Protein AF-0000000080327006 (afdb_homodimer)

Foldseek 3Di:
DPDDDVVLLVLLLVVQLLQCLVPNPVRDDLCVSCVVSVHDSVVVCVVAVGPVRSVLVSLLVLLQVLLCQLCVVADLQDAPLVNLVSSLVSNCCVCVVCLSSVSSLVRCCVDPSNVSNNCNNCVPNVVSVVSSVVNNCVVVFFPDDDPVVLCCLSPVVSVQLSVCQSVQHDPPRHGDHDDPVNSVVSNVVSSVVGTD/DPDDDVVLVVLLLVVQLLQCLVPNPVRDDLCVSCVVSVHDSVVVCVVAVGPVRSVLVSLLVLLQVLLCQLCVVADLQDAPLVNLVSSLVSNCCVCVVCLSSVSSLVRCCVDPSNVSNNCNNCVPNVVSVVSSVVNNCVVVFFPDDDPVVLCCLSPVVSVQLSVCQSVQHDPPRHGDHDDPVNSVVSNVVSSVVGTD

Organism: NCBI:txid1503925

Sequence (392 aa):
MRTRDIEKENLVKKIAVETIAEGGFESFSMNKLAKACGISVATLYIYYKDKDDLLSQLALEHGKLMGESMLYNFDTEASFEDGLRLQWENRYRYLINNPTLIRFNEQMRASVYQEQFLSALMENALVPFKKFNENIVARGEVKEMPFEVFWSVAFAPLYALIKFNNEGQSLGGRPFKMTDAMLWEAFHLVVRGLREMRTRDIEKENLVKKIAVETIAEGGFESFSMNKLAKACGISVATLYIYYKDKDDLLSQLALEHGKLMGESMLYNFDTEASFEDGLRLQWENRYRYLINNPTLIRFNEQMRASVYQEQFLSALMENALVPFKKFNENIVARGEVKEMPFEVFWSVAFAPLYALIKFNNEGQSLGGRPFKMTDAMLWEAFHLVVRGLRE

Structure (mmCIF, N/CA/C/O backbone):
data_AF-0000000080327006-model_v1
#
loop_
_entity.id
_entity.type
_entity.pdbx_description
1 polymer 'TetR family transcriptional regulator'
#
loop_
_atom_site.group_PDB
_atom_site.id
_atom_site.type_symbol
_atom_site.label_atom_id
_atom_site.label_alt_id
_atom_site.label_comp_id
_atom_site.label_asym_id
_atom_site.label_entity_id
_atom_site.label_seq_id
_atom_site.pdbx_PDB_ins_code
_atom_site.Cartn_x
_atom_site.Cartn_y
_atom_site.Cartn_z
_atom_site.occupancy
_atom_site.B_iso_or_equiv
_atom_site.auth_seq_id
_atom_site.auth_comp_id
_atom_site.auth_asym_id
_atom_site.auth_atom_id
_atom_site.pdbx_PDB_model_num
ATOM 1 N N . MET A 1 1 ? -36.844 27.531 7.801 1 41.5 1 MET A N 1
ATOM 2 C CA . MET A 1 1 ? -36 26.391 8.141 1 41.5 1 MET A CA 1
ATOM 3 C C . MET A 1 1 ? -35.188 25.953 6.941 1 41.5 1 MET A C 1
ATOM 5 O O . MET A 1 1 ? -35.719 25.625 5.891 1 41.5 1 MET A O 1
ATOM 9 N N . ARG A 1 2 ? -34.031 26.594 6.695 1 54.03 2 ARG A N 1
ATOM 10 C CA . ARG A 1 2 ? -33.375 26.406 5.414 1 54.03 2 ARG A CA 1
ATOM 11 C C . ARG A 1 2 ? -33.188 24.922 5.102 1 54.03 2 ARG A C 1
ATOM 13 O O . ARG A 1 2 ? -32.625 24.188 5.922 1 54.03 2 ARG A O 1
ATOM 20 N N . THR A 1 3 ? -33.938 24.266 4.328 1 57.28 3 THR A N 1
ATOM 21 C CA . THR A 1 3 ? -34.156 22.859 4.039 1 57.28 3 THR A CA 1
ATOM 22 C C . THR A 1 3 ? -32.969 22.25 3.314 1 57.28 3 THR A C 1
ATOM 24 O O . THR A 1 3 ? -32.25 22.953 2.586 1 57.28 3 THR A O 1
ATOM 27 N N . ARG A 1 4 ? -32.625 21.078 3.848 1 66.5 4 ARG A N 1
ATOM 28 C CA . ARG A 1 4 ? -31.578 20.281 3.229 1 66.5 4 ARG A CA 1
ATOM 29 C C . ARG A 1 4 ? -31.859 20.078 1.74 1 66.5 4 ARG A C 1
ATOM 31 O O . ARG A 1 4 ? -32.969 19.719 1.347 1 66.5 4 ARG A O 1
ATOM 38 N N . ASP A 1 5 ? -31.047 20.828 0.924 1 78.5 5 ASP A N 1
ATOM 39 C CA . ASP A 1 5 ? -31.047 20.656 -0.526 1 78.5 5 ASP A CA 1
ATOM 40 C C . ASP A 1 5 ? -30.062 19.562 -0.95 1 78.5 5 ASP A C 1
ATOM 42 O O . ASP A 1 5 ? -28.844 19.719 -0.79 1 78.5 5 ASP A O 1
ATOM 46 N N . ILE A 1 6 ? -30.641 18.484 -1.431 1 80.19 6 ILE A N 1
ATOM 47 C CA . ILE A 1 6 ? -29.859 17.297 -1.771 1 80.19 6 ILE A CA 1
ATOM 48 C C . ILE A 1 6 ? -28.781 17.656 -2.777 1 80.19 6 ILE A C 1
ATOM 50 O O . ILE A 1 6 ? -27.656 17.125 -2.715 1 80.19 6 ILE A O 1
ATOM 54 N N . GLU A 1 7 ? -29.047 18.531 -3.572 1 84.44 7 GLU A N 1
ATOM 55 C CA . GLU A 1 7 ? -28.078 18.953 -4.578 1 84.44 7 GLU A CA 1
ATOM 56 C C . GLU A 1 7 ? -26.891 19.688 -3.941 1 84.44 7 GLU A C 1
ATOM 58 O O . GLU A 1 7 ? -25.75 19.484 -4.332 1 84.44 7 GLU A O 1
ATOM 63 N N . LYS A 1 8 ? -27.281 20.5 -2.994 1 85.56 8 LYS A N 1
ATOM 64 C CA . LYS A 1 8 ? -26.234 21.234 -2.297 1 85.56 8 LYS A CA 1
ATOM 65 C C . LYS A 1 8 ? -25.359 20.297 -1.455 1 85.56 8 LYS A C 1
ATOM 67 O O . LYS A 1 8 ? -24.141 20.453 -1.403 1 85.56 8 LYS A O 1
ATOM 72 N N . GLU A 1 9 ? -25.984 19.375 -0.845 1 89.56 9 GLU A N 1
ATOM 73 C CA . GLU A 1 9 ? -25.234 18.406 -0.039 1 89.56 9 GLU A CA 1
ATOM 74 C C . GLU A 1 9 ? -24.25 17.609 -0.893 1 89.56 9 GLU A C 1
ATOM 76 O O . GLU A 1 9 ? -23.109 17.391 -0.487 1 89.56 9 GLU A O 1
ATOM 81 N N . ASN A 1 10 ? -24.734 17.25 -2.057 1 90.75 10 ASN A N 1
ATOM 82 C CA . ASN A 1 10 ? -23.859 16.516 -2.973 1 90.75 10 ASN A CA 1
ATOM 83 C C . ASN A 1 10 ? -22.672 17.359 -3.428 1 90.75 10 ASN A C 1
ATOM 85 O O . ASN A 1 10 ? -21.562 16.859 -3.576 1 90.75 10 ASN A O 1
ATOM 89 N N . LEU A 1 11 ? -23 18.594 -3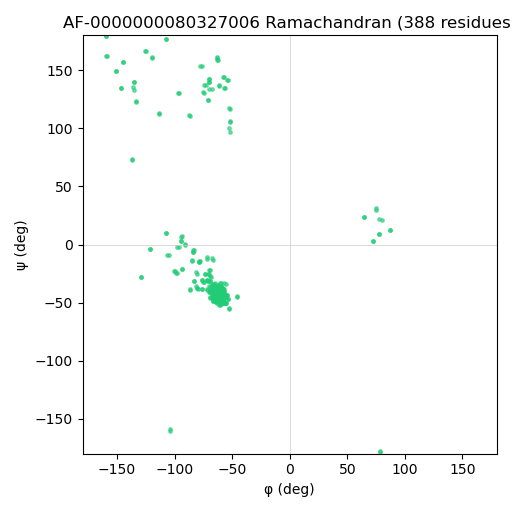.617 1 91.69 11 LEU A N 1
ATOM 90 C CA . LEU A 1 11 ? -21.953 19.516 -4.008 1 91.69 11 LEU A CA 1
ATOM 91 C C . LEU A 1 11 ? -20.906 19.641 -2.902 1 91.69 11 LEU A C 1
ATOM 93 O O . LEU A 1 11 ? -19.703 19.641 -3.176 1 91.69 11 LEU A O 1
ATOM 97 N N . VAL A 1 12 ? -21.406 19.766 -1.71 1 94.19 12 VAL A N 1
ATOM 98 C CA . VAL A 1 12 ? -20.516 19.891 -0.553 1 94.19 12 VAL A CA 1
ATOM 99 C C . VAL A 1 12 ? -19.609 18.672 -0.459 1 94.19 12 VAL A C 1
ATOM 101 O O . VAL A 1 12 ? -18.391 18.797 -0.301 1 94.19 12 VAL A O 1
ATOM 104 N N . LYS A 1 13 ? -20.219 17.531 -0.609 1 94.12 13 LYS A N 1
ATOM 105 C CA . LYS A 1 13 ? -19.453 16.297 -0.518 1 94.12 13 LYS A CA 1
ATOM 106 C C . LYS A 1 13 ? -18.422 16.203 -1.641 1 94.12 13 LYS A C 1
ATOM 108 O O . LYS A 1 13 ? -17.266 15.844 -1.403 1 94.12 13 LYS A O 1
ATOM 113 N N . LYS A 1 14 ? -18.859 16.578 -2.82 1 93.19 14 LYS A N 1
ATOM 114 C CA . LYS A 1 14 ? -17.969 16.531 -3.982 1 93.19 14 LYS A CA 1
ATOM 115 C C . LYS A 1 14 ? -16.766 17.453 -3.801 1 93.19 14 LYS A C 1
ATOM 117 O O . LYS A 1 14 ? -15.633 17.031 -4.008 1 93.19 14 LYS A O 1
ATOM 122 N N . ILE A 1 15 ? -17.031 18.609 -3.369 1 94.44 15 ILE A N 1
ATOM 123 C CA . ILE A 1 15 ? -15.961 19.594 -3.225 1 94.44 15 ILE A CA 1
ATOM 124 C C . ILE A 1 15 ? -15.062 19.219 -2.051 1 94.44 15 ILE A C 1
ATOM 126 O O . ILE A 1 15 ? -13.844 19.406 -2.107 1 94.44 15 ILE A O 1
ATOM 130 N N . ALA A 1 16 ? -15.672 18.734 -1.009 1 95.44 16 ALA A N 1
ATOM 131 C CA . ALA A 1 16 ? -14.883 18.266 0.134 1 95.44 16 ALA A CA 1
ATOM 132 C C . ALA A 1 16 ? -13.906 17.172 -0.276 1 95.44 16 ALA A C 1
ATOM 134 O O . ALA A 1 16 ? -12.719 17.234 0.068 1 95.44 16 ALA A O 1
ATOM 135 N N . VAL A 1 17 ? -14.383 16.25 -1.055 1 93.62 17 VAL A N 1
ATOM 136 C CA . VAL A 1 17 ? -13.562 15.125 -1.521 1 93.62 17 VAL A CA 1
ATOM 137 C C . VAL A 1 17 ? -12.422 15.648 -2.389 1 93.62 17 VAL A C 1
ATOM 139 O O . VAL A 1 17 ? -11.266 15.25 -2.211 1 93.62 17 VAL A O 1
ATOM 142 N N . GLU A 1 18 ? -12.75 16.547 -3.244 1 92.38 18 GLU A N 1
ATOM 143 C CA . GLU A 1 18 ? -11.742 17.125 -4.129 1 92.38 18 GLU A CA 1
ATOM 144 C C . GLU A 1 18 ? -10.68 17.891 -3.34 1 92.38 18 GLU A C 1
ATOM 146 O O . GLU A 1 18 ? -9.492 17.766 -3.627 1 92.38 18 GLU A O 1
ATOM 151 N N . THR A 1 19 ? -11.141 18.641 -2.387 1 92.75 19 THR A N 1
ATOM 152 C CA . THR A 1 19 ? -10.242 19.453 -1.577 1 92.75 19 THR A CA 1
ATOM 153 C C . THR A 1 19 ? -9.281 18.562 -0.781 1 92.75 19 THR A C 1
ATOM 155 O O . THR A 1 19 ? -8.078 18.828 -0.75 1 92.75 19 THR A O 1
ATOM 158 N N . ILE A 1 20 ? -9.781 17.594 -0.208 1 92.44 20 ILE A N 1
ATOM 159 C CA . ILE A 1 20 ? -8.977 16.703 0.615 1 92.44 20 ILE A CA 1
ATOM 160 C C . ILE A 1 20 ? -8.031 15.891 -0.271 1 92.44 20 ILE A C 1
ATOM 162 O O . ILE A 1 20 ? -6.871 15.68 0.081 1 92.44 20 ILE A O 1
ATOM 166 N N . ALA A 1 21 ? -8.539 15.461 -1.389 1 88.5 21 ALA A N 1
ATOM 167 C CA . ALA A 1 21 ? -7.727 14.695 -2.33 1 88.5 21 ALA A CA 1
ATOM 168 C C . ALA A 1 21 ? -6.516 15.508 -2.789 1 88.5 21 ALA A C 1
ATOM 170 O O . ALA A 1 21 ? -5.418 14.961 -2.93 1 88.5 21 ALA A O 1
ATOM 171 N N . GLU A 1 22 ? -6.668 16.766 -2.977 1 84.19 22 GLU A N 1
ATOM 172 C CA . GLU A 1 22 ? -5.629 17.625 -3.533 1 84.19 22 GLU A CA 1
ATOM 173 C C . GLU A 1 22 ? -4.691 18.141 -2.443 1 84.19 22 GLU A C 1
ATOM 175 O O . GLU A 1 22 ? -3.475 18.203 -2.639 1 84.19 22 GLU A O 1
ATOM 180 N N . GLY A 1 23 ? -5.258 18.453 -1.32 1 80.94 23 GLY A N 1
ATOM 181 C CA . GLY A 1 23 ? -4.453 19.172 -0.347 1 80.94 23 GLY A CA 1
ATOM 182 C C . GLY A 1 23 ? -4.328 18.453 0.979 1 80.94 23 GLY A C 1
ATOM 183 O O . GLY A 1 23 ? -3.602 18.891 1.87 1 80.94 23 GLY A O 1
ATOM 184 N N . GLY A 1 24 ? -5.012 17.344 1.093 1 82.5 24 GLY A N 1
ATOM 185 C CA . GLY A 1 24 ? -5.004 16.641 2.369 1 82.5 24 GLY A CA 1
ATOM 186 C C . GLY A 1 24 ? -5.922 17.266 3.398 1 82.5 24 GLY A C 1
ATOM 187 O O . GLY A 1 24 ? -6.574 18.281 3.125 1 82.5 24 GLY A O 1
ATOM 188 N N . PHE A 1 25 ? -5.934 16.703 4.598 1 81.94 25 PHE A N 1
ATOM 189 C CA . PHE A 1 25 ? -6.828 17.141 5.66 1 81.94 25 PHE A CA 1
ATOM 190 C C . PHE A 1 25 ? -6.363 18.469 6.238 1 81.94 25 PHE A C 1
ATOM 192 O O . PHE A 1 25 ? -7.172 19.234 6.766 1 81.94 25 PHE A O 1
ATOM 199 N N . GLU A 1 26 ? -5.109 18.688 6.09 1 77.56 26 GLU A N 1
ATOM 200 C CA . GLU A 1 26 ? -4.547 19.922 6.637 1 77.56 26 GLU A CA 1
ATOM 201 C C . GLU A 1 26 ? -5.043 21.141 5.875 1 77.56 26 GLU A C 1
ATOM 203 O O . GLU A 1 26 ? -5.137 22.234 6.438 1 77.56 26 GLU A O 1
ATOM 208 N N . SER A 1 27 ? -5.348 20.953 4.707 1 81.12 27 SER A N 1
ATOM 209 C CA . SER A 1 27 ? -5.785 22.078 3.885 1 81.12 27 SER A CA 1
ATOM 210 C C . SER A 1 27 ? -7.297 22.25 3.951 1 81.12 27 SER A C 1
ATOM 212 O O . SER A 1 27 ? -7.848 23.172 3.334 1 81.12 27 SER A O 1
ATOM 214 N N . PHE A 1 28 ? -7.875 21.391 4.707 1 90.94 28 PHE A N 1
ATOM 215 C CA . PHE A 1 28 ? -9.336 21.359 4.727 1 90.94 28 PHE A CA 1
ATOM 216 C C . PHE A 1 28 ? -9.875 22.156 5.91 1 90.94 28 PHE A C 1
ATOM 218 O O . PHE A 1 28 ? -9.414 21.984 7.043 1 90.94 28 PHE A O 1
ATOM 225 N N . SER A 1 29 ? -10.82 23.047 5.645 1 93.69 29 SER A N 1
ATOM 226 C CA . SER A 1 29 ? -11.57 23.719 6.699 1 93.69 29 SER A CA 1
ATOM 227 C C . SER A 1 29 ? -13.016 23.969 6.285 1 93.69 29 SER A C 1
ATOM 229 O O . SER A 1 29 ? -13.32 24.062 5.094 1 93.69 29 SER A O 1
ATOM 231 N N . MET A 1 30 ? 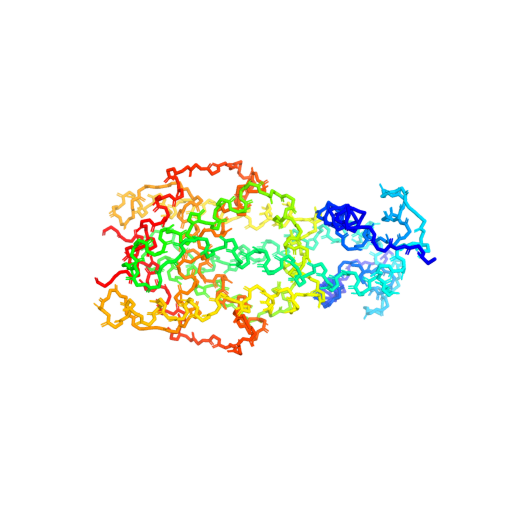-13.844 24.109 7.316 1 95.5 30 MET A N 1
ATOM 232 C CA . MET A 1 30 ? -15.266 24.328 7.062 1 95.5 30 MET A CA 1
ATOM 233 C C . MET A 1 30 ? -15.484 25.672 6.363 1 95.5 30 MET A C 1
ATOM 235 O O . MET A 1 30 ? -16.312 25.766 5.457 1 95.5 30 MET A O 1
ATOM 239 N N . ASN A 1 31 ? -14.695 26.594 6.734 1 95.75 31 ASN A N 1
ATOM 240 C CA . ASN A 1 31 ? -14.812 27.922 6.125 1 95.75 31 ASN A CA 1
ATOM 241 C C . ASN A 1 31 ? -14.438 27.891 4.648 1 95.75 31 ASN A C 1
ATOM 243 O O . ASN A 1 31 ? -15.164 28.438 3.809 1 95.75 31 ASN A O 1
ATOM 247 N N . LYS A 1 32 ? -13.367 27.281 4.32 1 95.38 32 LYS A N 1
ATOM 248 C CA . LYS A 1 32 ? -12.914 27.172 2.938 1 95.38 32 LYS A CA 1
ATOM 249 C C . LYS A 1 32 ? -13.914 26.375 2.094 1 95.38 32 LYS A C 1
ATOM 251 O O . LYS A 1 32 ? -14.164 26.719 0.937 1 95.38 32 LYS A O 1
ATOM 256 N N . LEU A 1 33 ? -14.422 25.312 2.678 1 96.38 33 LEU A N 1
ATOM 257 C CA . LEU A 1 33 ? -15.391 24.469 1.982 1 96.38 33 LEU A CA 1
ATOM 258 C C . LEU A 1 33 ? -16.656 25.25 1.669 1 96.38 33 LEU A C 1
ATOM 260 O O . LEU A 1 33 ? -17.172 25.203 0.548 1 96.38 33 LEU A O 1
ATOM 264 N N . ALA A 1 34 ? -17.172 25.984 2.666 1 96 34 ALA A N 1
ATOM 265 C CA . ALA A 1 34 ? -18.375 26.797 2.459 1 96 34 ALA A CA 1
ATOM 266 C C . ALA A 1 34 ? -18.172 27.797 1.325 1 96 34 ALA A C 1
ATOM 268 O O . ALA A 1 34 ? -19.031 27.938 0.449 1 96 34 ALA A O 1
ATOM 269 N N . LYS A 1 35 ? -17.062 28.422 1.34 1 95.94 35 LYS A N 1
ATOM 270 C CA . LYS A 1 35 ? -16.719 29.391 0.305 1 95.94 35 LYS A CA 1
ATOM 271 C C . LYS A 1 35 ? -16.672 28.734 -1.071 1 95.94 35 LYS A C 1
ATOM 273 O O . LYS A 1 35 ? -17.219 29.266 -2.039 1 95.94 35 LYS A O 1
ATOM 278 N N . ALA A 1 36 ? -16.094 27.656 -1.18 1 94.56 36 ALA A N 1
ATOM 279 C CA . ALA A 1 36 ? -15.953 26.938 -2.445 1 94.56 36 ALA A CA 1
ATOM 280 C C . ALA A 1 36 ? -17.312 26.484 -2.979 1 94.56 36 ALA A C 1
ATOM 282 O O . ALA A 1 36 ? -17.516 26.406 -4.191 1 94.56 36 ALA A O 1
ATOM 283 N N . CYS A 1 37 ? -18.172 26.172 -2.088 1 94.5 37 CYS A N 1
ATOM 284 C CA . CYS A 1 37 ? -19.5 25.688 -2.465 1 94.5 37 CYS A CA 1
ATOM 285 C C . CYS A 1 37 ? -20.453 26.859 -2.719 1 94.5 37 CYS A C 1
ATOM 287 O O . CYS A 1 37 ? -21.562 26.656 -3.203 1 94.5 37 CYS A O 1
ATOM 289 N N . GLY A 1 38 ? -20.031 28.031 -2.293 1 94.44 38 GLY A N 1
ATOM 290 C CA . GLY A 1 38 ? -20.875 29.203 -2.463 1 94.44 38 GLY A CA 1
ATOM 291 C C . GLY A 1 38 ? -22.031 29.234 -1.482 1 94.44 38 GLY A C 1
ATOM 292 O O . GLY A 1 38 ? -23.141 29.672 -1.833 1 94.44 38 GLY A O 1
ATOM 293 N N . ILE A 1 39 ? -21.781 28.688 -0.335 1 93.38 39 ILE A N 1
ATOM 294 C CA . ILE A 1 39 ? -22.812 28.719 0.7 1 93.38 39 ILE A CA 1
ATOM 295 C C . ILE A 1 39 ? -22.234 29.328 1.975 1 93.38 39 ILE A C 1
ATOM 297 O O . ILE A 1 39 ? -21.016 29.484 2.105 1 93.38 39 ILE A O 1
ATOM 301 N N . SER A 1 40 ? -23.156 29.656 2.859 1 92.94 40 SER A N 1
ATOM 302 C CA . SER A 1 40 ? -22.703 30.219 4.129 1 92.94 40 SER A CA 1
ATOM 303 C C . SER A 1 40 ? -22.188 29.125 5.059 1 92.94 40 SER A C 1
ATOM 305 O O . SER A 1 40 ? -22.609 27.969 4.961 1 92.94 40 SER A O 1
ATOM 307 N N . VAL A 1 41 ? -21.312 29.5 5.926 1 94.5 41 VAL A N 1
ATOM 308 C CA . VAL A 1 41 ? -20.797 28.578 6.941 1 94.5 41 VAL A CA 1
ATOM 309 C C . VAL A 1 41 ? -21.938 28.062 7.805 1 94.5 41 VAL A C 1
ATOM 311 O O . VAL A 1 41 ? -21.953 26.891 8.195 1 94.5 41 VAL A O 1
ATOM 314 N N . ALA A 1 42 ? -22.891 28.906 8.062 1 92.81 42 ALA A N 1
ATOM 315 C CA . ALA A 1 42 ? -24.062 28.531 8.852 1 92.81 42 ALA A CA 1
ATOM 316 C C . ALA A 1 42 ? -24.844 27.406 8.164 1 92.81 42 ALA A C 1
ATOM 318 O O . ALA A 1 42 ? -25.266 26.453 8.812 1 92.81 42 ALA A O 1
ATOM 319 N N . THR A 1 43 ? -25.016 27.516 6.906 1 91.88 43 THR A N 1
ATOM 320 C CA . THR A 1 43 ? -25.703 26.5 6.125 1 91.88 43 THR A CA 1
ATOM 321 C C . THR A 1 43 ? -24.969 25.172 6.207 1 91.88 43 THR A C 1
ATOM 323 O O . THR A 1 43 ? -25.594 24.109 6.328 1 91.88 43 THR A O 1
ATOM 326 N N . LEU A 1 44 ? -23.656 25.234 6.109 1 94.12 44 LEU A N 1
ATOM 327 C CA . LEU A 1 44 ? -22.844 24.016 6.188 1 94.12 44 LEU A CA 1
ATOM 328 C C . LEU A 1 44 ? -23.062 23.312 7.52 1 94.12 44 LEU A C 1
ATOM 330 O O . LEU A 1 44 ? -23.125 22.078 7.562 1 94.12 44 LEU A O 1
ATOM 334 N N . TYR A 1 45 ? -23.234 24.062 8.555 1 93.38 45 TYR A N 1
ATOM 335 C CA . TYR A 1 45 ? -23.391 23.5 9.891 1 93.38 45 TYR A CA 1
ATOM 336 C C . TYR A 1 45 ? -24.812 22.969 10.086 1 93.38 45 TYR A C 1
ATOM 338 O O . TYR A 1 45 ? -25.078 22.219 11.031 1 93.38 45 TYR A O 1
ATOM 346 N N . ILE A 1 46 ? -25.688 23.344 9.25 1 91.81 46 ILE A N 1
ATOM 347 C CA . ILE A 1 46 ? -27.016 22.719 9.227 1 91.81 46 ILE A CA 1
ATOM 348 C C . ILE A 1 46 ? -26.906 21.297 8.711 1 91.81 46 ILE A C 1
ATOM 350 O O . ILE A 1 46 ? -27.609 20.406 9.188 1 91.81 46 ILE A O 1
ATOM 354 N N . TYR A 1 47 ? -26.016 21.156 7.785 1 91.38 47 TYR A N 1
ATOM 355 C CA . TYR A 1 47 ? -25.844 19.844 7.184 1 91.38 47 TYR A CA 1
ATOM 356 C C . TYR A 1 47 ? -24.984 18.938 8.07 1 91.38 47 TYR A C 1
ATOM 358 O O . TYR A 1 47 ? -25.234 17.734 8.156 1 91.38 47 TYR A O 1
ATOM 366 N N . TYR A 1 48 ? -23.984 19.562 8.688 1 95.19 48 TYR A N 1
ATOM 367 C CA . TYR A 1 48 ? -23.016 18.812 9.477 1 95.19 48 TYR A CA 1
ATOM 368 C C . TYR A 1 48 ? -22.734 19.516 10.805 1 95.19 48 TYR A C 1
ATOM 370 O O . TYR A 1 48 ? -22.5 20.719 10.844 1 95.19 48 TYR A O 1
ATOM 378 N N . LYS A 1 49 ? -22.719 18.75 11.789 1 95.12 49 LYS A N 1
ATOM 379 C CA . LYS A 1 49 ? -22.547 19.297 13.133 1 95.12 49 LYS A CA 1
ATOM 380 C C . LYS A 1 49 ? -21.203 20.016 13.273 1 95.12 49 LYS A C 1
ATOM 382 O O . LYS A 1 49 ? -21.125 21.078 13.883 1 95.12 49 LYS A O 1
ATOM 387 N N . ASP A 1 50 ? -20.172 19.406 12.789 1 94.5 50 ASP A N 1
ATOM 388 C CA . ASP A 1 50 ? -18.812 19.953 12.805 1 94.5 50 ASP A CA 1
ATOM 389 C C . ASP A 1 50 ? -17.938 19.266 11.75 1 94.5 50 ASP A C 1
ATOM 391 O O . ASP A 1 50 ? -18.422 18.438 10.969 1 94.5 50 ASP A O 1
ATOM 395 N N . LYS A 1 51 ? -16.781 19.688 11.703 1 93.75 51 LYS A N 1
ATOM 396 C CA . LYS A 1 51 ? -15.812 19.156 10.742 1 93.75 51 LYS A CA 1
ATOM 397 C C . LYS A 1 51 ? -15.695 17.641 10.867 1 93.75 51 LYS A C 1
ATOM 399 O O . LYS A 1 51 ? -15.695 16.922 9.859 1 93.75 51 LYS A O 1
ATOM 404 N N . ASP A 1 52 ? -15.648 17.172 12.062 1 94.06 52 ASP A N 1
ATOM 405 C CA . ASP A 1 52 ? -15.508 15.734 12.305 1 94.06 52 ASP A CA 1
ATOM 406 C C . ASP A 1 52 ? -16.734 14.977 11.797 1 94.06 52 ASP A C 1
ATOM 408 O O . ASP A 1 52 ? -16.609 13.883 11.234 1 94.06 52 ASP A O 1
ATOM 412 N N . ASP A 1 53 ? -17.781 15.508 12.023 1 95.62 53 ASP A N 1
ATOM 413 C CA . ASP A 1 53 ? -19.016 14.898 11.547 1 95.62 53 ASP A CA 1
ATOM 414 C C . ASP A 1 53 ? -19.016 14.789 10.023 1 95.62 53 ASP A C 1
ATOM 416 O O . ASP A 1 53 ? -19.359 13.742 9.469 1 95.62 53 ASP A O 1
ATOM 420 N N . LEU A 1 54 ? -18.719 15.828 9.352 1 95.44 54 LEU A N 1
ATOM 421 C CA . LEU A 1 54 ? -18.656 15.844 7.895 1 95.44 54 LEU A CA 1
ATOM 422 C C . LEU A 1 54 ? -17.656 14.805 7.387 1 95.44 54 LEU A C 1
ATOM 424 O O . LEU A 1 54 ? -18 13.992 6.523 1 95.44 54 LEU A O 1
ATOM 428 N N . LEU A 1 55 ? -16.5 14.852 7.941 1 94.5 55 LEU A N 1
ATOM 429 C CA . LEU A 1 55 ? -15.422 13.984 7.473 1 94.5 55 LEU A CA 1
ATOM 430 C C . LEU A 1 55 ? -15.742 12.516 7.762 1 94.5 55 LEU A C 1
ATOM 432 O O . LEU A 1 55 ? -15.445 11.641 6.945 1 94.5 55 LEU A O 1
ATOM 436 N N . SER A 1 56 ? -16.344 12.297 8.867 1 94.5 56 SER A N 1
ATOM 437 C CA . SER A 1 56 ? -16.781 10.945 9.211 1 94.5 56 SER A CA 1
ATOM 438 C C . SER A 1 56 ? -17.828 10.438 8.227 1 94.5 56 SER A C 1
ATOM 440 O O . SER A 1 56 ? -17.766 9.289 7.773 1 94.5 56 SER A O 1
ATOM 442 N N . GLN A 1 57 ? -18.688 11.211 7.938 1 93.94 57 GLN A N 1
ATOM 443 C CA . GLN A 1 57 ? -19.734 10.836 6.992 1 93.94 57 GLN A CA 1
ATOM 444 C C . GLN A 1 57 ? -19.156 10.602 5.598 1 93.94 57 GLN A C 1
ATOM 446 O O . GLN A 1 57 ? -19.594 9.703 4.883 1 93.94 57 GLN A O 1
ATOM 451 N N . LEU A 1 58 ? -18.297 11.43 5.215 1 94.19 58 LEU A N 1
ATOM 452 C CA . LEU A 1 58 ? -17.625 11.25 3.93 1 94.19 58 LEU A CA 1
ATOM 453 C C . LEU A 1 58 ? -16.906 9.906 3.877 1 94.19 58 LEU A C 1
ATOM 455 O O . LEU A 1 58 ? -16.969 9.203 2.865 1 94.19 58 LEU A O 1
ATOM 459 N N . ALA A 1 59 ? -16.234 9.594 4.941 1 91.75 59 ALA A N 1
ATOM 460 C CA . ALA A 1 59 ? -15.523 8.32 5.027 1 91.75 59 ALA A CA 1
ATOM 461 C C . ALA A 1 59 ? -16.484 7.148 4.871 1 91.75 59 ALA A C 1
ATOM 463 O O . ALA A 1 59 ? -16.234 6.219 4.102 1 91.75 59 ALA A O 1
ATOM 464 N N . LEU A 1 60 ? -17.578 7.223 5.559 1 93.06 60 LEU A N 1
ATOM 465 C CA . LEU A 1 60 ? -18.578 6.16 5.52 1 93.06 60 LEU A CA 1
ATOM 466 C C . LEU A 1 60 ? -19.172 6.035 4.125 1 93.06 60 LEU A C 1
ATOM 468 O O . LEU A 1 60 ? -19.266 4.934 3.578 1 93.06 60 LEU A O 1
ATOM 472 N N . GLU A 1 61 ? -19.531 7.086 3.609 1 92.12 61 GLU A N 1
ATOM 473 C CA . GLU A 1 61 ? -20.172 7.086 2.299 1 92.12 61 GLU A CA 1
ATOM 474 C C . GLU A 1 61 ? -19.203 6.613 1.213 1 92.12 61 GLU A C 1
ATOM 476 O O . GLU A 1 61 ? -19.594 5.844 0.328 1 92.12 61 GLU A O 1
ATOM 481 N N . HIS A 1 62 ? -18.062 7.137 1.268 1 89.12 62 HIS A N 1
ATOM 482 C CA . HIS A 1 62 ? -17.062 6.73 0.3 1 89.12 62 HIS A CA 1
ATOM 483 C C . HIS A 1 62 ? -16.75 5.242 0.422 1 89.12 62 HIS A C 1
ATOM 485 O O . HIS A 1 62 ? -16.609 4.547 -0.587 1 89.12 62 HIS A O 1
ATOM 491 N N . GLY A 1 63 ? -16.594 4.773 1.608 1 88.38 63 GLY A N 1
ATOM 492 C CA . GLY A 1 63 ? -16.375 3.352 1.827 1 88.38 63 GLY A CA 1
ATOM 493 C C . GLY A 1 63 ? -17.484 2.488 1.271 1 88.38 63 GLY A C 1
ATOM 494 O O . GLY A 1 63 ? -17.234 1.467 0.63 1 88.38 63 GLY A O 1
ATOM 495 N N . LYS A 1 64 ? -18.688 2.971 1.526 1 90.25 64 LYS A N 1
ATOM 496 C CA . LYS A 1 64 ? -19.859 2.238 1.032 1 90.25 64 LYS A CA 1
ATOM 497 C C . LYS A 1 64 ? -19.875 2.201 -0.493 1 90.25 64 LYS A C 1
ATOM 499 O O . LYS A 1 64 ? -20.125 1.152 -1.091 1 90.25 64 LYS A O 1
ATOM 504 N N . LEU A 1 65 ? -19.625 3.291 -1.095 1 86.5 65 LEU A N 1
ATOM 505 C CA . LEU A 1 65 ? -19.609 3.385 -2.551 1 86.5 65 LEU A CA 1
ATOM 506 C C . LEU A 1 65 ? -18.516 2.494 -3.143 1 86.5 65 LEU A C 1
ATOM 508 O O . LEU A 1 65 ? -18.75 1.805 -4.137 1 86.5 65 LEU A O 1
ATOM 512 N N . MET A 1 66 ? -17.375 2.523 -2.592 1 85.38 66 MET A N 1
ATOM 513 C CA . MET A 1 66 ? -16.281 1.68 -3.051 1 85.38 66 MET A CA 1
ATOM 514 C C . MET A 1 66 ? -16.625 0.202 -2.898 1 85.38 66 MET A C 1
ATOM 516 O O . MET A 1 66 ? -16.422 -0.586 -3.824 1 85.38 66 MET A O 1
ATOM 520 N N . GLY A 1 67 ? -17.109 -0.144 -1.763 1 87.19 67 GLY A N 1
ATOM 521 C CA . GLY A 1 67 ? -17.5 -1.523 -1.532 1 87.19 67 GLY A CA 1
ATOM 522 C C . GLY A 1 67 ? -18.531 -2.023 -2.531 1 87.19 67 GLY A C 1
ATOM 523 O O . GLY A 1 67 ? -18.406 -3.131 -3.059 1 87.19 67 GLY A O 1
ATOM 524 N N . GLU A 1 68 ? -19.484 -1.166 -2.797 1 88.25 68 GLU A N 1
ATOM 525 C CA . GLU A 1 68 ? -20.531 -1.521 -3.75 1 88.25 68 GLU A CA 1
ATOM 526 C C . GLU A 1 68 ? -19.984 -1.647 -5.164 1 88.25 68 GLU A C 1
ATOM 528 O O . GLU A 1 68 ? -20.391 -2.531 -5.922 1 88.25 68 GLU A O 1
ATOM 533 N N . SER A 1 69 ? -19.109 -0.788 -5.461 1 87.69 69 SER A N 1
ATOM 534 C CA . SER A 1 69 ? -18.516 -0.789 -6.797 1 87.69 69 SER A CA 1
ATOM 535 C C . SER A 1 69 ? -17.672 -2.033 -7.027 1 87.69 69 SER A C 1
ATOM 537 O O . SER A 1 69 ? -17.625 -2.568 -8.133 1 87.69 69 SER A O 1
ATOM 539 N N . MET A 1 70 ? -17.047 -2.496 -6.055 1 87.06 70 MET A N 1
ATOM 540 C CA . MET A 1 70 ? -16.172 -3.654 -6.156 1 87.06 70 MET A CA 1
ATOM 541 C C . MET A 1 70 ? -16.969 -4.93 -6.398 1 87.06 70 MET A C 1
ATOM 543 O O . MET A 1 70 ? -16.453 -5.898 -6.953 1 87.06 70 MET A O 1
ATOM 547 N N . LEU A 1 71 ? -18.234 -4.879 -6.039 1 88.69 71 LEU A N 1
ATOM 548 C CA . LEU A 1 71 ? -19.062 -6.074 -6.117 1 88.69 71 LEU A CA 1
ATOM 549 C C . LEU A 1 71 ? -20.062 -5.973 -7.266 1 88.69 71 LEU A C 1
ATOM 551 O O . LEU A 1 71 ? -21 -6.773 -7.355 1 88.69 71 LEU A O 1
ATOM 555 N N . TYR A 1 72 ? -19.891 -5.008 -8.047 1 90.56 72 TYR A N 1
ATOM 556 C CA . TYR A 1 72 ? -20.797 -4.84 -9.172 1 90.56 72 TYR A CA 1
ATOM 557 C C . TYR A 1 72 ? -20.906 -6.121 -9.984 1 90.56 72 TYR A C 1
ATOM 559 O O . TYR A 1 72 ? -19.906 -6.621 -10.5 1 90.56 72 TYR A O 1
ATOM 567 N N . ASN A 1 73 ? -22.094 -6.746 -10.062 1 92.56 73 ASN A N 1
ATOM 568 C CA . ASN A 1 73 ? -22.406 -7.953 -10.812 1 92.56 73 ASN A CA 1
ATOM 569 C C . ASN A 1 73 ? -21.641 -9.164 -10.289 1 92.56 73 ASN A C 1
ATOM 571 O O . ASN A 1 73 ? -21.359 -10.102 -11.039 1 92.56 73 ASN A O 1
ATOM 575 N N . PHE A 1 74 ? -21.25 -9.109 -9.109 1 93.69 74 PHE A N 1
ATOM 576 C CA . PHE A 1 74 ? -20.469 -10.18 -8.508 1 93.69 74 PHE A CA 1
ATOM 577 C C . PHE A 1 74 ? -21.344 -11.383 -8.188 1 93.69 74 PHE A C 1
ATOM 579 O O . PHE A 1 74 ? -22.453 -11.234 -7.668 1 93.69 74 PHE A O 1
ATOM 586 N N . ASP A 1 75 ? -20.922 -12.539 -8.594 1 95.62 75 ASP A N 1
ATOM 587 C CA . ASP A 1 75 ? -21.578 -13.82 -8.359 1 95.62 75 ASP A CA 1
ATOM 588 C C . ASP A 1 75 ? -20.734 -14.711 -7.449 1 95.62 75 ASP A C 1
ATOM 590 O O . ASP A 1 75 ? -19.672 -15.188 -7.852 1 95.62 75 ASP A O 1
ATOM 594 N N . THR A 1 76 ? -21.234 -14.961 -6.281 1 95.25 76 THR A N 1
ATOM 595 C CA . THR A 1 76 ? -20.484 -15.758 -5.309 1 95.25 76 THR A CA 1
ATOM 596 C C . THR A 1 76 ? -20.359 -17.203 -5.773 1 95.25 76 THR A C 1
ATOM 598 O O . THR A 1 76 ? -19.562 -17.969 -5.23 1 95.25 76 THR A O 1
ATOM 601 N N . GLU A 1 77 ? -21.109 -17.562 -6.789 1 96.88 77 GLU A N 1
ATOM 602 C CA . GLU A 1 77 ? -21.094 -18.938 -7.293 1 96.88 77 GLU A CA 1
ATOM 603 C C . GLU A 1 77 ? -20.172 -19.062 -8.5 1 96.88 77 GLU A C 1
ATOM 605 O O . GLU A 1 77 ? -19.984 -20.172 -9.023 1 96.88 77 GLU A O 1
ATOM 610 N N . ALA A 1 78 ? -19.578 -18 -8.945 1 97.31 78 ALA A N 1
ATOM 611 C CA . ALA A 1 78 ? -18.672 -18.031 -10.086 1 97.31 78 ALA A CA 1
ATOM 612 C C . ALA A 1 78 ? -17.453 -18.906 -9.797 1 97.31 78 ALA A C 1
ATOM 614 O O . ALA A 1 78 ? -17.141 -19.188 -8.633 1 97.31 78 ALA A O 1
ATOM 615 N N . SER A 1 79 ? -16.797 -19.375 -10.883 1 97.88 79 SER A N 1
ATOM 616 C CA . SER A 1 79 ? -15.516 -20.062 -10.727 1 97.88 79 SER A CA 1
ATOM 617 C C . SER A 1 79 ? -14.453 -19.141 -10.141 1 97.88 79 SER A C 1
ATOM 619 O O . SER A 1 79 ? -14.609 -17.906 -10.156 1 97.88 79 SER A O 1
ATOM 621 N N . PHE A 1 80 ? -13.453 -19.703 -9.625 1 97.88 80 PHE A N 1
ATOM 622 C CA . PHE A 1 80 ? -12.367 -18.938 -9.023 1 97.88 80 PHE A CA 1
ATOM 623 C C . PHE A 1 80 ? -11.852 -17.891 -9.992 1 97.88 80 PHE A C 1
ATOM 625 O O . PHE A 1 80 ? -11.852 -16.688 -9.68 1 97.88 80 PHE A O 1
ATOM 632 N N . GLU A 1 81 ? -11.469 -18.344 -11.172 1 97.88 81 GLU A N 1
ATOM 633 C CA . GLU A 1 81 ? -10.844 -17.422 -12.125 1 97.88 81 GLU A CA 1
ATOM 634 C C . GLU A 1 81 ? -11.828 -16.359 -12.586 1 97.88 81 GLU A C 1
ATOM 636 O O . GLU A 1 81 ? -11.484 -15.172 -12.641 1 97.88 81 GLU A O 1
ATOM 641 N N . ASP A 1 82 ? -13.094 -16.734 -12.891 1 97.5 82 ASP A N 1
ATOM 642 C CA . ASP A 1 82 ? -14.102 -15.781 -13.344 1 97.5 82 ASP A CA 1
ATOM 643 C C . ASP A 1 82 ? -14.445 -14.781 -12.242 1 97.5 82 ASP A C 1
ATOM 645 O O . ASP A 1 82 ? -14.57 -13.578 -12.5 1 97.5 82 ASP A O 1
ATOM 649 N N . GLY A 1 83 ? -14.602 -15.289 -11.039 1 97 83 GLY A N 1
ATOM 650 C CA . GLY A 1 83 ? -14.906 -14.414 -9.906 1 97 83 GLY A CA 1
ATOM 651 C C . GLY A 1 83 ? -13.789 -13.445 -9.594 1 97 83 GLY A C 1
ATOM 652 O O . GLY A 1 83 ? -14.039 -12.266 -9.344 1 97 83 GLY A O 1
ATOM 653 N N . LEU A 1 84 ? -12.586 -13.938 -9.586 1 97.19 84 LEU A N 1
ATOM 654 C CA . LEU A 1 84 ? -11.438 -13.07 -9.336 1 97.19 84 LEU A CA 1
ATOM 655 C C . LEU A 1 84 ? -11.281 -12.039 -10.445 1 97.19 84 LEU A C 1
ATOM 657 O O . LEU A 1 84 ? -10.977 -10.875 -10.18 1 97.19 84 LEU A O 1
ATOM 661 N N . ARG A 1 85 ? -11.477 -12.477 -11.68 1 97.38 85 ARG A N 1
ATOM 662 C CA . ARG A 1 85 ? -11.367 -11.578 -12.82 1 97.38 85 ARG A CA 1
ATOM 663 C C . ARG A 1 85 ? -12.336 -10.406 -12.688 1 97.38 85 ARG A C 1
ATOM 665 O O . ARG A 1 85 ? -11.961 -9.25 -12.891 1 97.38 85 ARG A O 1
ATOM 672 N N . LEU A 1 86 ? -13.516 -10.711 -12.375 1 96.56 86 LEU A N 1
ATOM 673 C CA . LEU A 1 86 ? -14.523 -9.672 -12.219 1 96.56 86 LEU A CA 1
ATOM 674 C C . LEU A 1 86 ? -14.148 -8.719 -11.094 1 96.56 86 LEU A C 1
ATOM 676 O O . LEU A 1 86 ? -14.352 -7.504 -11.203 1 96.56 86 LEU A O 1
ATOM 680 N N . GLN A 1 87 ? -13.734 -9.234 -10.023 1 94.69 87 GLN A N 1
ATOM 681 C CA . GLN A 1 87 ? -13.305 -8.406 -8.898 1 94.69 87 GLN A CA 1
ATOM 682 C C . GLN A 1 87 ? -12.156 -7.48 -9.305 1 94.69 87 GLN A C 1
ATOM 684 O O . GLN A 1 87 ? -12.133 -6.309 -8.922 1 94.69 87 GLN A O 1
ATOM 689 N N . TRP A 1 88 ? -11.219 -7.984 -10.07 1 96.06 88 TRP A N 1
ATOM 690 C CA . TRP A 1 88 ? -10.125 -7.164 -10.578 1 96.06 88 TRP A CA 1
ATOM 691 C C . TRP A 1 88 ? -10.648 -6.066 -11.492 1 96.06 88 TRP A C 1
ATOM 693 O O . TRP A 1 88 ? -10.266 -4.902 -11.359 1 96.06 88 TRP A O 1
ATOM 703 N N . GLU A 1 89 ? -11.508 -6.465 -12.391 1 95.31 89 GLU A N 1
ATOM 704 C CA . GLU A 1 89 ? -12.086 -5.523 -13.344 1 95.31 89 GLU A CA 1
ATOM 705 C C . GLU A 1 89 ? -12.812 -4.391 -12.625 1 95.31 89 GLU A C 1
ATOM 707 O O . GLU A 1 89 ? -12.648 -3.219 -12.969 1 95.31 89 GLU A O 1
ATOM 712 N N . ASN A 1 90 ? -13.617 -4.781 -11.68 1 93.5 90 ASN A N 1
ATOM 713 C CA . ASN A 1 90 ? -14.398 -3.791 -10.938 1 93.5 90 ASN A CA 1
ATOM 714 C C . ASN A 1 90 ? -13.492 -2.822 -10.188 1 93.5 90 ASN A C 1
ATOM 716 O O . ASN A 1 90 ? -13.711 -1.611 -10.211 1 93.5 90 ASN A O 1
ATOM 720 N N . ARG A 1 91 ? -12.523 -3.344 -9.555 1 90.38 91 ARG A N 1
ATOM 721 C CA . ARG A 1 91 ? -11.602 -2.516 -8.789 1 90.38 91 ARG A CA 1
ATOM 722 C C . ARG A 1 91 ? -10.789 -1.606 -9.703 1 90.38 91 ARG A C 1
ATOM 724 O O . ARG A 1 91 ? -10.625 -0.419 -9.414 1 90.38 91 ARG A O 1
ATOM 731 N N . TYR A 1 92 ? -10.336 -2.195 -10.734 1 90.88 92 TYR A N 1
ATOM 732 C CA . TYR A 1 92 ? -9.562 -1.43 -11.703 1 90.88 92 TYR A CA 1
ATOM 733 C C . TYR A 1 92 ? -10.391 -0.29 -12.289 1 90.88 92 TYR A C 1
ATOM 735 O O . TYR A 1 92 ? -9.938 0.857 -12.328 1 90.88 92 TYR A O 1
ATOM 743 N N . ARG A 1 93 ? -11.555 -0.632 -12.734 1 87.56 93 ARG A N 1
ATOM 744 C CA . ARG A 1 93 ? -12.445 0.365 -13.32 1 87.56 93 ARG A CA 1
ATOM 745 C C . ARG A 1 93 ? -12.75 1.478 -12.32 1 87.56 93 ARG A C 1
ATOM 747 O O . ARG A 1 93 ? -12.773 2.654 -12.68 1 87.56 93 ARG A O 1
ATOM 754 N N . TYR A 1 94 ? -13.016 1.077 -11.148 1 85.19 94 TYR A N 1
ATOM 755 C CA . TYR A 1 94 ? -13.359 2.049 -10.117 1 85.19 94 TYR A CA 1
ATOM 756 C C . TYR A 1 94 ? -12.195 2.982 -9.828 1 85.19 94 TYR A C 1
ATOM 758 O O . TYR A 1 94 ? -12.367 4.199 -9.742 1 85.19 94 TYR A O 1
ATOM 766 N N . LEU A 1 95 ? -11.055 2.459 -9.703 1 83.12 95 LEU A N 1
ATOM 767 C CA . LEU A 1 95 ? -9.898 3.232 -9.266 1 83.12 95 LEU A CA 1
ATOM 768 C C . LEU A 1 95 ? -9.305 4.02 -10.43 1 83.12 95 LEU A C 1
ATOM 770 O O . LEU A 1 95 ? -8.852 5.152 -10.25 1 83.12 95 LEU A O 1
ATOM 774 N N . ILE A 1 96 ? -9.281 3.498 -11.609 1 81 96 ILE A N 1
ATOM 775 C CA . ILE A 1 96 ? -8.688 4.184 -12.75 1 81 96 ILE A CA 1
ATOM 776 C C . ILE A 1 96 ? -9.609 5.309 -13.219 1 81 96 ILE A C 1
ATOM 778 O O . ILE A 1 96 ? -9.141 6.352 -13.672 1 81 96 ILE A O 1
ATOM 782 N N . ASN A 1 97 ? -10.867 5.145 -13.086 1 78.81 97 ASN A N 1
ATOM 783 C CA . ASN A 1 97 ? -11.828 6.129 -13.578 1 78.81 97 ASN A CA 1
ATOM 784 C C . ASN A 1 97 ? -12.047 7.25 -12.57 1 78.81 97 ASN A C 1
ATOM 786 O O . ASN A 1 97 ? -12.664 8.266 -12.891 1 78.81 97 ASN A O 1
ATOM 790 N N . ASN A 1 98 ? -11.477 7.082 -11.461 1 80.12 98 ASN A N 1
ATOM 791 C CA . ASN A 1 98 ? -11.695 8.086 -10.422 1 80.12 98 ASN A CA 1
ATOM 792 C C . ASN A 1 98 ? -10.398 8.438 -9.703 1 80.12 98 ASN A C 1
ATOM 794 O O . ASN A 1 98 ? -10.25 8.164 -8.508 1 80.12 98 ASN A O 1
ATOM 798 N N . PRO A 1 99 ? -9.586 9.172 -10.422 1 80.31 99 PRO A N 1
ATOM 799 C CA . PRO A 1 99 ? -8.289 9.484 -9.82 1 80.31 99 PRO A CA 1
ATOM 800 C C . PRO A 1 99 ? -8.406 10.297 -8.539 1 80.31 99 PRO A C 1
ATOM 802 O O . PRO A 1 99 ? -7.59 10.133 -7.625 1 80.31 99 PRO A O 1
ATOM 805 N N . THR A 1 100 ? -9.383 11.156 -8.508 1 84.44 100 THR A N 1
ATOM 806 C CA . THR A 1 100 ? -9.609 11.945 -7.309 1 84.44 100 THR A CA 1
ATOM 807 C C . THR A 1 100 ? -9.945 11.047 -6.121 1 84.44 100 THR A C 1
ATOM 809 O O . THR A 1 100 ? -9.469 11.281 -5.008 1 84.44 100 THR A O 1
ATOM 812 N N . LEU A 1 101 ? -10.656 10.031 -6.438 1 83.5 101 LEU A N 1
ATOM 813 C CA . LEU A 1 101 ? -11.07 9.117 -5.375 1 83.5 101 LEU A CA 1
ATOM 814 C C . LEU A 1 101 ? -9.891 8.297 -4.867 1 83.5 101 LEU A C 1
ATOM 816 O O . LEU A 1 101 ? -9.836 7.945 -3.688 1 83.5 101 LEU A O 1
ATOM 820 N N . ILE A 1 102 ? -8.945 8.023 -5.719 1 81.12 102 ILE A N 1
ATOM 821 C CA . ILE A 1 102 ? -7.746 7.305 -5.312 1 81.12 102 ILE A CA 1
ATOM 822 C C . ILE A 1 102 ? -6.973 8.125 -4.285 1 81.12 102 ILE A C 1
ATOM 824 O O . ILE A 1 102 ? -6.586 7.609 -3.232 1 81.12 102 ILE A O 1
ATOM 828 N N . ARG A 1 103 ? -6.836 9.375 -4.668 1 81.25 103 ARG A N 1
ATOM 829 C CA . ARG A 1 103 ? -6.117 10.273 -3.768 1 81.25 103 ARG A CA 1
ATOM 830 C C . ARG A 1 103 ? -6.875 10.453 -2.455 1 81.25 103 ARG A C 1
ATOM 832 O O . ARG A 1 103 ? -6.27 10.492 -1.383 1 81.25 103 ARG A O 1
ATOM 839 N N . PHE A 1 104 ? -8.172 10.609 -2.615 1 87.69 104 PHE A N 1
ATOM 840 C CA . PHE A 1 104 ? -9.008 10.734 -1.426 1 87.69 104 PHE A CA 1
ATOM 841 C C . PHE A 1 104 ? -8.883 9.5 -0.54 1 87.69 104 PHE A C 1
ATOM 843 O O . PHE A 1 104 ? -8.789 9.617 0.684 1 87.69 104 PHE A O 1
ATOM 850 N N . ASN A 1 105 ? -8.828 8.344 -1.173 1 81.56 105 ASN A N 1
ATOM 851 C CA . ASN A 1 105 ? -8.672 7.078 -0.45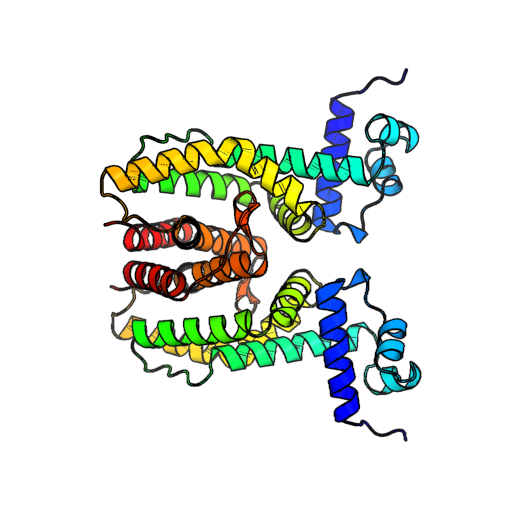9 1 81.56 105 ASN A CA 1
ATOM 852 C C . ASN A 1 105 ? -7.352 7.031 0.308 1 81.56 105 ASN A C 1
ATOM 854 O O . ASN A 1 105 ? -7.309 6.57 1.449 1 81.56 105 ASN A O 1
ATOM 858 N N . GLU A 1 106 ? -6.402 7.457 -0.322 1 74.88 106 GLU A N 1
ATOM 859 C CA . GLU A 1 106 ? -5.09 7.48 0.318 1 74.88 106 GLU A CA 1
ATOM 860 C C . GLU A 1 106 ? -5.094 8.367 1.559 1 74.88 106 GLU A C 1
ATOM 862 O O . GLU A 1 106 ? -4.527 8.008 2.592 1 74.88 106 GLU A O 1
ATOM 867 N N . GLN A 1 107 ? -5.715 9.492 1.481 1 79.5 107 GLN A N 1
ATOM 868 C CA . GLN A 1 107 ? -5.832 10.414 2.607 1 79.5 107 GLN A CA 1
ATOM 869 C C . GLN A 1 107 ? -6.656 9.805 3.736 1 79.5 107 GLN A C 1
ATOM 871 O O . GLN A 1 107 ? -6.293 9.914 4.91 1 79.5 107 GLN A O 1
ATOM 876 N N . MET A 1 108 ? -7.715 9.18 3.324 1 82.25 108 MET A N 1
ATOM 877 C CA . MET A 1 108 ? -8.609 8.57 4.305 1 82.25 108 MET A CA 1
ATOM 878 C C . MET A 1 108 ? -7.906 7.461 5.074 1 82.25 108 MET A C 1
ATOM 880 O O . MET A 1 108 ? -8.039 7.363 6.297 1 82.25 108 MET A O 1
ATOM 884 N N . ARG A 1 109 ? -7.094 6.695 4.434 1 73.06 109 ARG A N 1
ATOM 885 C CA . ARG A 1 109 ? -6.402 5.562 5.039 1 73.06 109 ARG A CA 1
ATOM 886 C C . ARG A 1 109 ? -5.328 6.035 6.016 1 73.06 109 ARG A C 1
ATOM 888 O O . ARG A 1 109 ? -4.969 5.309 6.945 1 73.06 109 ARG A O 1
ATOM 895 N N . ALA A 1 110 ? -4.844 7.25 5.793 1 68.5 110 ALA A N 1
ATOM 896 C CA . ALA A 1 110 ? -3.793 7.797 6.648 1 68.5 110 ALA A CA 1
ATOM 897 C C . ALA A 1 110 ? -4.387 8.641 7.773 1 68.5 110 ALA A C 1
ATOM 899 O O . ALA A 1 110 ? -3.654 9.227 8.578 1 68.5 110 ALA A O 1
ATOM 900 N N . SER A 1 111 ? -5.707 8.711 7.855 1 75.75 111 SER A N 1
ATOM 901 C CA . SER A 1 111 ? -6.355 9.625 8.789 1 75.75 111 SER A CA 1
ATOM 902 C C . SER A 1 111 ? -6.984 8.867 9.961 1 75.75 111 SER A C 1
ATOM 904 O O . SER A 1 111 ? -6.934 7.637 10.008 1 75.75 111 SER A O 1
ATOM 906 N N . VAL A 1 112 ? -7.523 9.594 10.859 1 79.25 112 VAL A N 1
ATOM 907 C CA . VAL A 1 112 ? -8.227 9.031 12.008 1 79.25 112 VAL A CA 1
ATOM 908 C C . VAL A 1 112 ? -9.555 8.422 11.555 1 79.25 112 VAL A C 1
ATOM 910 O O . VAL A 1 112 ? -10.195 7.68 12.297 1 79.25 112 VAL A O 1
ATOM 913 N N . TYR A 1 113 ? -9.984 8.68 10.352 1 87.06 113 TYR A N 1
ATOM 914 C CA . TYR A 1 113 ? -11.273 8.211 9.844 1 87.06 113 TYR A CA 1
ATOM 915 C C . TYR A 1 113 ? -11.117 6.883 9.109 1 87.06 113 TYR A C 1
ATOM 917 O O . TYR A 1 113 ? -12.078 6.375 8.523 1 87.06 113 TYR A O 1
ATOM 925 N N . GLN A 1 114 ? -9.984 6.324 9.156 1 81.94 114 GLN A N 1
ATOM 926 C CA . GLN A 1 114 ? -9.672 5.082 8.453 1 81.94 114 GLN A CA 1
ATOM 927 C C . GLN A 1 114 ? -10.633 3.969 8.867 1 81.94 114 GLN A C 1
ATOM 929 O O . GLN A 1 114 ? -11.125 3.219 8.023 1 81.94 114 GLN A O 1
ATOM 934 N N . GLU A 1 115 ? -10.891 3.863 10.156 1 81.88 115 GLU A N 1
ATOM 935 C CA . GLU A 1 115 ? -11.719 2.771 10.664 1 81.88 115 GLU A CA 1
ATOM 936 C C . GLU A 1 115 ? -13.141 2.869 10.125 1 81.88 115 GLU A C 1
ATOM 938 O O . GLU A 1 115 ? -13.742 1.856 9.75 1 81.88 115 GLU A O 1
ATOM 943 N N . GLN A 1 116 ? -13.633 4.082 10.102 1 86.25 116 GLN A N 1
ATOM 944 C CA . GLN A 1 116 ? -14.969 4.297 9.562 1 86.25 116 GLN A CA 1
ATOM 945 C C . GLN A 1 116 ? -15.023 3.951 8.07 1 86.25 116 GLN A C 1
ATOM 947 O O . GLN A 1 116 ? -15.969 3.305 7.617 1 86.25 116 GLN A O 1
ATOM 952 N N . PHE A 1 117 ? -14.047 4.348 7.441 1 86.44 117 PHE A N 1
ATOM 953 C CA . PHE A 1 117 ? -13.938 4.059 6.016 1 86.44 117 PHE A CA 1
ATOM 954 C C . PHE A 1 117 ? -13.906 2.557 5.766 1 86.44 117 PHE A C 1
ATOM 956 O O . PHE A 1 117 ? -14.711 2.035 4.992 1 86.44 117 PHE A O 1
ATOM 963 N N . LEU A 1 118 ? -13.078 1.902 6.414 1 81.44 118 LEU A N 1
ATOM 964 C CA . LEU A 1 118 ? -12.883 0.47 6.215 1 81.44 118 LEU A CA 1
ATOM 965 C C . LEU A 1 118 ? -14.133 -0.305 6.621 1 81.44 118 LEU A C 1
ATOM 967 O O . LEU A 1 118 ? -14.5 -1.284 5.969 1 81.44 118 LEU A O 1
ATOM 971 N N . SER A 1 119 ? -14.672 0.091 7.738 1 84.56 119 SER A N 1
ATOM 972 C CA . SER A 1 119 ? -15.898 -0.559 8.203 1 84.56 119 SER A CA 1
ATOM 973 C C . SER A 1 119 ? -17.016 -0.45 7.172 1 84.56 119 SER A C 1
ATOM 975 O O . SER A 1 119 ? -17.719 -1.425 6.906 1 84.56 119 SER A O 1
ATOM 977 N N . ALA A 1 120 ? -17.156 0.693 6.621 1 87.5 120 ALA A N 1
ATOM 978 C CA . ALA A 1 120 ? -18.203 0.913 5.617 1 87.5 120 ALA A CA 1
ATOM 979 C C . ALA A 1 120 ? -17.891 0.144 4.336 1 87.5 120 ALA A C 1
ATOM 981 O O . ALA A 1 120 ? -18.797 -0.405 3.701 1 87.5 120 ALA A O 1
ATOM 982 N N . LEU A 1 121 ? -16.672 0.128 3.969 1 84.56 121 LEU A N 1
ATOM 983 C CA . LEU A 1 121 ? -16.219 -0.583 2.777 1 84.56 121 LEU A CA 1
ATOM 984 C C . LEU A 1 121 ? -16.578 -2.062 2.859 1 84.56 121 LEU A C 1
ATOM 986 O O . LEU A 1 121 ? -17.016 -2.656 1.87 1 84.56 121 LEU A O 1
ATOM 990 N N . MET A 1 122 ? -16.484 -2.625 4.023 1 83.88 122 MET A N 1
ATOM 991 C CA . MET A 1 122 ? -16.625 -4.066 4.203 1 83.88 122 MET A CA 1
ATOM 992 C C . MET A 1 122 ? -18.062 -4.43 4.551 1 83.88 122 MET A C 1
ATOM 994 O O . MET A 1 122 ? -18.453 -5.598 4.465 1 83.88 122 MET A O 1
ATOM 998 N N . GLU A 1 123 ? -18.75 -3.494 5.02 1 83.19 123 GLU A N 1
ATOM 999 C CA . GLU A 1 123 ? -20.094 -3.738 5.523 1 83.19 123 GLU A CA 1
ATOM 1000 C C . GLU A 1 123 ? -20.906 -4.605 4.559 1 83.19 123 GLU A C 1
ATOM 1002 O O . GLU A 1 123 ? -21.531 -5.586 4.969 1 83.19 123 GLU A O 1
ATOM 1007 N N . ASN A 1 124 ? -20.875 -4.352 3.338 1 80.81 124 ASN A N 1
ATOM 1008 C CA . ASN A 1 124 ? -21.672 -5.105 2.383 1 80.81 124 ASN A CA 1
ATOM 1009 C C . ASN A 1 124 ? -20.812 -6.086 1.58 1 80.81 124 ASN A C 1
ATOM 1011 O O . ASN A 1 124 ? -21.344 -6.945 0.878 1 80.81 124 ASN A O 1
ATOM 1015 N N . ALA A 1 125 ? -19.516 -5.977 1.733 1 85.12 125 ALA A N 1
ATOM 1016 C CA . ALA A 1 125 ? -18.641 -6.746 0.862 1 85.12 125 ALA A CA 1
ATOM 1017 C C . ALA A 1 125 ? -18.125 -8 1.564 1 85.12 125 ALA A C 1
ATOM 1019 O O . ALA A 1 125 ? -17.828 -9.008 0.916 1 85.12 125 ALA A O 1
ATOM 1020 N N . LEU A 1 126 ? -18.141 -7.961 2.818 1 82.5 126 LEU A N 1
ATOM 1021 C CA . LEU A 1 126 ? -17.531 -9.039 3.58 1 82.5 126 LEU A CA 1
ATOM 1022 C C . LEU A 1 126 ? -18.25 -10.359 3.346 1 82.5 126 LEU A C 1
ATOM 1024 O O . LEU A 1 126 ? -17.609 -11.383 3.098 1 82.5 126 LEU A O 1
ATOM 1028 N N . VAL A 1 127 ? -19.516 -10.398 3.441 1 85.81 127 VAL A N 1
ATOM 1029 C CA . VAL A 1 127 ? -20.312 -11.617 3.354 1 85.81 127 VAL A CA 1
ATOM 1030 C C . VAL A 1 127 ? -20.172 -12.234 1.962 1 85.81 127 VAL A C 1
ATOM 1032 O O . VAL A 1 127 ? -19.812 -13.406 1.828 1 85.81 127 VAL A O 1
ATOM 1035 N N . PRO A 1 128 ? -20.359 -11.406 0.934 1 91.31 128 PRO A N 1
ATOM 1036 C CA . PRO A 1 128 ? -20.172 -12 -0.393 1 91.31 128 PRO A CA 1
ATOM 1037 C C . PRO A 1 128 ? -18.734 -12.469 -0.632 1 91.31 128 PRO A C 1
ATOM 1039 O O . PRO A 1 128 ? -18.531 -13.5 -1.277 1 91.31 128 PRO A O 1
ATOM 1042 N N . PHE A 1 129 ? -17.812 -11.812 -0.215 1 88.81 129 PHE A N 1
ATOM 1043 C CA . PHE A 1 129 ? -16.422 -12.203 -0.379 1 88.81 129 PHE A CA 1
ATOM 1044 C C . PHE A 1 129 ? -16.141 -13.523 0.331 1 88.81 129 PHE A C 1
ATOM 1046 O O . PHE A 1 129 ? -15.492 -14.414 -0.226 1 88.81 129 PHE A O 1
ATOM 1053 N N . LYS A 1 130 ? -16.609 -13.555 1.515 1 88.12 130 LYS A N 1
ATOM 1054 C CA . LYS A 1 130 ? -16.438 -14.781 2.289 1 88.12 130 LYS A CA 1
ATOM 1055 C C . LYS A 1 130 ? -17.125 -15.961 1.623 1 88.12 130 LYS A C 1
ATOM 1057 O O . LYS A 1 130 ? -16.562 -17.062 1.538 1 88.12 130 LYS A O 1
ATOM 1062 N N . LYS A 1 131 ? -18.312 -15.75 1.238 1 94.12 131 LYS A N 1
ATOM 1063 C CA . LYS A 1 131 ? -19.078 -16.797 0.575 1 94.12 131 LYS A CA 1
ATOM 1064 C C . LYS A 1 131 ? -18.375 -17.266 -0.701 1 94.12 131 LYS A C 1
ATOM 1066 O O . LYS A 1 131 ? -18.297 -18.469 -0.97 1 94.12 131 LYS A O 1
ATOM 1071 N N . PHE A 1 132 ? -17.922 -16.391 -1.508 1 96.12 132 PHE A N 1
ATOM 1072 C CA . PHE A 1 132 ? -17.172 -16.719 -2.715 1 96.12 132 PHE A CA 1
ATOM 1073 C C . PHE A 1 132 ? -15.953 -17.578 -2.379 1 96.12 132 PHE A C 1
ATOM 1075 O O . PHE A 1 132 ? -15.734 -18.609 -3 1 96.12 132 PHE A O 1
ATOM 1082 N N . ASN A 1 133 ? -15.195 -17.109 -1.407 1 94.31 133 ASN A N 1
ATOM 1083 C CA . ASN A 1 133 ? -13.992 -17.812 -1.008 1 94.31 133 ASN A CA 1
ATOM 1084 C C . ASN A 1 133 ? -14.305 -19.234 -0.523 1 94.31 133 ASN A C 1
ATOM 1086 O O . ASN A 1 133 ? -13.602 -20.188 -0.862 1 94.31 133 ASN A O 1
ATOM 1090 N N . GLU A 1 134 ? -15.312 -19.328 0.29 1 95.62 134 GLU A N 1
ATOM 1091 C CA . GLU A 1 134 ? -15.734 -20.641 0.77 1 95.62 134 GLU A CA 1
ATOM 1092 C C . GLU A 1 134 ? -16.109 -21.562 -0.391 1 95.62 134 GLU A C 1
ATOM 1094 O O . GLU A 1 134 ? -15.75 -22.734 -0.395 1 95.62 134 GLU A O 1
ATOM 1099 N N . ASN A 1 135 ? -16.797 -21.047 -1.332 1 97.38 135 ASN A N 1
ATOM 1100 C CA . ASN A 1 135 ? -17.25 -21.828 -2.479 1 97.38 135 ASN A CA 1
ATOM 1101 C C . ASN A 1 135 ? -16.078 -22.328 -3.314 1 97.38 135 ASN A C 1
ATOM 1103 O O . ASN A 1 135 ? -16.031 -23.5 -3.697 1 97.38 135 ASN A O 1
ATOM 1107 N N . ILE A 1 136 ? -15.148 -21.484 -3.604 1 97.25 136 ILE A N 1
ATOM 1108 C CA . ILE A 1 136 ? -14.055 -21.875 -4.492 1 97.25 136 ILE A CA 1
ATOM 1109 C C . ILE A 1 136 ? -13.141 -22.875 -3.773 1 97.25 136 ILE A C 1
ATOM 1111 O O . ILE A 1 136 ? -12.531 -23.734 -4.41 1 97.25 136 ILE A O 1
ATOM 1115 N N . VAL A 1 137 ? -13 -22.781 -2.486 1 97 137 VAL A N 1
ATOM 1116 C CA . VAL A 1 137 ? -12.234 -23.734 -1.706 1 97 137 VAL A CA 1
ATOM 1117 C C . VAL A 1 137 ? -12.969 -25.078 -1.681 1 97 137 VAL A C 1
ATOM 1119 O O . VAL A 1 137 ? -12.359 -26.125 -1.881 1 97 137 VAL A O 1
ATOM 1122 N N . ALA A 1 138 ? -14.25 -25.031 -1.438 1 97.19 138 ALA A N 1
ATOM 1123 C CA . ALA A 1 138 ? -15.07 -26.234 -1.378 1 97.19 138 ALA A CA 1
ATOM 1124 C C . ALA A 1 138 ? -15.031 -26.984 -2.699 1 97.19 138 ALA A C 1
ATOM 1126 O O . ALA A 1 138 ? -15.086 -28.219 -2.717 1 97.19 138 ALA A O 1
ATOM 1127 N N . ARG A 1 139 ? -14.922 -26.312 -3.793 1 97.69 139 ARG A N 1
ATOM 1128 C CA . ARG A 1 139 ? -14.867 -26.922 -5.117 1 97.69 139 ARG A CA 1
ATOM 1129 C C . ARG A 1 139 ? -13.453 -27.375 -5.461 1 97.69 139 ARG A C 1
ATOM 1131 O O . ARG A 1 139 ? -13.211 -27.891 -6.551 1 97.69 139 ARG A O 1
ATOM 1138 N N . GLY A 1 140 ? -12.508 -27.078 -4.609 1 97.25 140 GLY A N 1
ATOM 1139 C CA . GLY A 1 140 ? -11.133 -27.5 -4.793 1 97.25 140 GLY A CA 1
ATOM 1140 C C . GLY A 1 140 ? -10.375 -26.672 -5.801 1 97.25 140 GLY A C 1
ATOM 1141 O O . GLY A 1 140 ? -9.344 -27.094 -6.324 1 97.25 140 GLY A O 1
ATOM 1142 N N . GLU A 1 141 ? -10.852 -25.469 -6.043 1 97.88 141 GLU A N 1
ATOM 1143 C CA . GLU A 1 141 ? -10.211 -24.594 -7.023 1 97.88 141 GLU A CA 1
ATOM 1144 C C . GLU A 1 141 ? -9.031 -23.844 -6.41 1 97.88 141 GLU A C 1
ATOM 1146 O O . GLU A 1 141 ? -8.078 -23.5 -7.109 1 97.88 141 GLU A O 1
ATOM 1151 N N . VAL A 1 142 ? -9.133 -23.562 -5.145 1 97.5 142 VAL A N 1
ATOM 1152 C CA . VAL A 1 142 ? -8.102 -22.891 -4.367 1 97.5 142 VAL A CA 1
ATOM 1153 C C . VAL A 1 142 ? -7.91 -23.594 -3.029 1 97.5 142 VAL A C 1
ATOM 1155 O O . VAL A 1 142 ? -8.875 -24.062 -2.422 1 97.5 142 VAL A O 1
ATOM 1158 N N . LYS A 1 143 ? -6.695 -23.719 -2.607 1 96.75 143 LYS A N 1
ATOM 1159 C CA . LYS A 1 143 ? -6.41 -24.328 -1.31 1 96.75 143 LYS A CA 1
ATOM 1160 C C . LYS A 1 143 ? -6.863 -23.422 -0.17 1 96.75 143 LYS A C 1
ATOM 1162 O O . LYS A 1 143 ? -6.742 -22.203 -0.259 1 96.75 143 LYS A O 1
ATOM 1167 N N . GLU A 1 144 ? -7.355 -24.047 0.833 1 96 144 GLU A N 1
ATOM 1168 C CA . GLU A 1 144 ? -7.715 -23.266 2.016 1 96 144 GLU A CA 1
ATOM 1169 C C . GLU A 1 144 ? -6.492 -22.562 2.605 1 96 144 GLU A C 1
ATOM 1171 O O . GLU A 1 144 ? -5.414 -23.156 2.688 1 96 144 GLU A O 1
ATOM 1176 N N . MET A 1 145 ? -6.691 -21.359 2.957 1 95.88 145 MET A N 1
ATOM 1177 C CA . MET A 1 145 ? -5.641 -20.531 3.555 1 95.88 145 MET A CA 1
ATOM 1178 C C . MET A 1 145 ? -6.238 -19.359 4.328 1 95.88 145 MET A C 1
ATOM 1180 O O . MET A 1 145 ? -7.422 -19.062 4.18 1 95.88 145 MET A O 1
ATOM 1184 N N . PRO A 1 146 ? -5.406 -18.797 5.188 1 93.56 146 PRO A N 1
ATOM 1185 C CA . PRO A 1 146 ? -5.922 -17.594 5.855 1 93.56 146 PRO A CA 1
ATOM 1186 C C . PRO A 1 146 ? -6.344 -16.5 4.871 1 93.56 146 PRO A C 1
ATOM 1188 O O . PRO A 1 146 ? -5.688 -16.312 3.848 1 93.56 146 PRO A O 1
ATOM 1191 N N . PHE A 1 147 ? -7.352 -15.867 5.25 1 89.81 147 PHE A N 1
ATOM 1192 C CA . PHE A 1 147 ? -7.945 -14.859 4.387 1 89.81 147 PHE A CA 1
ATOM 1193 C C . PHE A 1 147 ? -6.914 -13.812 3.979 1 89.81 147 PHE A C 1
ATOM 1195 O O . PHE A 1 147 ? -6.879 -13.383 2.822 1 89.81 147 PHE A O 1
ATOM 1202 N N . GLU A 1 148 ? -6.125 -13.336 4.883 1 93.06 148 GLU A N 1
ATOM 1203 C CA . GLU A 1 148 ? -5.133 -12.289 4.652 1 93.06 148 GLU A CA 1
ATOM 1204 C C . GLU A 1 148 ? -4.09 -12.734 3.631 1 93.06 148 GLU A C 1
ATOM 1206 O O . GLU A 1 148 ? -3.605 -11.93 2.834 1 93.06 148 GLU A O 1
ATOM 1211 N N . VAL A 1 149 ? -3.758 -14.016 3.719 1 96.06 149 VAL A N 1
ATOM 1212 C CA . VAL A 1 149 ? -2.82 -14.562 2.744 1 96.06 149 VAL A CA 1
ATOM 1213 C C . VAL A 1 149 ? -3.461 -14.57 1.357 1 96.06 149 VAL A C 1
ATOM 1215 O O . VAL A 1 149 ? -2.869 -14.078 0.392 1 96.06 149 VAL A O 1
ATOM 1218 N N . PHE A 1 150 ? -4.691 -15.086 1.305 1 95.94 150 PHE A N 1
ATOM 1219 C CA . PHE A 1 150 ? -5.414 -15.117 0.038 1 95.94 150 PHE A CA 1
ATOM 1220 C C . PHE A 1 150 ? -5.531 -13.711 -0.545 1 95.94 150 PHE A C 1
ATOM 1222 O O . PHE A 1 150 ? -5.191 -13.484 -1.709 1 95.94 150 PHE A O 1
ATOM 1229 N N . TRP A 1 151 ? -5.977 -12.781 0.24 1 93.31 151 TRP A N 1
ATOM 1230 C CA . TRP A 1 151 ? -6.203 -11.414 -0.21 1 93.31 151 TRP A CA 1
ATOM 1231 C C . TRP A 1 151 ? -4.91 -10.781 -0.725 1 93.31 151 TRP A C 1
ATOM 1233 O O . TRP A 1 151 ? -4.902 -10.148 -1.779 1 93.31 151 TRP A O 1
ATOM 1243 N N . SER A 1 152 ? -3.857 -10.93 0.001 1 96.25 152 SER A N 1
ATOM 1244 C CA . SER A 1 152 ? -2.582 -10.305 -0.341 1 96.25 152 SER A CA 1
ATOM 1245 C C . SER A 1 152 ? -2.074 -10.797 -1.693 1 96.25 152 SER A C 1
ATOM 1247 O O . SER A 1 152 ? -1.589 -10.008 -2.504 1 96.25 152 SER A O 1
ATOM 1249 N N . VAL A 1 153 ? -2.229 -12.078 -1.907 1 98.06 153 VAL A N 1
ATOM 1250 C CA . VAL A 1 153 ? -1.765 -12.641 -3.172 1 98.06 153 VAL A CA 1
ATOM 1251 C C . VAL A 1 153 ? -2.748 -12.289 -4.285 1 98.06 153 VAL A C 1
ATOM 1253 O O . VAL A 1 153 ? -2.34 -11.953 -5.398 1 98.06 153 VAL A O 1
ATOM 1256 N N . ALA A 1 154 ? -4.023 -12.305 -3.99 1 97.5 154 ALA A N 1
ATOM 1257 C CA . ALA A 1 154 ? -5.074 -12.164 -4.996 1 97.5 154 ALA A CA 1
ATOM 1258 C C . ALA A 1 154 ? -5.203 -10.711 -5.449 1 97.5 154 ALA A C 1
ATOM 1260 O O . ALA A 1 154 ? -5.523 -10.445 -6.613 1 97.5 154 ALA A O 1
ATOM 1261 N N . PHE A 1 155 ? -4.891 -9.734 -4.508 1 95.44 155 PHE A N 1
ATOM 1262 C CA . PHE A 1 155 ? -5.344 -8.391 -4.836 1 95.44 155 PHE A CA 1
ATOM 1263 C C . PHE A 1 155 ? -4.203 -7.387 -4.711 1 95.44 155 PHE A C 1
ATOM 1265 O O . PHE A 1 155 ? -4.227 -6.332 -5.348 1 95.44 155 PHE A O 1
ATOM 1272 N N . ALA A 1 156 ? -3.238 -7.629 -3.879 1 95.38 156 ALA A N 1
ATOM 1273 C CA . ALA A 1 156 ? -2.18 -6.652 -3.633 1 95.38 156 ALA A CA 1
ATOM 1274 C C . ALA A 1 156 ? -1.464 -6.281 -4.926 1 95.38 156 ALA A C 1
ATOM 1276 O O . ALA A 1 156 ? -1.125 -5.117 -5.145 1 95.38 156 ALA A O 1
ATOM 1277 N N . PRO A 1 157 ? -1.209 -7.238 -5.805 1 97.56 157 PRO A N 1
ATOM 1278 C CA . PRO A 1 157 ? -0.564 -6.871 -7.066 1 97.56 157 PRO A CA 1
ATOM 1279 C C . PRO A 1 157 ? -1.378 -5.863 -7.875 1 97.56 157 PRO A C 1
ATOM 1281 O O . PRO A 1 157 ? -0.81 -4.957 -8.492 1 97.56 157 PRO A O 1
ATOM 1284 N N . LEU A 1 158 ? -2.666 -6.02 -7.859 1 95.88 158 LEU A N 1
ATOM 1285 C CA . LEU A 1 158 ? -3.533 -5.078 -8.562 1 95.88 158 LEU A CA 1
ATOM 1286 C C . LEU A 1 158 ? -3.375 -3.67 -8 1 95.88 158 LEU A C 1
ATOM 1288 O O . LEU A 1 158 ? -3.191 -2.715 -8.766 1 95.88 158 LEU A O 1
ATOM 1292 N N . TYR A 1 159 ? -3.402 -3.596 -6.734 1 90.12 159 TYR A N 1
ATOM 1293 C CA . TYR A 1 159 ? -3.324 -2.287 -6.094 1 90.12 159 TYR A CA 1
ATOM 1294 C C . TYR A 1 159 ? -1.953 -1.657 -6.305 1 90.12 159 TYR A C 1
ATOM 1296 O O . TYR A 1 159 ? -1.835 -0.435 -6.422 1 90.12 159 TYR A O 1
ATOM 1304 N N . ALA A 1 160 ? -0.952 -2.457 -6.309 1 91.12 160 ALA A N 1
ATOM 1305 C CA . ALA A 1 160 ? 0.386 -1.943 -6.594 1 91.12 160 ALA A CA 1
ATOM 1306 C C . ALA A 1 160 ? 0.459 -1.35 -7.996 1 91.12 160 ALA A C 1
ATOM 1308 O O . ALA A 1 160 ? 0.979 -0.247 -8.188 1 91.12 160 ALA A O 1
ATOM 1309 N N . LEU A 1 161 ? -0.084 -2.025 -8.992 1 93.25 161 LEU A N 1
ATOM 1310 C CA . LEU A 1 161 ? -0.069 -1.554 -10.367 1 93.25 161 LEU A CA 1
ATOM 1311 C C . LEU A 1 161 ? -0.881 -0.271 -10.516 1 93.25 161 LEU A C 1
ATOM 1313 O O . LEU A 1 161 ? -0.465 0.657 -11.211 1 93.25 161 LEU A O 1
ATOM 1317 N N . ILE A 1 162 ? -1.973 -0.259 -9.852 1 89.38 162 ILE A N 1
ATOM 1318 C CA . ILE A 1 162 ? -2.826 0.923 -9.898 1 89.38 162 ILE A CA 1
ATOM 1319 C C . ILE A 1 162 ? -2.102 2.109 -9.266 1 89.38 162 ILE A C 1
ATOM 1321 O O . ILE A 1 162 ? -2.18 3.232 -9.773 1 89.38 162 ILE A O 1
ATOM 1325 N N . LYS A 1 163 ? -1.471 1.851 -8.211 1 84.5 163 LYS A N 1
ATOM 1326 C CA . LYS A 1 163 ? -0.7 2.902 -7.559 1 84.5 163 LYS A CA 1
ATOM 1327 C C . LYS A 1 163 ? 0.374 3.459 -8.484 1 84.5 163 LYS A C 1
ATOM 1329 O O . LYS A 1 163 ? 0.529 4.676 -8.609 1 84.5 163 LYS A O 1
ATOM 1334 N N . PHE A 1 164 ? 1.146 2.596 -9.094 1 86.69 164 PHE A N 1
ATOM 1335 C CA . PHE A 1 164 ? 2.146 3.031 -10.062 1 86.69 164 PHE A CA 1
ATOM 1336 C C . PHE A 1 164 ? 1.513 3.895 -11.141 1 86.69 164 PHE A C 1
ATOM 1338 O O . PHE A 1 164 ? 2.059 4.934 -11.516 1 86.69 164 PHE A O 1
ATOM 1345 N N . ASN A 1 165 ? 0.445 3.406 -11.617 1 88.06 165 ASN A N 1
ATOM 1346 C CA . ASN A 1 165 ? -0.246 4.121 -12.688 1 88.06 165 ASN A CA 1
ATOM 1347 C C . ASN A 1 165 ? -0.681 5.516 -12.234 1 88.06 165 ASN A C 1
ATOM 1349 O O . ASN A 1 165 ? -0.478 6.496 -12.953 1 88.06 165 ASN A O 1
ATOM 1353 N N . ASN A 1 166 ? -1.212 5.531 -11.086 1 80.69 166 ASN A N 1
ATOM 1354 C CA . ASN A 1 166 ? -1.709 6.797 -10.555 1 80.69 166 ASN A CA 1
ATOM 1355 C C . ASN A 1 166 ? -0.574 7.789 -10.32 1 80.69 166 ASN A C 1
ATOM 1357 O O . ASN A 1 166 ? -0.752 9 -10.5 1 80.69 166 ASN A O 1
ATOM 1361 N N . GLU A 1 167 ? 0.472 7.328 -9.891 1 77.5 167 GLU A N 1
ATOM 1362 C CA . GLU A 1 167 ? 1.626 8.172 -9.609 1 77.5 167 GLU A CA 1
ATOM 1363 C C . GLU A 1 167 ? 2.361 8.547 -10.898 1 77.5 167 GLU A C 1
ATOM 1365 O O . GLU A 1 167 ? 3.178 9.477 -10.906 1 77.5 167 GLU A O 1
ATOM 1370 N N . GLY A 1 168 ? 2.047 7.859 -11.945 1 82.31 168 GLY A N 1
ATOM 1371 C CA . GLY A 1 168 ? 2.701 8.109 -13.219 1 82.31 168 GLY A CA 1
ATOM 1372 C C . GLY A 1 168 ? 4.141 7.629 -13.258 1 82.31 168 GLY A C 1
ATOM 1373 O O . GLY A 1 168 ? 4.871 7.922 -14.211 1 82.31 168 GLY A O 1
ATOM 1374 N N . GLN A 1 169 ? 4.535 7.02 -12.172 1 79.81 169 GLN A N 1
ATOM 1375 C CA . GLN A 1 169 ? 5.887 6.48 -12.07 1 79.81 169 GLN A CA 1
ATOM 1376 C C . GLN A 1 169 ? 5.93 5.27 -11.141 1 79.81 169 GLN A C 1
ATOM 1378 O O . GLN A 1 169 ? 5.055 5.105 -10.289 1 79.81 169 GLN A O 1
ATOM 1383 N N . SER A 1 170 ? 6.867 4.441 -11.523 1 79.56 170 SER A N 1
ATOM 1384 C CA . SER A 1 170 ? 7.098 3.27 -10.688 1 79.56 170 SER A CA 1
ATOM 1385 C C . SER A 1 170 ? 8.359 3.432 -9.844 1 79.56 170 SER A C 1
ATOM 1387 O O . SER A 1 170 ? 8.727 4.551 -9.477 1 79.56 170 SER A O 1
ATOM 1389 N N . LEU A 1 171 ? 8.852 2.338 -9.398 1 71.44 171 LEU A N 1
ATOM 1390 C CA . LEU A 1 171 ? 10.008 2.355 -8.508 1 71.44 171 LEU A CA 1
ATOM 1391 C C . LEU A 1 171 ? 11.172 3.098 -9.148 1 71.44 171 LEU A C 1
ATOM 1393 O O . LEU A 1 171 ? 11.43 2.953 -10.344 1 71.44 171 LEU A O 1
ATOM 1397 N N . GLY A 1 172 ? 11.82 3.945 -8.438 1 68.25 172 GLY A N 1
ATOM 1398 C CA . GLY A 1 172 ? 12.977 4.688 -8.906 1 68.25 172 GLY A CA 1
ATOM 1399 C C . GLY A 1 172 ? 12.625 5.848 -9.812 1 68.25 172 GLY A C 1
ATOM 1400 O O . GLY A 1 172 ? 13.469 6.34 -10.562 1 68.25 172 GLY A O 1
ATOM 1401 N N . GLY A 1 173 ? 11.359 6.105 -9.883 1 72.62 173 GLY A N 1
ATOM 1402 C CA . GLY A 1 173 ? 10.953 7.258 -10.672 1 72.62 173 GLY A CA 1
ATOM 1403 C C . GLY A 1 173 ? 10.758 6.941 -12.141 1 72.62 173 GLY A C 1
ATOM 1404 O O . GLY A 1 173 ? 10.625 7.852 -12.969 1 72.62 173 GLY A O 1
ATOM 1405 N N . ARG A 1 174 ? 10.711 5.738 -12.523 1 78.5 174 ARG A N 1
ATOM 1406 C CA . ARG A 1 174 ? 10.5 5.324 -13.914 1 78.5 174 ARG A CA 1
ATOM 1407 C C . ARG A 1 174 ? 9.07 5.609 -14.352 1 78.5 174 ARG A C 1
ATOM 1409 O O . ARG A 1 174 ? 8.117 5.227 -13.672 1 78.5 174 ARG A O 1
ATOM 1416 N N . PRO A 1 175 ? 9.062 6.359 -15.43 1 85.94 175 PRO A N 1
ATOM 1417 C CA . PRO A 1 175 ? 7.695 6.602 -15.891 1 85.94 175 PRO A CA 1
ATOM 1418 C C . PRO A 1 175 ? 6.906 5.312 -16.109 1 85.94 175 PRO A C 1
ATOM 1420 O O . PRO A 1 175 ? 7.465 4.316 -16.578 1 85.94 175 PRO A O 1
ATOM 1423 N N . PHE A 1 176 ? 5.605 5.402 -15.734 1 90.5 176 PHE A N 1
ATOM 1424 C CA . PHE A 1 176 ? 4.781 4.207 -15.852 1 90.5 176 PHE A CA 1
ATOM 1425 C C . PHE A 1 176 ? 3.344 4.57 -16.203 1 90.5 176 PHE A C 1
ATOM 1427 O O . PHE A 1 176 ? 2.768 5.492 -15.625 1 90.5 176 PHE A O 1
ATOM 1434 N N . LYS A 1 177 ? 2.875 3.805 -17.156 1 90.75 177 LYS A N 1
ATOM 1435 C CA . LYS A 1 177 ? 1.457 3.811 -17.516 1 90.75 177 LYS A CA 1
ATOM 1436 C C . LYS A 1 177 ? 0.92 2.391 -17.656 1 90.75 177 LYS A C 1
ATOM 1438 O O . LYS A 1 177 ? 1.458 1.595 -18.438 1 90.75 177 LYS A O 1
ATOM 1443 N N . MET A 1 178 ? -0.046 2.1 -16.938 1 90.25 178 MET A N 1
ATOM 1444 C CA . MET A 1 178 ? -0.621 0.758 -16.938 1 90.25 178 MET A CA 1
ATOM 1445 C C . MET A 1 178 ? -1.349 0.479 -18.25 1 90.25 178 MET A C 1
ATOM 1447 O O . MET A 1 178 ? -2.016 1.36 -18.797 1 90.25 178 MET A O 1
ATOM 1451 N N . THR A 1 179 ? -1.222 -0.681 -18.75 1 93.19 179 THR A N 1
ATOM 1452 C CA . THR A 1 179 ? -1.965 -1.159 -19.906 1 93.19 179 THR A CA 1
ATOM 1453 C C . THR A 1 179 ? -2.814 -2.373 -19.547 1 93.19 179 THR A C 1
ATOM 1455 O O . THR A 1 179 ? -2.561 -3.033 -18.531 1 93.19 179 THR A O 1
ATOM 1458 N N . ASP A 1 180 ? -3.828 -2.66 -20.375 1 93.88 180 ASP A N 1
ATOM 1459 C CA . ASP A 1 180 ? -4.637 -3.859 -20.172 1 93.88 180 ASP A CA 1
ATOM 1460 C C . ASP A 1 180 ? -3.77 -5.117 -20.203 1 93.88 180 ASP A C 1
ATOM 1462 O O . ASP A 1 180 ? -4.004 -6.062 -19.453 1 93.88 180 ASP A O 1
ATOM 1466 N N . ALA A 1 181 ? -2.832 -5.113 -21.078 1 96 181 ALA A N 1
ATOM 1467 C CA . ALA A 1 181 ? -1.945 -6.27 -21.203 1 96 181 ALA A CA 1
ATOM 1468 C C . ALA A 1 181 ? -1.204 -6.531 -19.891 1 96 181 ALA A C 1
ATOM 1470 O O . ALA A 1 181 ? -1.086 -7.684 -19.453 1 96 181 ALA A O 1
ATOM 1471 N N . MET A 1 182 ? -0.744 -5.496 -19.25 1 95.75 182 MET A N 1
ATOM 1472 C CA . MET A 1 182 ? -0.033 -5.629 -17.984 1 95.75 182 MET A CA 1
ATOM 1473 C C . MET A 1 182 ? -0.97 -6.117 -16.875 1 95.75 182 MET A C 1
ATOM 1475 O O . MET A 1 182 ? -0.592 -6.965 -16.062 1 95.75 182 MET A O 1
ATOM 1479 N N . LEU A 1 183 ? -2.139 -5.523 -16.906 1 96.06 183 LEU A N 1
ATOM 1480 C CA . LEU A 1 183 ? -3.158 -5.898 -15.93 1 96.06 183 LEU A CA 1
ATOM 1481 C C . LEU A 1 183 ? -3.439 -7.398 -15.992 1 96.06 183 LEU A C 1
ATOM 1483 O O . LEU A 1 183 ? -3.389 -8.086 -14.969 1 96.06 183 LEU A O 1
ATOM 1487 N N . TRP A 1 184 ? -3.678 -7.867 -17.156 1 97.19 184 TRP A N 1
ATOM 1488 C CA . TRP A 1 184 ? -4.125 -9.25 -17.297 1 97.19 184 TRP A CA 1
ATOM 1489 C C . TRP A 1 184 ? -2.949 -10.211 -17.219 1 97.19 184 TRP A C 1
ATOM 1491 O O . TRP A 1 184 ? -3.104 -11.367 -16.812 1 97.19 184 TRP A O 1
ATOM 1501 N N . GLU A 1 185 ? -1.765 -9.711 -17.562 1 97.75 185 GLU A N 1
ATOM 1502 C CA . GLU A 1 185 ? -0.578 -10.523 -17.312 1 97.75 185 GLU A CA 1
ATOM 1503 C C . GLU A 1 185 ? -0.388 -10.773 -15.82 1 97.75 185 GLU A C 1
ATOM 1505 O O . GLU A 1 185 ? -0.135 -11.906 -15.398 1 97.75 185 GLU A O 1
ATOM 1510 N N . ALA A 1 186 ? -0.494 -9.703 -15.055 1 98.12 186 ALA A N 1
ATOM 1511 C CA . ALA A 1 186 ? -0.403 -9.844 -13.609 1 98.12 186 ALA A CA 1
ATOM 1512 C C . ALA A 1 186 ? -1.513 -10.75 -13.078 1 98.12 186 ALA A C 1
ATOM 1514 O O . ALA A 1 186 ? -1.271 -11.602 -12.219 1 98.12 186 ALA A O 1
ATOM 1515 N N . PHE A 1 187 ? -2.686 -10.547 -13.641 1 98.38 187 PHE A N 1
ATOM 1516 C CA . PHE A 1 187 ? -3.826 -11.359 -13.234 1 98.38 187 PHE A CA 1
ATOM 1517 C C . PHE A 1 187 ? -3.545 -12.844 -13.461 1 98.38 187 PHE A C 1
ATOM 1519 O O . PHE A 1 187 ? -3.809 -13.672 -12.586 1 98.38 187 PHE A O 1
ATOM 1526 N N . HIS A 1 188 ? -3.027 -13.188 -14.578 1 98 188 HIS A N 1
ATOM 1527 C CA . HIS A 1 188 ? -2.758 -14.586 -14.922 1 98 188 HIS A CA 1
ATOM 1528 C C . HIS A 1 188 ? -1.724 -15.188 -13.977 1 98 188 HIS A C 1
ATOM 1530 O O . HIS A 1 188 ? -1.828 -16.359 -13.609 1 98 188 HIS A O 1
ATOM 1536 N N . LEU A 1 189 ? -0.739 -14.398 -13.656 1 98.25 189 LEU A N 1
ATOM 1537 C CA . LEU A 1 189 ? 0.276 -14.875 -12.719 1 98.25 189 LEU A CA 1
ATOM 1538 C C . LEU A 1 189 ? -0.331 -15.141 -11.344 1 98.25 189 LEU A C 1
ATOM 1540 O O . LEU A 1 189 ? 0.005 -16.141 -10.695 1 98.25 189 LEU A O 1
ATOM 1544 N N . VAL A 1 190 ? -1.229 -14.242 -10.914 1 98.56 190 VAL A N 1
ATOM 1545 C CA . VAL A 1 190 ? -1.919 -14.391 -9.633 1 98.56 190 VAL A CA 1
ATOM 1546 C C . VAL A 1 190 ? -2.77 -15.656 -9.648 1 98.56 190 VAL A C 1
ATOM 1548 O O . VAL A 1 190 ? -2.734 -16.453 -8.703 1 98.56 190 VAL A O 1
ATOM 1551 N N . VAL A 1 191 ? -3.516 -15.883 -10.742 1 98.44 191 VAL A N 1
ATOM 1552 C CA . VAL A 1 191 ? -4.367 -17.062 -10.875 1 98.44 191 VAL A CA 1
ATOM 1553 C C . VAL A 1 191 ? -3.516 -18.328 -10.82 1 98.44 191 VAL A C 1
ATOM 1555 O O . VAL A 1 191 ? -3.871 -19.281 -10.141 1 98.44 191 VAL A O 1
ATOM 1558 N N . ARG A 1 192 ? -2.396 -18.297 -11.484 1 97.31 192 ARG A N 1
ATOM 1559 C CA . ARG A 1 192 ? -1.496 -19.453 -11.492 1 97.31 192 ARG A CA 1
ATOM 1560 C C . ARG A 1 192 ? -1.01 -19.781 -10.086 1 97.31 192 ARG A C 1
ATOM 1562 O O . ARG A 1 192 ? -0.855 -20.953 -9.734 1 97.31 192 ARG A O 1
ATOM 1569 N N . GLY A 1 193 ? -0.729 -18.75 -9.336 1 97.94 193 GLY A N 1
ATOM 1570 C CA . GLY A 1 193 ? -0.24 -18.953 -7.98 1 97.94 193 GLY A CA 1
ATOM 1571 C C . GLY A 1 193 ? -1.293 -19.516 -7.043 1 97.94 193 GLY A C 1
ATOM 1572 O O . GLY A 1 193 ? -0.972 -20.25 -6.105 1 97.94 193 GLY A O 1
ATOM 1573 N N . LEU A 1 194 ? -2.551 -19.156 -7.301 1 97.94 194 LEU A N 1
ATOM 1574 C CA . LEU A 1 194 ? -3.605 -19.453 -6.34 1 97.94 194 LEU A CA 1
ATOM 1575 C C . LEU A 1 194 ? -4.367 -20.719 -6.734 1 97.94 194 LEU A C 1
ATOM 1577 O O . LEU A 1 194 ? -4.988 -21.359 -5.887 1 97.94 194 LEU A O 1
ATOM 1581 N N . ARG A 1 195 ? -4.312 -20.984 -8.039 1 95.94 195 ARG A N 1
ATOM 1582 C CA . ARG A 1 195 ? -5.117 -22.094 -8.547 1 95.94 195 ARG A CA 1
ATOM 1583 C C . ARG A 1 195 ? -4.523 -23.438 -8.133 1 95.94 195 ARG A C 1
ATOM 1585 O O . ARG A 1 195 ? -3.309 -23.625 -8.18 1 95.94 195 ARG A O 1
ATOM 1592 N N . GLU A 1 196 ? -5.336 -24.375 -7.715 1 89.25 196 GLU A N 1
ATOM 1593 C CA . GLU A 1 196 ? -4.914 -25.734 -7.41 1 89.25 196 GLU A CA 1
ATOM 1594 C C . GLU A 1 196 ? -4.883 -26.594 -8.672 1 89.25 196 GLU A C 1
ATOM 1596 O O . GLU A 1 196 ? -5.707 -26.422 -9.57 1 89.25 196 GLU A O 1
ATOM 1601 N N . MET B 1 1 ? 33.219 27.297 18.125 1 41.09 1 MET B N 1
ATOM 1602 C CA . MET B 1 1 ? 32.469 26.797 16.969 1 41.09 1 MET B CA 1
ATOM 1603 C C . MET B 1 1 ? 31.75 25.5 17.312 1 41.09 1 MET B C 1
ATOM 1605 O O . MET B 1 1 ? 32.375 24.516 17.734 1 41.09 1 MET B O 1
ATOM 1609 N N . ARG B 1 2 ? 30.547 25.562 17.906 1 53.25 2 ARG B N 1
ATOM 1610 C CA . ARG B 1 2 ? 29.953 24.375 18.531 1 53.25 2 ARG B CA 1
ATOM 1611 C C . ARG B 1 2 ? 29.938 23.203 17.562 1 53.25 2 ARG B C 1
ATOM 1613 O O . ARG B 1 2 ? 29.438 23.328 16.438 1 53.25 2 ARG B O 1
ATOM 1620 N N . THR B 1 3 ? 30.828 22.297 17.547 1 56.66 3 THR B N 1
ATOM 1621 C CA . THR B 1 3 ? 31.219 21.234 16.641 1 56.66 3 THR B CA 1
ATOM 1622 C C . THR B 1 3 ? 30.125 20.156 16.562 1 56.66 3 THR B C 1
ATOM 1624 O O . THR B 1 3 ? 29.406 19.938 17.531 1 56.66 3 THR B O 1
ATOM 1627 N N . ARG B 1 4 ? 29.891 19.812 15.297 1 66.19 4 ARG B N 1
ATOM 1628 C CA . ARG B 1 4 ? 28.969 18.719 15.008 1 66.19 4 ARG B CA 1
ATOM 1629 C C . ARG B 1 4 ? 29.328 17.469 15.805 1 66.19 4 ARG B C 1
ATOM 1631 O O . ARG B 1 4 ? 30.484 17.062 15.844 1 66.19 4 ARG B O 1
ATOM 1638 N N . ASP B 1 5 ? 28.484 17.219 16.859 1 78.06 5 ASP B N 1
ATOM 1639 C CA . ASP B 1 5 ? 28.578 15.992 17.641 1 78.06 5 ASP B CA 1
ATOM 1640 C C . ASP B 1 5 ? 27.75 14.875 17 1 78.06 5 ASP B C 1
ATOM 1642 O O . ASP B 1 5 ? 26.531 14.961 16.953 1 78.06 5 ASP B O 1
ATOM 1646 N N . ILE B 1 6 ? 28.469 13.906 16.484 1 79.62 6 ILE B N 1
ATOM 1647 C CA . ILE B 1 6 ? 27.859 12.82 15.727 1 79.62 6 ILE B CA 1
ATOM 1648 C C . ILE B 1 6 ? 26.781 12.148 16.578 1 79.62 6 ILE B C 1
ATOM 1650 O O . ILE B 1 6 ? 25.734 11.75 16.078 1 79.62 6 ILE B O 1
ATOM 1654 N N . GLU B 1 7 ? 27 12.102 17.781 1 84.19 7 GLU B N 1
ATOM 1655 C CA . GLU B 1 7 ? 26.031 11.469 18.672 1 84.19 7 GLU B CA 1
ATOM 1656 C C . GLU B 1 7 ? 24.75 12.297 18.781 1 84.19 7 GLU B C 1
ATOM 1658 O O . GLU B 1 7 ? 23.656 11.742 18.812 1 84.19 7 GLU B O 1
ATOM 1663 N N . LYS B 1 8 ? 25 13.57 18.828 1 85.44 8 LYS B N 1
ATOM 1664 C CA . LYS B 1 8 ? 23.844 14.461 18.906 1 85.44 8 LYS B CA 1
ATOM 1665 C C . LYS B 1 8 ? 23.031 14.438 17.609 1 85.44 8 LYS B C 1
ATOM 1667 O O . LYS B 1 8 ? 21.812 14.445 17.641 1 85.44 8 LYS B O 1
ATOM 1672 N N . GLU B 1 9 ? 23.719 14.406 16.547 1 89.38 9 GLU B N 1
ATOM 1673 C CA . GLU B 1 9 ? 23.047 14.344 15.25 1 89.38 9 GLU B CA 1
ATOM 1674 C C . GLU B 1 9 ? 22.203 13.078 15.117 1 89.38 9 GLU B C 1
ATOM 1676 O O . GLU B 1 9 ? 21.078 13.133 14.625 1 89.38 9 GLU B O 1
ATOM 1681 N N . ASN B 1 10 ? 22.781 12.016 15.602 1 90.5 10 ASN B N 1
ATOM 1682 C CA . ASN B 1 10 ? 22.047 10.75 15.555 1 90.5 10 ASN B CA 1
ATOM 1683 C C . ASN B 1 10 ? 20.797 10.797 16.438 1 90.5 10 ASN B C 1
ATOM 1685 O O . ASN B 1 10 ? 19.766 10.242 16.078 1 90.5 10 ASN B O 1
ATOM 1689 N N . LEU B 1 11 ? 21 11.438 17.516 1 91.62 11 LEU B N 1
ATOM 1690 C CA . LEU B 1 11 ? 19.859 11.594 18.406 1 91.62 11 LEU B CA 1
ATOM 1691 C C . LEU B 1 11 ? 18.75 12.414 17.75 1 91.62 11 LEU B C 1
ATOM 1693 O O . LEU B 1 11 ? 17.578 12.078 17.859 1 91.62 11 LEU B O 1
ATOM 1697 N N . VAL B 1 12 ? 19.172 13.484 17.141 1 94.06 12 VAL B N 1
ATOM 1698 C CA . VAL B 1 12 ? 18.234 14.367 16.453 1 94.06 12 VAL B CA 1
ATOM 1699 C C . VAL B 1 12 ? 17.453 13.578 15.398 1 94.06 12 VAL B C 1
ATOM 1701 O O . VAL B 1 12 ? 16.234 13.656 15.328 1 94.06 12 VAL B O 1
ATOM 1704 N N . LYS B 1 13 ? 18.188 12.812 14.656 1 94 13 LYS B N 1
ATOM 1705 C CA . LYS B 1 13 ? 17.562 12.031 13.594 1 94 13 LYS B CA 1
ATOM 1706 C C . LYS B 1 13 ? 16.594 10.992 14.172 1 94 13 LYS B C 1
ATOM 1708 O O . LYS B 1 13 ? 15.484 10.828 13.68 1 94 13 LYS B O 1
ATOM 1713 N N . LYS B 1 14 ? 17.062 10.367 15.227 1 93.19 14 LYS B N 1
ATOM 1714 C CA . LYS B 1 14 ? 16.25 9.336 15.867 1 93.19 14 LYS B CA 1
ATOM 1715 C C . LYS B 1 14 ? 14.945 9.922 16.391 1 93.19 14 LYS B C 1
ATOM 1717 O O . LYS B 1 14 ? 13.867 9.375 16.141 1 93.19 14 LYS B O 1
ATOM 1722 N N . ILE B 1 15 ? 15.047 11.008 17.031 1 94.38 15 ILE B N 1
ATOM 1723 C CA . ILE B 1 15 ? 13.875 11.617 17.641 1 94.38 15 ILE B CA 1
ATOM 1724 C C . ILE B 1 15 ? 12.961 12.195 16.562 1 94.38 15 ILE B C 1
ATOM 1726 O O . ILE B 1 15 ? 11.734 12.141 16.688 1 94.38 15 ILE B O 1
ATOM 1730 N N . ALA B 1 16 ? 13.562 12.766 15.57 1 95.38 16 ALA B N 1
ATOM 1731 C CA . ALA B 1 16 ? 12.781 13.281 14.453 1 95.38 16 ALA B CA 1
ATOM 1732 C C . ALA B 1 16 ? 11.953 12.18 13.805 1 95.38 16 ALA B C 1
ATOM 1734 O O . ALA B 1 16 ? 10.75 12.352 13.562 1 95.38 16 ALA B O 1
ATOM 1735 N N . VAL B 1 17 ? 12.562 11.047 13.594 1 93.56 17 VAL B N 1
ATOM 1736 C CA . VAL B 1 17 ? 11.898 9.906 12.984 1 93.56 17 VAL B CA 1
ATOM 1737 C C . VAL B 1 17 ? 10.75 9.438 13.867 1 93.56 17 VAL B C 1
ATOM 1739 O O . VAL B 1 17 ? 9.641 9.195 13.383 1 93.56 17 VAL B O 1
ATOM 1742 N N . GLU B 1 18 ? 11.016 9.359 15.117 1 92.38 18 GLU B N 1
ATOM 1743 C CA . GLU B 1 18 ? 9.992 8.922 16.078 1 92.38 18 GLU B CA 1
ATOM 1744 C C . GLU B 1 18 ? 8.82 9.898 16.109 1 92.38 18 GLU B C 1
ATOM 1746 O O . GLU B 1 18 ? 7.66 9.477 16.125 1 92.38 18 GLU B O 1
ATOM 1751 N N . THR B 1 19 ? 9.148 11.156 16.109 1 92.75 19 THR B N 1
ATOM 1752 C CA . THR B 1 19 ? 8.125 12.195 16.188 1 92.75 19 THR B CA 1
ATOM 1753 C C . THR B 1 19 ? 7.23 12.156 14.945 1 92.75 19 THR B C 1
ATOM 1755 O O . THR B 1 19 ? 6.004 12.211 15.055 1 92.75 19 THR B O 1
ATOM 1758 N N . ILE B 1 20 ? 7.805 12.039 13.859 1 92.38 20 ILE B N 1
ATOM 1759 C CA . ILE B 1 20 ? 7.062 12.031 12.602 1 92.38 20 ILE B CA 1
ATOM 1760 C C . ILE B 1 20 ? 6.258 10.742 12.484 1 92.38 20 ILE B C 1
ATOM 1762 O O . ILE B 1 20 ? 5.109 10.758 12.031 1 92.38 20 ILE B O 1
ATOM 1766 N N . ALA B 1 21 ? 6.871 9.656 12.875 1 88.62 21 ALA B N 1
ATOM 1767 C CA . ALA B 1 21 ? 6.195 8.367 12.828 1 88.62 21 ALA B CA 1
ATOM 1768 C C . ALA B 1 21 ? 4.926 8.383 13.68 1 88.62 21 ALA B C 1
ATOM 1770 O O . ALA B 1 21 ? 3.9 7.82 13.281 1 88.62 21 ALA B O 1
ATOM 1771 N N . GLU B 1 22 ? 4.945 9.039 14.781 1 84.31 22 GLU B N 1
ATOM 1772 C CA . GLU B 1 22 ? 3.846 9.023 15.742 1 84.31 22 GLU B CA 1
ATOM 1773 C C . GLU B 1 22 ? 2.807 10.086 15.406 1 84.31 22 GLU B C 1
ATOM 1775 O O . GLU B 1 22 ? 1.603 9.844 15.508 1 84.31 22 GLU B O 1
ATOM 1780 N N . GLY B 1 23 ? 3.277 11.219 14.977 1 81.06 23 GLY B N 1
ATOM 1781 C CA . GLY B 1 23 ? 2.35 12.336 14.883 1 81.06 23 GLY B CA 1
ATOM 1782 C C . GLY B 1 23 ? 2.238 12.898 13.477 1 81.06 23 GLY B C 1
ATOM 1783 O O . GLY B 1 23 ? 1.424 13.789 13.219 1 81.06 23 GLY B O 1
ATOM 1784 N N . GLY B 1 24 ? 3.035 12.375 12.57 1 82.44 24 GLY B N 1
ATOM 1785 C CA . GLY B 1 24 ? 3.037 12.93 11.227 1 82.44 24 GLY B CA 1
ATOM 1786 C C . GLY B 1 24 ? 3.828 14.219 11.117 1 82.44 24 GLY B C 1
ATOM 1787 O O . GLY B 1 24 ? 4.383 14.703 12.102 1 82.44 24 GLY B O 1
ATOM 1788 N N . PHE B 1 25 ? 3.838 14.797 9.93 1 82.06 25 PHE B N 1
ATOM 1789 C CA . PHE B 1 25 ? 4.621 15.992 9.648 1 82.06 25 PHE B CA 1
ATOM 1790 C C . PHE B 1 25 ? 3.99 17.219 10.297 1 82.06 25 PHE B C 1
ATOM 1792 O O . PHE B 1 25 ? 4.684 18.188 10.602 1 82.06 25 PHE B O 1
ATOM 1799 N N . GLU B 1 26 ? 2.719 17.094 10.492 1 77.5 26 GLU B N 1
ATOM 1800 C CA . GLU B 1 26 ? 1.998 18.234 11.07 1 77.5 26 GLU B CA 1
ATOM 1801 C C . GLU B 1 26 ? 2.4 18.453 12.523 1 77.5 26 GLU B C 1
ATOM 1803 O O . GLU B 1 26 ? 2.344 19.578 13.023 1 77.5 26 GLU B O 1
ATOM 1808 N N . SER B 1 27 ? 2.791 17.453 13.125 1 81.06 27 SER B N 1
ATOM 1809 C CA . SER B 1 27 ? 3.141 17.562 14.539 1 81.06 27 SER B CA 1
ATOM 1810 C C . SER B 1 27 ? 4.617 17.891 14.719 1 81.06 27 SER B C 1
ATOM 1812 O O . SER B 1 27 ? 5.094 18.047 15.844 1 81.06 27 SER B O 1
ATOM 1814 N N . PHE B 1 28 ? 5.254 18 13.602 1 90.94 28 PHE B N 1
ATOM 1815 C CA . PHE B 1 28 ? 6.703 18.156 13.648 1 90.94 28 PHE B CA 1
ATOM 1816 C C . PHE B 1 28 ? 7.09 19.625 13.555 1 90.94 28 PHE B C 1
ATOM 1818 O O . PHE B 1 28 ? 6.594 20.344 12.68 1 90.94 28 PHE B O 1
ATOM 1825 N N . SER B 1 29 ? 7.941 20.078 14.461 1 93.69 29 SER B N 1
ATOM 1826 C CA . SER B 1 29 ? 8.555 21.406 14.359 1 93.69 29 SER B CA 1
ATOM 1827 C C . SER B 1 29 ? 9.984 21.391 14.891 1 93.69 29 SER B C 1
ATOM 1829 O O . SER B 1 29 ? 10.336 20.562 15.727 1 93.69 29 SER B O 1
ATOM 1831 N N . MET B 1 30 ? 10.727 22.375 14.391 1 95.44 30 MET B N 1
ATOM 1832 C CA . MET B 1 30 ? 12.125 22.469 14.805 1 95.44 30 MET B CA 1
ATOM 1833 C C . MET B 1 30 ? 12.234 22.781 16.297 1 95.44 30 MET B C 1
ATOM 1835 O O . MET B 1 30 ? 13.094 22.234 16.984 1 95.44 30 MET B O 1
ATOM 1839 N N . ASN B 1 31 ? 11.328 23.547 16.734 1 95.69 31 ASN B N 1
ATOM 1840 C CA . ASN B 1 31 ? 11.328 23.922 18.156 1 95.69 31 ASN B CA 1
ATOM 1841 C C . ASN B 1 31 ? 11.031 22.719 19.047 1 95.69 31 ASN B C 1
ATOM 1843 O O . ASN B 1 31 ? 11.734 22.484 20.031 1 95.69 31 ASN B O 1
ATOM 1847 N N . LYS B 1 32 ? 10.062 21.969 18.719 1 95.31 32 LYS B N 1
ATOM 1848 C CA . LYS B 1 32 ? 9.695 20.781 19.469 1 95.31 32 LYS B CA 1
ATOM 1849 C C . LYS B 1 32 ? 10.812 19.734 19.453 1 95.31 32 LYS B C 1
ATOM 1851 O O . LYS B 1 32 ? 11.078 19.078 20.453 1 95.31 32 LYS B O 1
ATOM 1856 N N . LEU B 1 33 ? 11.406 19.578 18.281 1 96.38 33 LEU B N 1
ATOM 1857 C CA . LEU B 1 33 ? 12.492 18.625 18.125 1 96.38 33 LEU B CA 1
ATOM 1858 C C . LEU B 1 33 ? 13.68 19.016 19 1 96.38 33 LEU B C 1
ATOM 1860 O O . LEU B 1 33 ? 14.258 18.156 19.688 1 96.38 33 LEU B O 1
ATOM 1864 N N . ALA B 1 34 ? 14.062 20.297 18.969 1 96 34 ALA B N 1
ATOM 1865 C CA . ALA B 1 34 ? 15.18 20.766 19.781 1 96 34 ALA B CA 1
ATOM 1866 C C . ALA B 1 34 ? 14.922 20.484 21.266 1 96 34 ALA B C 1
ATOM 1868 O O . ALA B 1 34 ? 15.805 19.984 21.969 1 96 34 ALA B O 1
ATOM 1869 N N . LYS B 1 35 ? 13.75 20.766 21.688 1 95.88 35 LYS B N 1
ATOM 1870 C CA . LYS B 1 35 ? 13.359 20.531 23.062 1 95.88 35 LYS B CA 1
ATOM 1871 C C . LYS B 1 35 ? 13.453 19.062 23.422 1 95.88 35 LYS B C 1
ATOM 1873 O O . LYS B 1 35 ? 13.984 18.703 24.484 1 95.88 35 LYS B O 1
ATOM 1878 N N . ALA B 1 36 ? 13.008 18.234 22.625 1 94.5 36 ALA B N 1
ATOM 1879 C CA . ALA B 1 36 ? 13 16.797 22.859 1 94.5 36 ALA B CA 1
ATOM 1880 C C . ALA B 1 36 ? 14.422 16.234 22.922 1 94.5 36 ALA B C 1
ATOM 1882 O O . ALA B 1 36 ? 14.695 15.281 23.641 1 94.5 36 ALA B O 1
ATOM 1883 N N . CYS B 1 37 ? 15.273 16.828 22.141 1 94.44 37 CYS B N 1
ATOM 1884 C CA . CYS B 1 37 ? 16.656 16.375 22.078 1 94.44 37 CYS B CA 1
ATOM 1885 C C . CYS B 1 37 ? 17.484 17.016 23.203 1 94.44 37 CYS B C 1
ATOM 1887 O O . CYS B 1 37 ? 18.641 16.641 23.406 1 94.44 37 CYS B O 1
ATOM 1889 N N . GLY B 1 38 ? 16.906 18.031 23.828 1 94.31 38 GLY B N 1
ATOM 1890 C CA . GLY B 1 38 ? 17.641 18.719 24.875 1 94.31 38 GLY B CA 1
ATOM 1891 C C . GLY B 1 38 ? 18.734 19.625 24.359 1 94.31 38 GLY B C 1
ATOM 1892 O O . GLY B 1 38 ? 19.797 19.734 24.969 1 94.31 38 GLY B O 1
ATOM 1893 N N . ILE B 1 39 ? 18.5 20.141 23.188 1 93.31 39 ILE B N 1
ATOM 1894 C CA . ILE B 1 39 ? 19.453 21.078 22.625 1 93.31 39 ILE B CA 1
ATOM 1895 C C . ILE B 1 39 ? 18.75 22.391 22.266 1 93.31 39 ILE B C 1
ATOM 1897 O O . ILE B 1 39 ? 17.531 22.469 22.25 1 93.31 39 ILE B O 1
ATOM 1901 N N . SER B 1 40 ? 19.578 23.375 22.016 1 92.88 40 SER B N 1
ATOM 1902 C CA . SER B 1 40 ? 19.016 24.656 21.609 1 92.88 40 SER B CA 1
ATOM 1903 C C . SER B 1 40 ? 18.562 24.641 20.156 1 92.88 40 SER B C 1
ATOM 1905 O O . SER B 1 40 ? 19.125 23.891 19.344 1 92.88 40 SER B O 1
ATOM 1907 N N . VAL B 1 41 ? 17.609 25.469 19.859 1 94.5 41 VAL B N 1
ATOM 1908 C CA . VAL B 1 41 ? 17.156 25.625 18.484 1 94.5 41 VAL B CA 1
ATOM 1909 C C . VAL B 1 41 ? 18.312 26.094 17.609 1 94.5 41 VAL B C 1
ATOM 1911 O O . VAL B 1 41 ? 18.438 25.672 16.453 1 94.5 41 VAL B O 1
ATOM 1914 N N . ALA B 1 42 ? 19.156 26.922 18.141 1 92.94 42 ALA B N 1
ATOM 1915 C CA . ALA B 1 42 ? 20.328 27.422 17.422 1 92.94 42 ALA B CA 1
ATOM 1916 C C . ALA B 1 42 ? 21.25 26.281 17.016 1 92.94 42 ALA B C 1
ATOM 1918 O O . ALA B 1 42 ? 21.75 26.234 15.891 1 92.94 42 ALA B O 1
ATOM 1919 N N . THR B 1 43 ? 21.484 25.391 17.922 1 91.88 43 THR B N 1
ATOM 1920 C CA . THR B 1 43 ? 22.312 24.219 17.656 1 91.88 43 THR B CA 1
ATOM 1921 C C . THR B 1 43 ? 21.719 23.375 16.531 1 91.88 43 THR B C 1
ATOM 1923 O O . THR B 1 43 ? 22.453 22.875 15.672 1 91.88 43 THR B O 1
ATOM 1926 N N . LEU B 1 44 ? 20.422 23.203 16.562 1 94.12 44 LEU B N 1
ATOM 1927 C CA . LEU B 1 44 ? 19.75 22.422 15.539 1 94.12 44 LEU B CA 1
ATOM 1928 C C . LEU B 1 44 ? 19.969 23.016 14.156 1 94.12 44 LEU B C 1
ATOM 1930 O O . LEU B 1 44 ? 20.172 22.297 13.18 1 94.12 44 LEU B O 1
ATOM 1934 N N . TYR B 1 45 ? 20 24.312 14.102 1 93.31 45 TYR B N 1
ATOM 1935 C CA . TYR B 1 45 ? 20.156 25.016 12.828 1 93.31 45 TYR B CA 1
ATOM 1936 C C . TYR B 1 45 ? 21.625 25 12.375 1 93.31 45 TYR B C 1
ATOM 1938 O O . TYR B 1 45 ? 21.922 25.281 11.211 1 93.31 45 TYR B O 1
ATOM 1946 N N . ILE B 1 46 ? 22.5 24.688 13.234 1 91.75 46 ILE B N 1
ATOM 1947 C CA . ILE B 1 46 ? 23.875 24.422 12.844 1 91.75 46 ILE B CA 1
ATOM 1948 C C . ILE B 1 46 ? 23.953 23.125 12.055 1 91.75 46 ILE B C 1
ATOM 1950 O O . ILE B 1 46 ? 24.734 23 11.102 1 91.75 46 ILE B O 1
ATOM 1954 N N . TYR B 1 47 ? 23.125 22.234 12.492 1 91.31 47 TYR B N 1
ATOM 1955 C CA . TYR B 1 47 ? 23.125 20.922 11.844 1 91.31 47 TYR B CA 1
ATOM 1956 C C . TYR B 1 47 ? 22.344 20.953 10.539 1 91.31 47 TYR B C 1
ATOM 1958 O O . TYR B 1 47 ? 22.703 20.297 9.562 1 91.31 47 TYR B O 1
ATOM 1966 N N . TYR B 1 48 ? 21.25 21.703 10.57 1 95.19 48 TYR B N 1
ATOM 1967 C CA . TYR B 1 48 ? 20.312 21.75 9.445 1 95.19 48 TYR B CA 1
ATOM 1968 C C . TYR B 1 48 ? 19.891 23.172 9.133 1 95.19 48 TYR B C 1
ATOM 1970 O O . TYR B 1 48 ? 19.531 23.938 10.031 1 95.19 48 TYR B O 1
ATOM 1978 N N . LYS B 1 49 ? 19.938 23.469 7.914 1 95.12 49 LYS B N 1
ATOM 1979 C CA . LYS B 1 49 ? 19.625 24.828 7.473 1 95.12 49 LYS B CA 1
ATOM 1980 C C . LYS B 1 49 ? 18.219 25.234 7.867 1 95.12 49 LYS B C 1
ATOM 1982 O O . LYS B 1 49 ? 17.984 26.359 8.305 1 95.12 49 LYS B O 1
ATOM 1987 N N . ASP B 1 50 ? 17.266 24.375 7.66 1 94.5 50 ASP B N 1
ATOM 1988 C CA . ASP B 1 50 ? 15.867 24.578 7.996 1 94.5 50 ASP B CA 1
ATOM 1989 C C . ASP B 1 50 ? 15.133 23.234 8.086 1 94.5 50 ASP B C 1
ATOM 1991 O O . ASP B 1 50 ? 15.742 22.172 7.961 1 94.5 50 ASP B O 1
ATOM 1995 N N . LYS B 1 51 ? 13.93 23.328 8.383 1 93.75 51 LYS B N 1
ATOM 1996 C CA . LYS B 1 51 ? 13.078 22.156 8.516 1 93.75 51 LYS B CA 1
ATOM 1997 C C . LYS B 1 51 ? 13.125 21.297 7.254 1 93.75 51 LYS B C 1
ATOM 1999 O O . LYS B 1 51 ? 13.258 20.062 7.332 1 93.75 51 LYS B O 1
ATOM 2004 N N 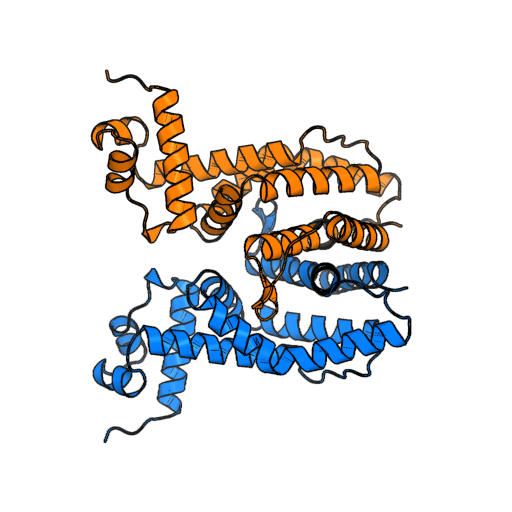. ASP B 1 52 ? 13.07 21.938 6.133 1 94.12 52 ASP B N 1
ATOM 2005 C CA . ASP B 1 52 ? 13.086 21.219 4.859 1 94.12 52 ASP B CA 1
ATOM 2006 C C . ASP B 1 52 ? 14.406 20.484 4.652 1 94.12 52 ASP B C 1
ATOM 2008 O O . ASP B 1 52 ? 14.422 19.359 4.152 1 94.12 52 ASP B O 1
ATOM 2012 N N . ASP B 1 53 ? 15.367 21.094 4.977 1 95.69 53 ASP B N 1
ATOM 2013 C CA . ASP B 1 53 ? 16.688 20.484 4.875 1 95.69 53 ASP B CA 1
ATOM 2014 C C . ASP B 1 53 ? 16.781 19.234 5.75 1 95.69 53 ASP B C 1
ATOM 2016 O O . ASP B 1 53 ? 17.266 18.188 5.305 1 95.69 53 ASP B O 1
ATOM 2020 N N . LEU B 1 54 ? 16.406 19.328 6.969 1 95.38 54 LEU B N 1
ATOM 2021 C CA . LEU B 1 54 ? 16.406 18.203 7.891 1 95.38 54 LEU B CA 1
ATOM 2022 C C . LEU B 1 54 ? 15.562 17.047 7.352 1 95.38 54 LEU B C 1
ATOM 2024 O O . LEU B 1 54 ? 16.031 15.914 7.285 1 95.38 54 LEU B O 1
ATOM 2028 N N . LEU B 1 55 ? 14.375 17.375 6.965 1 94.5 55 LEU B N 1
ATOM 2029 C CA . LEU B 1 55 ? 13.43 16.359 6.527 1 94.5 55 LEU B CA 1
ATOM 2030 C C . LEU B 1 55 ? 13.898 15.703 5.23 1 94.5 55 LEU B C 1
ATOM 2032 O O . LEU B 1 55 ? 13.742 14.492 5.047 1 94.5 55 LEU B O 1
ATOM 2036 N N . SER B 1 56 ? 14.461 16.5 4.398 1 94.56 56 SER B N 1
ATOM 2037 C CA . SER B 1 56 ? 15.023 15.969 3.16 1 94.56 56 SER B CA 1
ATOM 2038 C C . SER B 1 56 ? 16.172 15 3.447 1 94.56 56 SER B C 1
ATOM 2040 O O . SER B 1 56 ? 16.25 13.93 2.838 1 94.56 56 SER B O 1
ATOM 2042 N N . GLN B 1 57 ? 16.953 15.352 4.281 1 94 57 GLN B N 1
ATOM 2043 C CA . GLN B 1 57 ? 18.078 14.492 4.645 1 94 57 GLN B CA 1
ATOM 2044 C C . GLN B 1 57 ? 17.594 13.211 5.309 1 94 57 GLN B C 1
ATOM 2046 O O . GLN B 1 57 ? 18.172 12.141 5.086 1 94 57 GLN B O 1
ATOM 2051 N N . LEU B 1 58 ? 16.672 13.336 6.133 1 94.19 58 LEU B N 1
ATOM 2052 C CA . LEU B 1 58 ? 16.094 12.156 6.762 1 94.19 58 LEU B CA 1
ATOM 2053 C C . LEU B 1 58 ? 15.531 11.203 5.715 1 94.19 58 LEU B C 1
ATOM 2055 O O . LEU B 1 58 ? 15.711 9.984 5.809 1 94.19 58 LEU B O 1
ATOM 2059 N N . ALA B 1 59 ? 14.836 11.758 4.766 1 91.69 59 ALA B N 1
ATOM 2060 C CA . ALA B 1 59 ? 14.273 10.961 3.682 1 91.69 59 ALA B CA 1
ATOM 2061 C C . ALA B 1 59 ? 15.367 10.211 2.928 1 91.69 59 ALA B C 1
ATOM 2063 O O . ALA B 1 59 ? 15.25 9.008 2.678 1 91.69 59 ALA B O 1
ATOM 2064 N N . LEU B 1 60 ? 16.406 10.914 2.623 1 93.12 60 LEU B N 1
ATOM 2065 C CA . LEU B 1 60 ? 17.516 10.328 1.882 1 93.12 60 LEU B CA 1
ATOM 2066 C C . LEU B 1 60 ? 18.203 9.234 2.699 1 93.12 60 LEU B C 1
ATOM 2068 O O . LEU B 1 60 ? 18.438 8.141 2.193 1 93.12 60 LEU B O 1
ATOM 2072 N N . GLU B 1 61 ? 18.453 9.523 3.857 1 92.19 61 GLU B N 1
ATOM 2073 C CA . GLU B 1 61 ? 19.141 8.57 4.719 1 92.19 61 GLU B CA 1
ATOM 2074 C C . GLU B 1 61 ? 18.297 7.332 4.98 1 92.19 61 GLU B C 1
ATOM 2076 O O . GLU B 1 61 ? 18.797 6.211 4.969 1 92.19 61 GLU B O 1
ATOM 2081 N N . HIS B 1 62 ? 17.125 7.578 5.285 1 89.12 62 HIS B N 1
ATOM 2082 C CA . HIS B 1 62 ? 16.203 6.465 5.52 1 89.12 62 HIS B CA 1
ATOM 2083 C C . HIS B 1 62 ? 16.062 5.602 4.273 1 89.12 62 HIS B C 1
ATOM 2085 O O . HIS B 1 62 ? 16.047 4.371 4.363 1 89.12 62 HIS B O 1
ATOM 2091 N N . GLY B 1 63 ? 15.898 6.203 3.15 1 88.38 63 GLY B N 1
ATOM 2092 C CA . GLY B 1 63 ? 15.836 5.465 1.899 1 88.38 63 GLY B CA 1
ATOM 2093 C C . GLY B 1 63 ? 17.062 4.617 1.646 1 88.38 63 GLY B C 1
ATOM 2094 O O . GLY B 1 63 ? 16.953 3.457 1.243 1 88.38 63 GLY B O 1
ATOM 2095 N N . LYS B 1 64 ? 18.188 5.242 1.928 1 90.25 64 LYS B N 1
ATOM 2096 C CA . LYS B 1 64 ? 19.453 4.527 1.74 1 90.25 64 LYS B CA 1
ATOM 2097 C C . LYS B 1 64 ? 19.547 3.324 2.672 1 90.25 64 LYS B C 1
ATOM 2099 O O . LYS B 1 64 ? 19.938 2.236 2.252 1 90.25 64 LYS B O 1
ATOM 2104 N N . LEU B 1 65 ? 19.203 3.506 3.879 1 86.5 65 LEU B N 1
ATOM 2105 C CA . LEU B 1 65 ? 19.25 2.434 4.867 1 86.5 65 LEU B CA 1
ATOM 2106 C C . LEU B 1 65 ? 18.297 1.303 4.484 1 86.5 65 LEU B C 1
ATOM 2108 O O . LEU B 1 65 ? 18.656 0.127 4.594 1 86.5 65 LEU B O 1
ATOM 2112 N N . MET B 1 66 ? 17.141 1.622 4.098 1 85.5 66 MET B N 1
ATOM 2113 C CA . MET B 1 66 ? 16.156 0.622 3.668 1 85.5 66 MET B CA 1
ATOM 2114 C C . MET B 1 66 ? 16.672 -0.14 2.447 1 85.5 66 MET B C 1
ATOM 2116 O O . MET B 1 66 ? 16.594 -1.369 2.404 1 85.5 66 MET B O 1
ATOM 2120 N N . GLY B 1 67 ? 17.125 0.583 1.486 1 87.25 67 GLY B N 1
ATOM 2121 C CA . GLY B 1 67 ? 17.656 -0.052 0.295 1 87.25 67 GLY B CA 1
ATOM 2122 C C . GLY B 1 67 ? 18.781 -1.027 0.595 1 87.25 67 GLY B C 1
ATOM 2123 O O . GLY B 1 67 ? 18.812 -2.137 0.057 1 87.25 67 GLY B O 1
ATOM 2124 N N . GLU B 1 68 ? 19.641 -0.596 1.487 1 88.25 68 GLU B N 1
ATOM 2125 C CA . GLU B 1 68 ? 20.766 -1.441 1.873 1 88.25 68 GLU B CA 1
ATOM 2126 C C . GLU B 1 68 ? 20.297 -2.676 2.635 1 88.25 68 GLU B C 1
ATOM 2128 O O . GLU B 1 68 ? 20.844 -3.77 2.451 1 88.25 68 GLU B O 1
ATOM 2133 N N . SER B 1 69 ? 19.359 -2.473 3.438 1 87.69 69 SER B N 1
ATOM 2134 C CA . SER B 1 69 ? 18.844 -3.572 4.246 1 87.69 69 SER B CA 1
ATOM 2135 C C . SER B 1 69 ? 18.141 -4.617 3.377 1 87.69 69 SER B C 1
ATOM 2137 O O . SER B 1 69 ? 18.219 -5.812 3.658 1 87.69 69 SER B O 1
ATOM 2139 N N . MET B 1 70 ? 17.531 -4.211 2.375 1 87.12 70 MET B N 1
ATOM 2140 C CA . MET B 1 70 ? 16.781 -5.105 1.494 1 87.12 70 MET B CA 1
ATOM 2141 C C . MET B 1 70 ? 17.734 -6 0.7 1 87.12 70 MET B C 1
ATOM 2143 O O . MET B 1 70 ? 17.344 -7.09 0.268 1 87.12 70 MET B O 1
ATOM 2147 N N . LEU B 1 71 ? 18.969 -5.555 0.578 1 88.62 71 LEU B N 1
ATOM 2148 C CA . LEU B 1 71 ? 19.922 -6.273 -0.26 1 88.62 71 LEU B CA 1
ATOM 2149 C C . LEU B 1 71 ? 20.953 -6.996 0.595 1 88.62 71 LEU B C 1
ATOM 2151 O O . LEU B 1 71 ? 21.969 -7.473 0.079 1 88.62 71 LEU B O 1
ATOM 2155 N N . TYR B 1 72 ? 20.719 -7.023 1.821 1 90.62 72 TYR B N 1
ATOM 2156 C CA . TYR B 1 72 ? 21.672 -7.691 2.709 1 90.62 72 TYR B CA 1
ATOM 2157 C C . TYR B 1 72 ? 21.953 -9.109 2.234 1 90.62 72 TYR B C 1
ATOM 2159 O O . TYR B 1 72 ? 21.031 -9.93 2.117 1 90.62 72 TYR B O 1
ATOM 2167 N N . ASN B 1 73 ? 23.188 -9.43 1.862 1 92.5 73 ASN B N 1
ATOM 2168 C CA . ASN B 1 73 ? 23.672 -10.734 1.415 1 92.5 73 ASN B CA 1
ATOM 2169 C C . ASN B 1 73 ? 23.016 -11.164 0.109 1 92.5 73 ASN B C 1
ATOM 2171 O O . ASN B 1 73 ? 22.875 -12.359 -0.16 1 92.5 73 ASN B O 1
ATOM 2175 N N . PHE B 1 74 ? 22.562 -10.258 -0.613 1 93.69 74 PHE B N 1
ATOM 2176 C CA . PHE B 1 74 ? 21.859 -10.547 -1.859 1 93.69 74 PHE B CA 1
ATOM 2177 C C . PHE B 1 74 ? 22.844 -10.961 -2.949 1 93.69 74 PHE B C 1
ATOM 2179 O O . PHE B 1 74 ? 23.906 -10.344 -3.1 1 93.69 74 PHE B O 1
ATOM 2186 N N . ASP B 1 75 ? 22.578 -12.031 -3.621 1 95.56 75 ASP B N 1
ATOM 2187 C CA . ASP B 1 75 ? 23.359 -12.578 -4.73 1 95.56 75 ASP B CA 1
ATOM 2188 C C . ASP B 1 75 ? 22.578 -12.516 -6.035 1 95.56 75 ASP B C 1
ATOM 2190 O O . ASP B 1 75 ? 21.578 -13.234 -6.203 1 95.56 75 ASP B O 1
ATOM 2194 N N . THR B 1 76 ? 23.016 -11.719 -6.926 1 95.19 76 THR B N 1
ATOM 2195 C CA . THR B 1 76 ? 22.328 -11.531 -8.188 1 95.19 76 THR B CA 1
ATOM 2196 C C . THR B 1 76 ? 22.375 -12.812 -9.031 1 95.19 76 THR B C 1
ATOM 2198 O O . THR B 1 76 ? 21.641 -12.953 -10 1 95.19 76 THR B O 1
ATOM 2201 N N . GLU B 1 77 ? 23.219 -13.742 -8.648 1 96.88 77 GLU B N 1
ATOM 2202 C CA . GLU B 1 77 ? 23.375 -14.984 -9.391 1 96.88 77 GLU B CA 1
ATOM 2203 C C . GLU B 1 77 ? 22.531 -16.109 -8.781 1 96.88 77 GLU B C 1
ATOM 2205 O O . GLU B 1 77 ? 22.484 -17.219 -9.32 1 96.88 77 GLU B O 1
ATOM 2210 N N . ALA B 1 78 ? 21.844 -15.844 -7.707 1 97.25 78 ALA B N 1
ATOM 2211 C CA . ALA B 1 78 ? 21.016 -16.844 -7.059 1 97.25 78 ALA B CA 1
ATOM 2212 C C . ALA B 1 78 ? 19.891 -17.297 -7.984 1 97.25 78 ALA B C 1
ATOM 2214 O O . ALA B 1 78 ? 19.562 -16.625 -8.961 1 97.25 78 ALA B O 1
ATOM 2215 N N . SER B 1 79 ? 19.344 -18.516 -7.684 1 97.81 79 SER B N 1
ATOM 2216 C CA . SER B 1 79 ? 18.141 -18.953 -8.383 1 97.81 79 SER B CA 1
ATOM 2217 C C . SER B 1 79 ? 16.953 -18.031 -8.094 1 97.81 79 SER B C 1
ATOM 2219 O O . SER B 1 79 ? 16.984 -17.266 -7.129 1 97.81 79 SER B O 1
ATOM 2221 N N . PHE B 1 80 ? 16 -18.094 -8.914 1 97.88 80 PHE B N 1
ATOM 2222 C CA . PHE B 1 80 ? 14.812 -17.266 -8.75 1 97.88 80 PHE B CA 1
ATOM 2223 C C . PHE B 1 80 ? 14.234 -17.422 -7.352 1 97.88 80 PHE B C 1
ATOM 2225 O O . PHE B 1 80 ? 14.086 -16.422 -6.625 1 97.88 80 PHE B O 1
ATOM 2232 N N . GLU B 1 81 ? 13.953 -18.656 -6.98 1 97.81 81 GLU B N 1
ATOM 2233 C CA . GLU B 1 81 ? 13.289 -18.906 -5.703 1 97.81 81 GLU B CA 1
ATOM 2234 C C . GLU B 1 81 ? 14.172 -18.484 -4.531 1 97.81 81 GLU B C 1
ATOM 2236 O O . GLU B 1 81 ? 13.711 -17.828 -3.6 1 97.81 81 GLU B O 1
ATOM 2241 N N . ASP B 1 82 ? 15.484 -18.812 -4.566 1 97.44 82 ASP B N 1
ATOM 2242 C CA . ASP B 1 82 ? 16.406 -18.469 -3.488 1 97.44 82 ASP B CA 1
ATOM 2243 C C . ASP B 1 82 ? 16.578 -16.953 -3.387 1 97.44 82 ASP B C 1
ATOM 2245 O O . ASP B 1 82 ? 16.578 -16.391 -2.287 1 97.44 82 ASP B O 1
ATOM 2249 N N . GLY B 1 83 ? 16.734 -16.312 -4.523 1 97 83 GLY B N 1
ATOM 2250 C CA . GLY B 1 83 ? 16.875 -14.867 -4.543 1 97 83 GLY B CA 1
ATOM 2251 C C . GLY B 1 83 ? 15.648 -14.141 -4.047 1 97 83 GLY B C 1
ATOM 2252 O O . GLY B 1 83 ? 15.758 -13.18 -3.273 1 97 83 GLY B O 1
ATOM 2253 N N . LEU B 1 84 ? 14.508 -14.562 -4.508 1 97.19 84 LEU B N 1
ATOM 2254 C CA . LEU B 1 84 ? 13.266 -13.953 -4.059 1 97.19 84 LEU B CA 1
ATOM 2255 C C . LEU B 1 84 ? 13.047 -14.188 -2.566 1 97.19 84 LEU B C 1
ATOM 2257 O O . LEU B 1 84 ? 12.609 -13.289 -1.847 1 97.19 84 LEU B O 1
ATOM 2261 N N . ARG B 1 85 ? 13.352 -15.406 -2.115 1 97.38 85 ARG B N 1
ATOM 2262 C CA . ARG B 1 85 ? 13.203 -15.734 -0.701 1 97.38 85 ARG B CA 1
ATOM 2263 C C . ARG B 1 85 ? 14.031 -14.805 0.172 1 97.38 85 ARG B C 1
ATOM 2265 O O . ARG B 1 85 ? 13.547 -14.281 1.176 1 97.38 85 ARG B O 1
ATOM 2272 N N . LEU B 1 86 ? 15.227 -14.625 -0.198 1 96.62 86 LEU B N 1
ATOM 2273 C CA . LEU B 1 86 ? 16.109 -13.75 0.566 1 96.62 86 LEU B CA 1
ATOM 2274 C C . LEU B 1 86 ? 15.578 -12.32 0.575 1 96.62 86 LEU B C 1
ATOM 2276 O O . LEU B 1 86 ? 15.648 -11.633 1.598 1 96.62 86 LEU B O 1
ATOM 2280 N N . GLN B 1 87 ? 15.164 -11.852 -0.524 1 94.69 87 GLN B N 1
ATOM 2281 C CA . GLN B 1 87 ? 14.594 -10.516 -0.61 1 94.69 87 GLN B CA 1
ATOM 2282 C C . GLN B 1 87 ? 13.375 -10.375 0.3 1 94.69 87 GLN B C 1
ATOM 2284 O O . GLN B 1 87 ? 13.203 -9.352 0.963 1 94.69 87 GLN B O 1
ATOM 2289 N N . TRP B 1 88 ? 12.539 -11.383 0.343 1 96.12 88 TRP B N 1
ATOM 2290 C CA . TRP B 1 88 ? 11.391 -11.383 1.24 1 96.12 88 TRP B CA 1
ATOM 2291 C C . TRP B 1 88 ? 11.836 -11.352 2.699 1 96.12 88 TRP B C 1
ATOM 2293 O O . TRP B 1 88 ? 11.32 -10.57 3.496 1 96.12 88 TRP B O 1
ATOM 2303 N N . GLU B 1 89 ? 12.781 -12.203 2.996 1 95.31 89 GLU B N 1
ATOM 2304 C CA . GLU B 1 89 ? 13.305 -12.289 4.355 1 95.31 89 GLU B CA 1
ATOM 2305 C C . GLU B 1 89 ? 13.867 -10.945 4.82 1 95.31 89 GLU B C 1
ATOM 2307 O O . GLU B 1 89 ? 13.594 -10.508 5.938 1 95.31 89 GLU B O 1
ATOM 2312 N N . ASN B 1 90 ? 14.664 -10.375 3.967 1 93.56 90 ASN B N 1
ATOM 2313 C CA . ASN B 1 90 ? 15.289 -9.102 4.309 1 93.56 90 ASN B CA 1
ATOM 2314 C C . ASN B 1 90 ? 14.25 -8.008 4.535 1 93.56 90 ASN B C 1
ATOM 2316 O O . ASN B 1 90 ? 14.344 -7.25 5.5 1 93.56 90 ASN B O 1
ATOM 2320 N N . ARG B 1 91 ? 13.312 -7.953 3.686 1 90.56 91 ARG B N 1
ATOM 2321 C CA . ARG B 1 91 ? 12.266 -6.941 3.797 1 90.56 91 ARG B CA 1
ATOM 2322 C C . ARG B 1 91 ? 11.414 -7.172 5.035 1 90.56 91 ARG B C 1
ATOM 2324 O O . ARG B 1 91 ? 11.102 -6.23 5.77 1 90.56 91 ARG B O 1
ATOM 2331 N N . TYR B 1 92 ? 11.07 -8.391 5.203 1 91 92 TYR B N 1
ATOM 2332 C CA . TYR B 1 92 ? 10.273 -8.75 6.371 1 91 92 TYR B CA 1
ATOM 2333 C C . TYR B 1 92 ? 11 -8.398 7.66 1 91 92 TYR B C 1
ATOM 2335 O O . TYR B 1 92 ? 10.43 -7.766 8.547 1 91 92 TYR B O 1
ATOM 2343 N N . ARG B 1 93 ? 12.219 -8.836 7.738 1 87.62 93 ARG B N 1
ATOM 2344 C CA . ARG B 1 93 ? 13.023 -8.57 8.922 1 87.62 93 ARG B CA 1
ATOM 2345 C C . ARG B 1 93 ? 13.164 -7.074 9.172 1 87.62 93 ARG B C 1
ATOM 2347 O O . ARG B 1 93 ? 13.07 -6.621 10.32 1 87.62 93 ARG B O 1
ATOM 2354 N N . TYR B 1 94 ? 13.398 -6.383 8.141 1 85.25 94 TYR B N 1
ATOM 2355 C CA . TYR B 1 94 ? 13.578 -4.941 8.266 1 85.25 94 TYR B CA 1
ATOM 2356 C C . TYR B 1 94 ? 12.305 -4.27 8.75 1 85.25 94 TYR B C 1
ATOM 2358 O O . TYR B 1 94 ? 12.344 -3.424 9.648 1 85.25 94 TYR B O 1
ATOM 2366 N N . LEU B 1 95 ? 11.234 -4.625 8.203 1 83.06 95 LEU B N 1
ATOM 2367 C CA . LEU B 1 95 ? 9.977 -3.928 8.461 1 83.06 95 LEU B CA 1
ATOM 2368 C C . LEU B 1 95 ? 9.352 -4.402 9.773 1 83.06 95 LEU B C 1
ATOM 2370 O O . LEU B 1 95 ? 8.75 -3.607 10.5 1 83.06 95 LEU B O 1
ATOM 2374 N N . ILE B 1 96 ? 9.461 -5.641 10.117 1 81.31 96 ILE B N 1
ATOM 2375 C CA . ILE B 1 96 ? 8.852 -6.164 11.336 1 81.31 96 ILE B CA 1
ATOM 2376 C C . ILE B 1 96 ? 9.672 -5.723 12.547 1 81.31 96 ILE B C 1
ATOM 2378 O O . ILE B 1 96 ? 9.117 -5.48 13.625 1 81.31 96 ILE B O 1
ATOM 2382 N N . ASN B 1 97 ? 10.93 -5.582 12.406 1 78.94 97 ASN B N 1
ATOM 2383 C CA . ASN B 1 97 ? 11.797 -5.242 13.523 1 78.94 97 ASN B CA 1
ATOM 2384 C C . ASN B 1 97 ? 11.836 -3.734 13.766 1 78.94 97 ASN B C 1
ATOM 2386 O O . ASN B 1 97 ? 12.352 -3.279 14.789 1 78.94 97 ASN B O 1
ATOM 2390 N N . ASN B 1 98 ? 11.227 -3.039 12.906 1 80.38 98 ASN B N 1
ATOM 2391 C CA . ASN B 1 98 ? 11.281 -1.588 13.031 1 80.38 98 ASN B CA 1
ATOM 2392 C C . ASN B 1 98 ? 9.914 -0.95 12.781 1 80.38 98 ASN B C 1
ATOM 2394 O O . ASN B 1 98 ? 9.742 -0.211 11.805 1 80.38 98 ASN B O 1
ATOM 2398 N N . PRO B 1 99 ? 9.062 -1.139 13.75 1 80.44 99 PRO B N 1
ATOM 2399 C CA . PRO B 1 99 ? 7.707 -0.625 13.539 1 80.44 99 PRO B CA 1
ATOM 2400 C C . PRO B 1 99 ? 7.672 0.892 13.367 1 80.44 99 PRO B C 1
ATOM 2402 O O . PRO B 1 99 ? 6.84 1.412 12.617 1 80.44 99 PRO B O 1
ATOM 2405 N N . THR B 1 100 ? 8.547 1.556 14.07 1 84.62 100 THR B N 1
ATOM 2406 C CA . THR B 1 100 ? 8.633 3.006 13.938 1 84.62 100 THR B CA 1
ATOM 2407 C C . THR B 1 100 ? 9.008 3.404 12.516 1 84.62 100 THR B C 1
ATOM 2409 O O . THR B 1 100 ? 8.461 4.363 11.969 1 84.62 100 THR B O 1
ATOM 2412 N N . LEU B 1 101 ? 9.844 2.605 11.961 1 83.44 101 LEU B N 1
ATOM 2413 C CA . LEU B 1 101 ? 10.305 2.906 10.617 1 83.44 101 LEU B CA 1
ATOM 2414 C C . LEU B 1 101 ? 9.203 2.664 9.594 1 83.44 101 LEU B C 1
ATOM 2416 O O . LEU B 1 101 ? 9.125 3.357 8.578 1 83.44 101 LEU B O 1
ATOM 2420 N N . ILE B 1 102 ? 8.336 1.729 9.867 1 81.25 102 ILE B N 1
ATOM 2421 C CA . ILE B 1 102 ? 7.211 1.464 8.977 1 81.25 102 ILE B CA 1
ATOM 2422 C C . ILE B 1 102 ? 6.297 2.686 8.93 1 81.25 102 ILE B C 1
ATOM 2424 O O . ILE B 1 102 ? 5.918 3.143 7.848 1 81.25 102 ILE B O 1
ATOM 2428 N N . ARG B 1 103 ? 6.031 3.145 10.133 1 81.31 103 ARG B N 1
ATOM 2429 C CA . ARG B 1 103 ? 5.172 4.32 10.219 1 81.31 103 ARG B CA 1
ATOM 2430 C C . ARG B 1 103 ? 5.836 5.535 9.578 1 81.31 103 ARG B C 1
ATOM 2432 O O . ARG B 1 103 ? 5.176 6.324 8.898 1 81.31 103 ARG B O 1
ATOM 2439 N N . PHE B 1 104 ? 7.121 5.645 9.867 1 87.69 104 PHE B N 1
ATOM 2440 C CA . PHE B 1 104 ? 7.875 6.738 9.266 1 87.69 104 PHE B CA 1
ATOM 2441 C C . PHE B 1 104 ? 7.84 6.645 7.746 1 87.69 104 PHE B C 1
ATOM 2443 O O . PHE B 1 104 ? 7.676 7.656 7.059 1 87.69 104 PHE B O 1
ATOM 2450 N N . ASN B 1 105 ? 7.949 5.434 7.234 1 81.5 105 ASN B N 1
ATOM 2451 C CA . ASN B 1 105 ? 7.898 5.188 5.801 1 81.5 105 ASN B CA 1
ATOM 2452 C C . ASN B 1 105 ? 6.555 5.605 5.207 1 81.5 105 ASN B 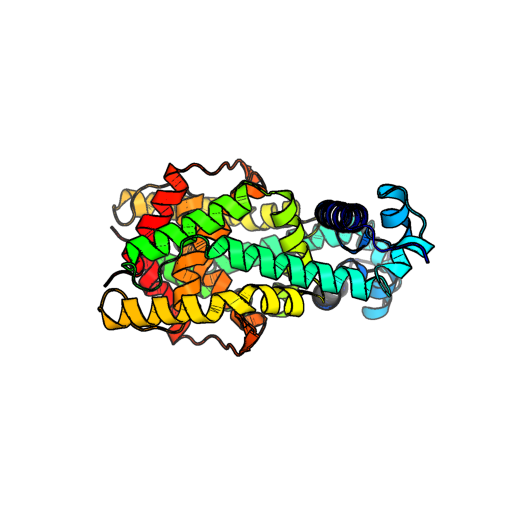C 1
ATOM 2454 O O . ASN B 1 105 ? 6.508 6.195 4.125 1 81.5 105 ASN B O 1
ATOM 2458 N N . GLU B 1 106 ? 5.586 5.281 5.875 1 74.88 106 GLU B N 1
ATOM 2459 C CA . GLU B 1 106 ? 4.25 5.648 5.418 1 74.88 106 GLU B CA 1
ATOM 2460 C C . GLU B 1 106 ? 4.094 7.164 5.328 1 74.88 106 GLU B C 1
ATOM 2462 O O . GLU B 1 106 ? 3.516 7.68 4.367 1 74.88 106 GLU B O 1
ATOM 2467 N N . GLN B 1 107 ? 4.59 7.879 6.285 1 79.62 107 GLN B N 1
ATOM 2468 C CA . GLN B 1 107 ? 4.547 9.336 6.297 1 79.62 107 GLN B CA 1
ATOM 2469 C C . GLN B 1 107 ? 5.379 9.922 5.16 1 79.62 107 GLN B C 1
ATOM 2471 O O . GLN B 1 107 ? 4.945 10.859 4.488 1 79.62 107 GLN B O 1
ATOM 2476 N N . MET B 1 108 ? 6.52 9.328 4.988 1 82.06 108 MET B N 1
ATOM 2477 C CA . MET B 1 108 ? 7.43 9.805 3.953 1 82.06 108 MET B CA 1
ATOM 2478 C C . MET B 1 108 ? 6.816 9.633 2.566 1 82.06 108 MET B C 1
ATOM 2480 O O . MET B 1 108 ? 6.906 10.531 1.729 1 82.06 108 MET B O 1
ATOM 2484 N N . ARG B 1 109 ? 6.125 8.57 2.332 1 72.94 109 ARG B N 1
ATOM 2485 C CA . ARG B 1 109 ? 5.535 8.258 1.033 1 72.94 109 ARG B CA 1
ATOM 2486 C C . ARG B 1 109 ? 4.375 9.195 0.72 1 72.94 109 ARG B C 1
ATOM 2488 O O . ARG B 1 109 ? 4.059 9.43 -0.448 1 72.94 109 ARG B O 1
ATOM 2495 N N . ALA B 1 110 ? 3.762 9.734 1.772 1 68.44 110 ALA B N 1
ATOM 2496 C CA . ALA B 1 110 ? 2.617 10.625 1.599 1 68.44 110 ALA B CA 1
ATOM 2497 C C . ALA B 1 110 ? 3.059 12.086 1.578 1 68.44 110 ALA B C 1
ATOM 2499 O O . ALA B 1 110 ? 2.227 12.992 1.487 1 68.44 110 ALA B O 1
ATOM 2500 N N . SER B 1 111 ? 4.355 12.336 1.652 1 75.75 111 SER B N 1
ATOM 2501 C CA . SER B 1 111 ? 4.852 13.695 1.809 1 75.75 111 SER B CA 1
ATOM 2502 C C . SER B 1 111 ? 5.5 14.195 0.522 1 75.75 111 SER B C 1
ATOM 2504 O O . SER B 1 111 ? 5.578 13.469 -0.467 1 75.75 111 SER B O 1
ATOM 2506 N N . VAL B 1 112 ? 5.91 15.422 0.548 1 79.25 112 VAL B N 1
ATOM 2507 C CA . VAL B 1 112 ? 6.613 16.031 -0.573 1 79.25 112 VAL B CA 1
ATOM 2508 C C . VAL B 1 112 ? 8.023 15.445 -0.679 1 79.25 112 VAL B C 1
ATOM 2510 O O . VAL B 1 112 ? 8.703 15.633 -1.689 1 79.25 112 VAL B O 1
ATOM 2513 N N . TYR B 1 113 ? 8.477 14.711 0.294 1 87.06 113 TYR B N 1
ATOM 2514 C CA . TYR B 1 113 ? 9.836 14.172 0.319 1 87.06 113 TYR B CA 1
ATOM 2515 C C . TYR B 1 113 ? 9.867 12.758 -0.254 1 87.06 113 TYR B C 1
ATOM 2517 O O . TYR B 1 113 ? 10.906 12.094 -0.222 1 87.06 113 TYR B O 1
ATOM 2525 N N . GLN B 1 114 ? 8.797 12.312 -0.767 1 82 114 GLN B N 1
ATOM 2526 C CA . GLN B 1 114 ? 8.664 10.969 -1.312 1 82 114 GLN B CA 1
ATOM 2527 C C . GLN B 1 114 ? 9.719 10.703 -2.381 1 82 114 GLN B C 1
ATOM 2529 O O . GLN B 1 114 ? 10.32 9.625 -2.406 1 82 114 GLN B O 1
ATOM 2534 N N . GLU B 1 115 ? 9.914 11.664 -3.262 1 81.81 115 GLU B N 1
ATOM 2535 C CA . GLU B 1 115 ? 10.836 11.469 -4.379 1 81.81 115 GLU B CA 1
ATOM 2536 C C . GLU B 1 115 ? 12.266 11.258 -3.885 1 81.81 115 GLU B C 1
ATOM 2538 O O . GLU B 1 115 ? 12.992 10.414 -4.406 1 81.81 115 GLU B O 1
ATOM 2543 N N . GLN B 1 116 ? 12.617 12.055 -2.914 1 86.38 116 GLN B N 1
ATOM 2544 C CA . GLN B 1 116 ? 13.953 11.914 -2.334 1 86.38 116 GLN B CA 1
ATOM 2545 C C . GLN B 1 116 ? 14.117 10.555 -1.662 1 86.38 116 GLN B C 1
ATOM 2547 O O . GLN B 1 116 ? 15.141 9.891 -1.824 1 86.38 116 GLN B O 1
ATOM 2552 N N . PHE B 1 117 ? 13.125 10.195 -1.017 1 86.31 117 PHE B N 1
ATOM 2553 C CA . PHE B 1 117 ? 13.117 8.898 -0.345 1 86.31 117 PHE B CA 1
ATOM 2554 C C . PHE B 1 117 ? 13.266 7.766 -1.353 1 86.31 117 PHE B C 1
ATOM 2556 O O . PHE B 1 117 ? 14.164 6.93 -1.228 1 86.31 117 PHE B O 1
ATOM 2563 N N . LEU B 1 118 ? 12.484 7.77 -2.316 1 81.25 118 LEU B N 1
ATOM 2564 C CA . LEU B 1 118 ? 12.461 6.703 -3.312 1 81.25 118 LEU B CA 1
ATOM 2565 C C . LEU B 1 118 ? 13.773 6.672 -4.098 1 81.25 118 LEU B C 1
ATOM 2567 O O . LEU B 1 118 ? 14.273 5.594 -4.422 1 81.25 118 LEU B O 1
ATOM 2571 N N . SER B 1 119 ? 14.211 7.84 -4.453 1 84.44 119 SER B N 1
ATOM 2572 C CA . SER B 1 119 ? 15.477 7.93 -5.184 1 84.44 119 SER B CA 1
ATOM 2573 C C . SER B 1 119 ? 16.625 7.312 -4.383 1 84.44 119 SER B C 1
ATOM 2575 O O . SER B 1 119 ? 17.438 6.578 -4.934 1 84.44 119 SER B O 1
ATOM 2577 N N . ALA B 1 120 ? 16.672 7.613 -3.145 1 87.56 120 ALA B N 1
ATOM 2578 C CA . ALA B 1 120 ? 17.719 7.082 -2.285 1 87.56 120 ALA B CA 1
ATOM 2579 C C . ALA B 1 120 ? 17.562 5.578 -2.092 1 87.56 120 ALA B C 1
ATOM 2581 O O . ALA B 1 120 ? 18.547 4.84 -2.07 1 87.56 120 ALA B O 1
ATOM 2582 N N . LEU B 1 121 ? 16.375 5.156 -1.936 1 84.56 121 LEU B N 1
ATOM 2583 C CA . LEU B 1 121 ? 16.047 3.742 -1.765 1 84.56 121 LEU B CA 1
ATOM 2584 C C . LEU B 1 121 ? 16.562 2.924 -2.945 1 84.56 121 LEU B C 1
ATOM 2586 O O . LEU B 1 121 ? 17.109 1.832 -2.76 1 84.56 121 LEU B O 1
ATOM 2590 N N . MET B 1 122 ? 16.484 3.457 -4.125 1 83.69 122 MET B N 1
ATOM 2591 C CA . MET B 1 122 ? 16.766 2.719 -5.348 1 83.69 122 MET B CA 1
ATOM 2592 C C . MET B 1 122 ? 18.219 2.912 -5.77 1 83.69 122 MET B C 1
ATOM 2594 O O . MET B 1 122 ? 18.734 2.16 -6.598 1 83.69 122 MET B O 1
ATOM 2598 N N . GLU B 1 123 ? 18.781 3.939 -5.297 1 83.19 123 GLU B N 1
ATOM 2599 C CA . GLU B 1 123 ? 20.125 4.32 -5.723 1 83.19 123 GLU B CA 1
ATOM 2600 C C . GLU B 1 123 ? 21.062 3.113 -5.742 1 83.19 123 GLU B C 1
ATOM 2602 O O . GLU B 1 123 ? 21.766 2.891 -6.719 1 83.19 123 GLU B O 1
ATOM 2607 N N . ASN B 1 124 ? 21.047 2.311 -4.797 1 80.88 124 ASN B N 1
ATOM 2608 C CA . ASN B 1 124 ? 21.969 1.183 -4.73 1 80.88 124 ASN B CA 1
ATOM 2609 C C . ASN B 1 124 ? 21.266 -0.137 -5.023 1 80.88 124 ASN B C 1
ATOM 2611 O O . ASN B 1 124 ? 21.906 -1.164 -5.227 1 80.88 124 ASN B O 1
ATOM 2615 N N . ALA B 1 125 ? 19.953 -0.09 -5.105 1 85.12 125 ALA B N 1
ATOM 2616 C CA . ALA B 1 125 ? 19.203 -1.337 -5.195 1 85.12 125 ALA B CA 1
ATOM 2617 C C . ALA B 1 125 ? 18.797 -1.633 -6.637 1 85.12 125 ALA B C 1
ATOM 2619 O O . ALA B 1 125 ? 18.625 -2.795 -7.02 1 85.12 125 ALA B O 1
ATOM 2620 N N . LEU B 1 126 ? 18.75 -0.642 -7.398 1 82.5 126 LEU B N 1
ATOM 2621 C CA . LEU B 1 126 ? 18.203 -0.791 -8.742 1 82.5 126 LEU B CA 1
ATOM 2622 C C . LEU B 1 126 ? 19.078 -1.716 -9.586 1 82.5 126 LEU B C 1
ATOM 2624 O O . LEU B 1 126 ? 18.578 -2.619 -10.25 1 82.5 126 LEU B O 1
ATOM 2628 N N . VAL B 1 127 ? 20.328 -1.528 -9.617 1 85.81 127 VAL B N 1
ATOM 2629 C CA . VAL B 1 127 ? 21.266 -2.268 -10.469 1 85.81 127 VAL B CA 1
ATOM 2630 C C . VAL B 1 127 ? 21.25 -3.744 -10.07 1 85.81 127 VAL B C 1
ATOM 2632 O O . VAL B 1 127 ? 21.031 -4.617 -10.914 1 85.81 127 VAL B O 1
ATOM 2635 N N . PRO B 1 128 ? 21.406 -4.008 -8.773 1 91.19 128 PRO B N 1
ATOM 2636 C CA . PRO B 1 128 ? 21.359 -5.426 -8.406 1 91.19 128 PRO B CA 1
ATOM 2637 C C . PRO B 1 128 ? 20 -6.062 -8.695 1 91.19 128 PRO B C 1
ATOM 2639 O O . PRO B 1 128 ? 19.938 -7.227 -9.102 1 91.19 128 PRO B O 1
ATOM 2642 N N . PHE B 1 129 ? 18.984 -5.43 -8.5 1 88.88 129 PHE B N 1
ATOM 2643 C CA . PHE B 1 129 ? 17.656 -5.957 -8.773 1 88.88 129 PHE B CA 1
ATOM 2644 C C . PHE B 1 129 ? 17.484 -6.258 -10.25 1 88.88 129 PHE B C 1
ATOM 2646 O O . PHE B 1 129 ? 16.969 -7.312 -10.625 1 88.88 129 PHE B O 1
ATOM 2653 N N . LYS B 1 130 ? 17.891 -5.309 -11 1 87.94 130 LYS B N 1
ATOM 2654 C CA . LYS B 1 130 ? 17.797 -5.488 -12.445 1 87.94 130 LYS B CA 1
ATOM 2655 C C . LYS B 1 130 ? 18.656 -6.664 -12.906 1 87.94 130 LYS B C 1
ATOM 2657 O O . LYS B 1 130 ? 18.219 -7.473 -13.734 1 87.94 130 LYS B O 1
ATOM 2662 N N . LYS B 1 131 ? 19.828 -6.695 -12.438 1 94.06 131 LYS B N 1
ATOM 2663 C CA . LYS B 1 131 ? 20.734 -7.785 -12.805 1 94.06 131 LYS B CA 1
ATOM 2664 C C . LYS B 1 131 ? 20.156 -9.133 -12.391 1 94.06 131 LYS B C 1
ATOM 2666 O O . LYS B 1 131 ? 20.219 -10.102 -13.156 1 94.06 131 LYS B O 1
ATOM 2671 N N . PHE B 1 132 ? 19.656 -9.266 -11.227 1 96.12 132 PHE B N 1
ATOM 2672 C CA . PHE B 1 132 ? 19 -10.484 -10.766 1 96.12 132 PHE B CA 1
ATOM 2673 C C . PHE B 1 132 ? 17.875 -10.891 -11.695 1 96.12 132 PHE B C 1
ATOM 2675 O O . PHE B 1 132 ? 17.797 -12.047 -12.125 1 96.12 132 PHE B O 1
ATOM 2682 N N . ASN B 1 133 ? 17.016 -9.938 -11.984 1 94.25 133 ASN B N 1
ATOM 2683 C CA . ASN B 1 133 ? 15.875 -10.203 -12.852 1 94.25 133 ASN B CA 1
ATOM 2684 C C . ASN B 1 133 ? 16.312 -10.672 -14.234 1 94.25 133 ASN B C 1
ATOM 2686 O O . ASN B 1 133 ? 15.734 -11.609 -14.789 1 94.25 133 ASN B O 1
ATOM 2690 N N . GLU B 1 134 ? 17.281 -10 -14.773 1 95.56 134 GLU B N 1
ATOM 2691 C CA . GLU B 1 134 ? 17.812 -10.398 -16.078 1 95.56 134 GLU B CA 1
ATOM 2692 C C . GLU B 1 134 ? 18.344 -11.828 -16.031 1 95.56 134 GLU B C 1
ATOM 2694 O O . GLU B 1 134 ? 18.125 -12.609 -16.953 1 95.56 134 GLU B O 1
ATOM 2699 N N . ASN B 1 135 ? 19.016 -12.164 -15 1 97.31 135 ASN B N 1
ATOM 2700 C CA . ASN B 1 135 ? 19.609 -13.492 -14.859 1 97.31 135 ASN B CA 1
ATOM 2701 C C . ASN B 1 135 ? 18.547 -14.578 -14.781 1 97.31 135 ASN B C 1
ATOM 2703 O O . ASN B 1 135 ? 18.656 -15.609 -15.445 1 97.31 135 ASN B O 1
ATOM 2707 N N . ILE B 1 136 ? 17.562 -14.367 -14 1 97.19 136 ILE B N 1
ATOM 2708 C CA . ILE B 1 136 ? 16.562 -15.422 -13.797 1 97.19 136 ILE B CA 1
ATOM 2709 C C . ILE B 1 136 ? 15.719 -15.578 -15.062 1 97.19 136 ILE B C 1
ATOM 2711 O O . ILE B 1 136 ? 15.242 -16.672 -15.359 1 97.19 136 ILE B O 1
ATOM 2715 N N . VAL B 1 137 ? 15.508 -14.539 -15.805 1 97 137 VAL B N 1
ATOM 2716 C CA . VAL B 1 137 ? 14.812 -14.617 -17.078 1 97 137 VAL B CA 1
ATOM 2717 C C . VAL B 1 137 ? 15.68 -15.359 -18.094 1 97 137 VAL B C 1
ATOM 2719 O O . VAL B 1 137 ? 15.195 -16.234 -18.812 1 97 137 VAL B O 1
ATOM 2722 N N . ALA B 1 138 ? 16.938 -15.008 -18.141 1 97.12 138 ALA B N 1
ATOM 2723 C CA . ALA B 1 138 ? 17.875 -15.617 -19.062 1 97.12 138 ALA B CA 1
ATOM 2724 C C . ALA B 1 138 ? 17.984 -17.125 -18.812 1 97.12 138 ALA B C 1
ATOM 2726 O O . ALA B 1 138 ? 18.172 -17.906 -19.766 1 97.12 138 ALA B O 1
ATOM 2727 N N . ARG B 1 139 ? 17.859 -17.547 -17.609 1 97.62 139 ARG B N 1
ATOM 2728 C CA . ARG B 1 139 ? 17.953 -18.969 -17.25 1 97.62 139 ARG B CA 1
ATOM 2729 C C . ARG B 1 139 ? 16.609 -19.656 -17.453 1 97.62 139 ARG B C 1
ATOM 2731 O O . ARG B 1 139 ? 16.469 -20.859 -17.172 1 97.62 139 ARG B O 1
ATOM 2738 N N . GLY B 1 140 ? 15.586 -18.922 -17.797 1 97.25 140 GLY B N 1
ATOM 2739 C CA . GLY B 1 140 ? 14.281 -19.484 -18.094 1 97.25 140 GLY B CA 1
ATOM 2740 C C . GLY B 1 140 ? 13.484 -19.812 -16.859 1 97.25 140 GLY B C 1
ATOM 2741 O O . GLY B 1 140 ? 12.539 -20.609 -16.906 1 97.25 140 GLY B O 1
ATOM 2742 N N . GLU B 1 141 ? 13.844 -19.188 -15.758 1 97.81 141 GLU B N 1
ATOM 2743 C CA . GLU B 1 141 ? 13.164 -19.469 -14.492 1 97.81 141 GLU B CA 1
ATOM 2744 C C . GLU B 1 141 ? 11.875 -18.656 -14.367 1 97.81 141 GLU B C 1
ATOM 2746 O O . GLU B 1 141 ? 10.93 -19.094 -13.703 1 97.81 141 GLU B O 1
ATOM 2751 N N . VAL B 1 142 ? 11.883 -17.5 -14.938 1 97.44 142 VAL B N 1
ATOM 2752 C CA . VAL B 1 142 ? 10.742 -16.594 -14.961 1 97.44 142 VAL B CA 1
ATOM 2753 C C . VAL B 1 142 ? 10.562 -16.016 -16.359 1 97.44 142 VAL B C 1
ATOM 2755 O O . VAL B 1 142 ? 11.547 -15.734 -17.062 1 97.44 142 VAL B O 1
ATOM 2758 N N . LYS B 1 143 ? 9.344 -15.898 -16.781 1 96.75 143 LYS B N 1
ATOM 2759 C CA . LYS B 1 143 ? 9.062 -15.297 -18.094 1 96.75 143 LYS B CA 1
ATOM 2760 C C . LYS B 1 143 ? 9.359 -13.805 -18.078 1 96.75 143 LYS B C 1
ATOM 2762 O O . LYS B 1 143 ? 9.109 -13.117 -17.094 1 96.75 143 LYS B O 1
ATOM 2767 N N . GLU B 1 144 ? 9.867 -13.367 -19.172 1 96 144 GLU B N 1
ATOM 2768 C CA . GLU B 1 144 ? 10.086 -11.93 -19.297 1 96 144 GLU B CA 1
ATOM 2769 C C . GLU B 1 144 ? 8.773 -11.164 -19.188 1 96 144 GLU B C 1
ATOM 2771 O O . GLU B 1 144 ? 7.754 -11.578 -19.75 1 96 144 GLU B O 1
ATOM 2776 N N . MET B 1 145 ? 8.82 -10.125 -18.469 1 95.81 145 MET B N 1
ATOM 2777 C CA . MET B 1 145 ? 7.66 -9.266 -18.25 1 95.81 145 MET B CA 1
ATOM 2778 C C . MET B 1 145 ? 8.086 -7.871 -17.812 1 95.81 145 MET B C 1
ATOM 2780 O O . MET B 1 145 ? 9.242 -7.664 -17.422 1 95.81 145 MET B O 1
ATOM 2784 N N . PRO B 1 146 ? 7.156 -6.93 -17.938 1 93.5 146 PRO B N 1
ATOM 2785 C CA . PRO B 1 146 ? 7.504 -5.609 -17.406 1 93.5 146 PRO B CA 1
ATOM 2786 C C . PRO B 1 146 ? 7.855 -5.645 -15.922 1 93.5 146 PRO B C 1
ATOM 2788 O O . PRO B 1 146 ? 7.234 -6.383 -15.156 1 93.5 146 PRO B O 1
ATOM 2791 N N . PHE B 1 147 ? 8.766 -4.844 -15.617 1 89.62 147 PHE B N 1
ATOM 2792 C CA . PHE B 1 147 ? 9.289 -4.816 -14.258 1 89.62 147 PHE B CA 1
ATOM 2793 C C . PHE B 1 147 ? 8.172 -4.598 -13.242 1 89.62 147 PHE B C 1
ATOM 2795 O O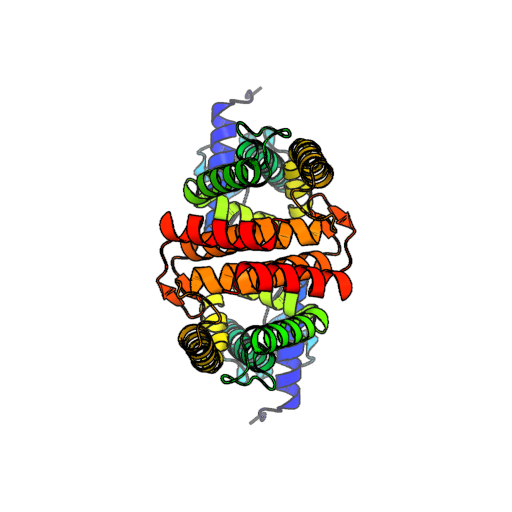 . PHE B 1 147 ? 8.148 -5.23 -12.188 1 89.62 147 PHE B O 1
ATOM 2802 N N . GLU B 1 148 ? 7.297 -3.682 -13.492 1 93 148 GLU B N 1
ATOM 2803 C CA . GLU B 1 148 ? 6.215 -3.316 -12.586 1 93 148 GLU B CA 1
ATOM 2804 C C . GLU B 1 148 ? 5.277 -4.496 -12.344 1 93 148 GLU B C 1
ATOM 2806 O O . GLU B 1 148 ? 4.75 -4.66 -11.242 1 93 148 GLU B O 1
ATOM 2811 N N . VAL B 1 149 ? 5.082 -5.266 -13.398 1 96 149 VAL B N 1
ATOM 2812 C CA . VAL B 1 149 ? 4.262 -6.461 -13.258 1 96 149 VAL B CA 1
ATOM 2813 C C . VAL B 1 149 ? 4.969 -7.469 -12.352 1 96 149 VAL B C 1
ATOM 2815 O O . VAL B 1 149 ? 4.375 -7.977 -11.398 1 96 149 VAL B O 1
ATOM 2818 N N . PHE B 1 150 ? 6.246 -7.691 -12.672 1 95.88 150 PHE B N 1
ATOM 2819 C CA . PHE B 1 150 ? 7.027 -8.609 -11.859 1 95.88 150 PHE B CA 1
ATOM 2820 C C . PHE B 1 150 ? 7.027 -8.172 -10.398 1 95.88 150 PHE B C 1
ATOM 2822 O O . PHE B 1 150 ? 6.727 -8.969 -9.508 1 95.88 150 PHE B O 1
ATOM 2829 N N . TRP B 1 151 ? 7.324 -6.945 -10.141 1 93.31 151 TRP B N 1
ATOM 2830 C CA . TRP B 1 151 ? 7.43 -6.418 -8.781 1 93.31 151 TRP B CA 1
ATOM 2831 C C . TRP B 1 151 ? 6.105 -6.566 -8.039 1 93.31 151 TRP B C 1
ATOM 2833 O O . TRP B 1 151 ? 6.082 -6.98 -6.879 1 93.31 151 TRP B O 1
ATOM 2843 N N . SER B 1 152 ? 5.039 -6.207 -8.672 1 96.25 152 SER B N 1
ATOM 2844 C CA . SER B 1 152 ? 3.725 -6.223 -8.039 1 96.25 152 SER B CA 1
ATOM 2845 C C . SER B 1 152 ? 3.342 -7.629 -7.59 1 96.25 152 SER B C 1
ATOM 2847 O O . SER B 1 152 ? 2.818 -7.816 -6.488 1 96.25 152 SER B O 1
ATOM 2849 N N . VAL B 1 153 ? 3.643 -8.578 -8.438 1 98.06 153 VAL B N 1
ATOM 2850 C CA . VAL B 1 153 ? 3.307 -9.953 -8.102 1 98.06 153 VAL B CA 1
ATOM 2851 C C . VAL B 1 153 ? 4.301 -10.492 -7.074 1 98.06 153 VAL B C 1
ATOM 2853 O O . VAL B 1 153 ? 3.914 -11.188 -6.137 1 98.06 153 VAL B O 1
ATOM 2856 N N . ALA B 1 154 ? 5.547 -10.133 -7.207 1 97.56 154 ALA B N 1
ATOM 2857 C CA . ALA B 1 154 ? 6.625 -10.711 -6.406 1 97.56 154 ALA B CA 1
ATOM 2858 C C . ALA B 1 154 ? 6.617 -10.148 -4.988 1 97.56 154 ALA B C 1
ATOM 2860 O O . ALA B 1 154 ? 6.961 -10.852 -4.035 1 97.56 154 ALA B O 1
ATOM 2861 N N . PHE B 1 155 ? 6.156 -8.844 -4.848 1 95.44 155 PHE B N 1
ATOM 2862 C CA . PHE B 1 155 ? 6.477 -8.211 -3.574 1 95.44 155 PHE B CA 1
ATOM 2863 C C . PHE B 1 155 ? 5.227 -7.613 -2.936 1 95.44 155 PHE B C 1
ATOM 2865 O O . PHE B 1 155 ? 5.172 -7.438 -1.717 1 95.44 155 PHE B O 1
ATOM 2872 N N . ALA B 1 156 ? 4.254 -7.223 -3.701 1 95.44 156 ALA B N 1
ATOM 2873 C CA . ALA B 1 156 ? 3.088 -6.535 -3.156 1 95.44 156 ALA B CA 1
ATOM 2874 C C . ALA B 1 156 ? 2.402 -7.383 -2.086 1 95.44 156 ALA B C 1
ATOM 2876 O O . ALA B 1 156 ? 1.954 -6.859 -1.064 1 95.44 156 ALA B O 1
ATOM 2877 N N . PRO B 1 157 ? 2.301 -8.688 -2.281 1 97.56 157 PRO B N 1
ATOM 2878 C CA . PRO B 1 157 ? 1.688 -9.508 -1.231 1 97.56 157 PRO B CA 1
ATOM 2879 C C . PRO B 1 157 ? 2.43 -9.414 0.099 1 97.56 157 PRO B C 1
ATOM 2881 O O . PRO B 1 157 ? 1.803 -9.383 1.161 1 97.56 157 PRO B O 1
ATOM 2884 N N . LEU B 1 158 ? 3.723 -9.359 0.033 1 95.94 158 LEU B N 1
ATOM 2885 C CA . LEU B 1 158 ? 4.523 -9.227 1.246 1 95.94 158 LEU B CA 1
ATOM 2886 C C . LEU B 1 158 ? 4.184 -7.93 1.978 1 95.94 158 LEU B C 1
ATOM 2888 O O . LEU B 1 158 ? 3.943 -7.941 3.188 1 95.94 158 LEU B O 1
ATOM 2892 N N . TYR B 1 159 ? 4.137 -6.902 1.24 1 90.19 159 TYR B N 1
ATOM 2893 C CA . TYR B 1 159 ? 3.887 -5.598 1.846 1 90.19 159 TYR B CA 1
ATOM 2894 C C . TYR B 1 159 ? 2.469 -5.516 2.396 1 90.19 159 TYR B C 1
ATOM 2896 O O . TYR B 1 159 ? 2.225 -4.855 3.408 1 90.19 159 TYR B O 1
ATOM 2904 N N . ALA B 1 160 ? 1.562 -6.125 1.719 1 91.12 160 ALA B N 1
ATOM 2905 C CA . ALA B 1 160 ? 0.193 -6.164 2.227 1 91.12 160 ALA B CA 1
ATOM 2906 C C . ALA B 1 160 ? 0.127 -6.891 3.568 1 91.12 160 ALA B C 1
ATOM 2908 O O . ALA B 1 160 ? -0.498 -6.402 4.516 1 91.12 160 ALA B O 1
ATOM 2909 N N . LEU B 1 161 ? 0.784 -8.023 3.701 1 93.38 161 LEU B N 1
ATOM 2910 C CA . LEU B 1 161 ? 0.788 -8.797 4.938 1 93.38 161 LEU B CA 1
ATOM 2911 C C . LEU B 1 161 ? 1.464 -8.023 6.062 1 93.38 161 LEU B C 1
ATOM 2913 O O . LEU B 1 161 ? 0.986 -8.023 7.199 1 93.38 161 LEU B O 1
ATOM 2917 N N . ILE B 1 162 ? 2.516 -7.387 5.711 1 89.62 162 ILE B N 1
ATOM 2918 C CA . ILE B 1 162 ? 3.238 -6.598 6.699 1 89.62 162 ILE B CA 1
ATOM 2919 C C . ILE B 1 162 ? 2.361 -5.445 7.184 1 89.62 162 ILE B C 1
ATOM 2921 O O . ILE B 1 162 ? 2.344 -5.129 8.375 1 89.62 162 ILE B O 1
ATOM 2925 N N . LYS B 1 163 ? 1.716 -4.852 6.285 1 84.56 163 LYS B N 1
ATOM 2926 C CA . LYS B 1 163 ? 0.804 -3.77 6.648 1 84.56 163 LYS B CA 1
ATOM 2927 C C . LYS B 1 163 ? -0.274 -4.258 7.609 1 84.56 163 LYS B C 1
ATOM 2929 O O . LYS B 1 163 ? -0.552 -3.605 8.617 1 84.56 163 LYS B O 1
ATOM 2934 N N . PHE B 1 164 ? -0.927 -5.355 7.285 1 86.88 164 PHE B N 1
ATOM 2935 C CA . PHE B 1 164 ? -1.918 -5.938 8.18 1 86.88 164 PHE B CA 1
ATOM 2936 C C . PHE B 1 164 ? -1.324 -6.172 9.57 1 86.88 164 PHE B C 1
ATOM 2938 O O . PHE B 1 164 ? -1.96 -5.871 10.578 1 86.88 164 PHE B O 1
ATOM 2945 N N . ASN B 1 165 ? -0.186 -6.727 9.547 1 88.25 165 ASN B N 1
ATOM 2946 C CA . ASN B 1 165 ? 0.478 -7.027 10.812 1 88.25 165 ASN B CA 1
ATOM 2947 C C . ASN B 1 165 ? 0.737 -5.766 11.625 1 88.25 165 ASN B C 1
ATOM 2949 O O . ASN B 1 165 ? 0.468 -5.73 12.828 1 88.25 165 ASN B O 1
ATOM 2953 N N . ASN B 1 166 ? 1.208 -4.809 10.945 1 80.75 166 ASN B N 1
ATOM 2954 C CA . ASN B 1 166 ? 1.537 -3.553 11.609 1 80.75 166 ASN B CA 1
ATOM 2955 C C . ASN B 1 166 ? 0.291 -2.873 12.172 1 80.75 166 ASN B C 1
ATOM 2957 O O . ASN B 1 166 ? 0.347 -2.242 13.234 1 80.75 166 ASN B O 1
ATOM 2961 N N . GLU B 1 167 ? -0.718 -2.947 11.5 1 77.62 167 GLU B N 1
ATOM 2962 C CA . GLU B 1 167 ? -1.971 -2.326 11.922 1 77.62 167 GLU B CA 1
ATOM 2963 C C . GLU B 1 167 ? -2.674 -3.17 12.977 1 77.62 167 GLU B C 1
ATOM 2965 O O . GLU B 1 167 ? -3.584 -2.689 13.656 1 77.62 167 GLU B O 1
ATOM 2970 N N . GLY B 1 168 ? -2.236 -4.383 13.125 1 82.75 168 GLY B N 1
ATOM 2971 C CA . GLY B 1 168 ? -2.846 -5.285 14.086 1 82.75 168 GLY B CA 1
ATOM 2972 C C . GLY B 1 168 ? -4.219 -5.77 13.664 1 82.75 168 GLY B C 1
ATOM 2973 O O . GLY B 1 168 ? -4.93 -6.402 14.445 1 82.75 168 GLY B O 1
ATOM 2974 N N . GLN B 1 169 ? -4.598 -5.355 12.484 1 80.38 169 GLN B N 1
ATOM 2975 C CA . GLN B 1 169 ? -5.887 -5.758 11.938 1 80.38 169 GLN B CA 1
ATOM 2976 C C . GLN B 1 169 ? -5.852 -5.797 10.406 1 80.38 169 GLN B C 1
ATOM 2978 O O . GLN B 1 169 ? -5.012 -5.141 9.789 1 80.38 169 GLN B O 1
ATOM 2983 N N . SER B 1 170 ? -6.668 -6.699 9.961 1 79.81 170 SER B N 1
ATOM 2984 C CA . SER B 1 170 ? -6.809 -6.801 8.508 1 79.81 170 SER B CA 1
ATOM 2985 C C . SER B 1 170 ? -8.117 -6.18 8.039 1 79.81 170 SER B C 1
ATOM 2987 O O . SER B 1 170 ? -8.625 -5.238 8.648 1 79.81 170 SER B O 1
ATOM 2989 N N . LEU B 1 171 ? -8.523 -6.586 6.902 1 71.56 171 LEU B N 1
ATOM 2990 C CA . LEU B 1 171 ? -9.711 -6.008 6.289 1 71.56 171 LEU B CA 1
ATOM 2991 C C . LEU B 1 171 ? -10.922 -6.156 7.211 1 71.56 171 LEU B C 1
ATOM 2993 O O . LEU B 1 171 ? -11.094 -7.195 7.848 1 71.56 171 LEU B O 1
ATOM 2997 N N . GLY B 1 172 ? -11.688 -5.145 7.379 1 68.5 172 GLY B N 1
ATOM 2998 C CA . GLY B 1 172 ? -12.898 -5.164 8.188 1 68.5 172 GLY B CA 1
ATOM 2999 C C . GLY B 1 172 ? -12.617 -5.105 9.68 1 68.5 172 GLY B C 1
ATOM 3000 O O . GLY B 1 172 ? -13.469 -5.48 10.484 1 68.5 172 GLY B O 1
ATOM 3001 N N . GLY B 1 173 ? -11.391 -4.871 9.992 1 72.81 173 GLY B N 1
ATOM 3002 C CA . GLY B 1 173 ? -11.07 -4.723 11.406 1 72.81 173 GLY B CA 1
ATOM 3003 C C . GLY B 1 173 ? -10.773 -6.039 12.094 1 72.81 173 GLY B C 1
ATOM 3004 O O . GLY B 1 173 ? -10.688 -6.098 13.32 1 72.81 173 GLY B O 1
ATOM 3005 N N . ARG B 1 174 ? -10.578 -7.082 11.398 1 78.62 174 ARG B N 1
ATOM 3006 C CA . ARG B 1 174 ? -10.258 -8.391 11.969 1 78.62 174 ARG B CA 1
ATOM 3007 C C . ARG B 1 174 ? -8.844 -8.398 12.539 1 78.62 174 ARG B C 1
ATOM 3009 O O . ARG B 1 174 ? -7.891 -8 11.867 1 78.62 174 ARG B O 1
ATOM 3016 N N . PRO B 1 175 ? -8.859 -8.758 13.797 1 86.12 175 PRO B N 1
ATOM 3017 C CA . PRO B 1 175 ? -7.5 -8.82 14.352 1 86.12 175 PRO B CA 1
ATOM 3018 C C . PRO B 1 175 ? -6.57 -9.711 13.523 1 86.12 175 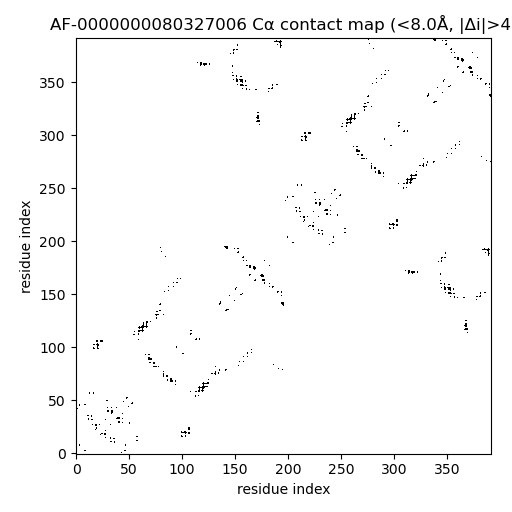PRO B C 1
ATOM 3020 O O . PRO B 1 175 ? -6.992 -10.75 13.016 1 86.12 175 PRO B O 1
ATOM 3023 N N . PHE B 1 176 ? -5.312 -9.219 13.422 1 90.75 176 PHE B N 1
ATOM 3024 C CA . PHE B 1 176 ? -4.359 -9.969 12.609 1 90.75 176 PHE B CA 1
ATOM 3025 C C . PHE B 1 176 ? -2.953 -9.859 13.188 1 90.75 176 PHE B C 1
ATOM 3027 O O . PHE B 1 176 ? -2.512 -8.773 13.562 1 90.75 176 PHE B O 1
ATOM 3034 N N . LYS B 1 177 ? -2.355 -11.039 13.219 1 90.81 177 LYS B N 1
ATOM 3035 C CA . LYS B 1 177 ? -0.932 -11.156 13.516 1 90.81 177 LYS B CA 1
ATOM 3036 C C . LYS B 1 177 ? -0.236 -12.094 12.539 1 90.81 177 LYS B C 1
ATOM 3038 O O . LYS B 1 177 ? -0.638 -13.25 12.383 1 90.81 177 LYS B O 1
ATOM 3043 N N . MET B 1 178 ? 0.718 -11.617 11.914 1 90.44 178 MET B N 1
ATOM 3044 C CA . MET B 1 178 ? 1.434 -12.383 10.906 1 90.44 178 MET B CA 1
ATOM 3045 C C . MET B 1 178 ? 2.258 -13.492 11.547 1 90.44 178 MET B C 1
ATOM 3047 O O . MET B 1 178 ? 2.857 -13.297 12.602 1 90.44 178 MET B O 1
ATOM 3051 N N . THR B 1 179 ? 2.289 -14.609 10.961 1 93.25 179 THR B N 1
ATOM 3052 C CA . THR B 1 179 ? 3.139 -15.727 11.359 1 93.25 179 THR B CA 1
ATOM 3053 C C . THR B 1 179 ? 4.094 -16.109 10.234 1 93.25 179 THR B C 1
ATOM 3055 O O . THR B 1 179 ? 3.861 -15.766 9.07 1 93.25 179 THR B O 1
ATOM 3058 N N . ASP B 1 180 ? 5.168 -16.828 10.586 1 94 180 ASP B N 1
ATOM 3059 C CA . ASP B 1 180 ? 6.09 -17.328 9.57 1 94 180 ASP B CA 1
ATOM 3060 C C . ASP B 1 180 ? 5.367 -18.234 8.578 1 94 180 ASP B C 1
ATOM 3062 O O . ASP B 1 180 ? 5.664 -18.219 7.387 1 94 180 ASP B O 1
ATOM 3066 N N . ALA B 1 181 ? 4.477 -19.016 9.086 1 96.06 181 ALA B N 1
ATOM 3067 C CA . ALA B 1 181 ? 3.727 -19.922 8.227 1 96.06 181 ALA B CA 1
ATOM 3068 C C . ALA B 1 181 ? 2.951 -19.156 7.156 1 96.06 181 ALA B C 1
ATOM 3070 O O . ALA B 1 181 ? 2.938 -19.547 5.988 1 96.06 181 ALA B O 1
ATOM 3071 N N . MET B 1 182 ? 2.346 -18.062 7.527 1 95.81 182 MET B N 1
ATOM 3072 C CA . MET B 1 182 ? 1.589 -17.234 6.586 1 95.81 182 MET B CA 1
ATOM 3073 C C . MET B 1 182 ? 2.514 -16.594 5.562 1 95.81 182 MET B C 1
ATOM 3075 O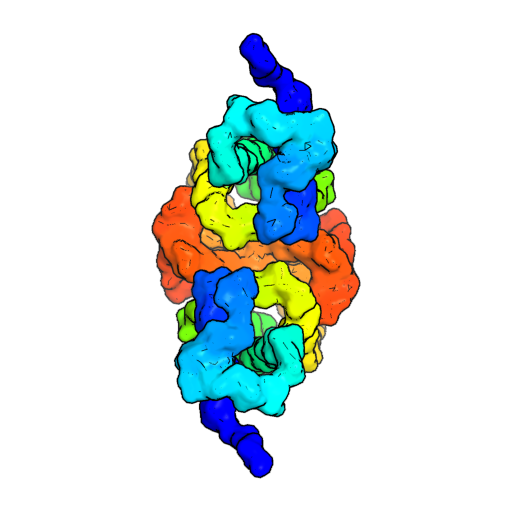 O . MET B 1 182 ? 2.188 -16.531 4.375 1 95.81 182 MET B O 1
ATOM 3079 N N . LEU B 1 183 ? 3.623 -16.109 6.102 1 96.12 183 LEU B N 1
ATOM 3080 C CA . LEU B 1 183 ? 4.625 -15.484 5.25 1 96.12 183 LEU B CA 1
ATOM 3081 C C . LEU B 1 183 ? 5.066 -16.438 4.141 1 96.12 183 LEU B C 1
ATOM 3083 O O . LEU B 1 183 ? 5.035 -16.078 2.959 1 96.12 183 LEU B O 1
ATOM 3087 N N . TRP B 1 184 ? 5.414 -17.609 4.52 1 97.19 184 TRP B N 1
ATOM 3088 C CA . TRP B 1 184 ? 6.012 -18.516 3.553 1 97.19 184 TRP B CA 1
ATOM 3089 C C . TRP B 1 184 ? 4.941 -19.203 2.703 1 97.19 184 TRP B C 1
ATOM 3091 O O . TRP B 1 184 ? 5.195 -19.578 1.56 1 97.19 184 TRP B O 1
ATOM 3101 N N . GLU B 1 185 ? 3.732 -19.281 3.248 1 97.81 185 GLU B N 1
ATOM 3102 C CA . GLU B 1 185 ? 2.627 -19.719 2.402 1 97.81 185 GLU B CA 1
ATOM 3103 C C . GLU B 1 185 ? 2.385 -18.734 1.257 1 97.81 185 GLU B C 1
ATOM 3105 O O . GLU B 1 185 ? 2.227 -19.156 0.106 1 97.81 185 GLU B O 1
ATOM 3110 N N . ALA B 1 186 ? 2.334 -17.469 1.612 1 98.12 186 ALA B N 1
ATOM 3111 C CA . ALA B 1 186 ? 2.184 -16.438 0.579 1 98.12 186 ALA B CA 1
ATOM 3112 C C . ALA B 1 186 ? 3.352 -16.469 -0.401 1 98.12 186 ALA B C 1
ATOM 3114 O O . ALA B 1 186 ? 3.156 -16.375 -1.614 1 98.12 186 ALA B O 1
ATOM 3115 N N . PHE B 1 187 ? 4.527 -16.656 0.172 1 98.38 187 PHE B N 1
ATOM 3116 C CA . PHE B 1 187 ? 5.727 -16.719 -0.657 1 98.38 187 PHE B CA 1
ATOM 3117 C C . PHE B 1 187 ? 5.617 -17.859 -1.674 1 98.38 187 PHE B C 1
ATOM 3119 O O . PHE B 1 187 ? 5.922 -17.672 -2.854 1 98.38 187 PHE B O 1
ATOM 3126 N N . HIS B 1 188 ? 5.195 -19 -1.269 1 98 188 HIS B N 1
ATOM 3127 C CA . HIS B 1 188 ? 5.09 -20.156 -2.146 1 98 188 HIS B CA 1
ATOM 3128 C C . HIS B 1 188 ? 4.082 -19.922 -3.262 1 98 188 HIS B C 1
ATOM 3130 O O . HIS B 1 188 ? 4.289 -20.344 -4.398 1 98 188 HIS B O 1
ATOM 3136 N N . LEU B 1 189 ? 3.004 -19.281 -2.906 1 98.19 189 LEU B N 1
ATOM 3137 C CA . LEU B 1 189 ? 1.999 -18.969 -3.914 1 98.19 189 LEU B CA 1
ATOM 3138 C C . LEU B 1 189 ? 2.561 -18 -4.957 1 98.19 189 LEU B C 1
ATOM 3140 O O . LEU B 1 189 ? 2.297 -18.156 -6.152 1 98.19 189 LEU B O 1
ATOM 3144 N N . VAL B 1 190 ? 3.33 -17.016 -4.488 1 98.62 190 VAL B N 1
ATOM 3145 C CA . VAL B 1 190 ? 3.965 -16.031 -5.371 1 98.62 190 VAL B CA 1
ATOM 3146 C C . VAL B 1 190 ? 4.945 -16.75 -6.301 1 98.62 190 VAL B C 1
ATOM 3148 O O . VAL B 1 190 ? 4.945 -16.5 -7.512 1 98.62 190 VAL B O 1
ATOM 3151 N N . VAL B 1 191 ? 5.766 -17.656 -5.754 1 98.44 191 VAL B N 1
ATOM 3152 C CA . VAL B 1 191 ? 6.742 -18.391 -6.539 1 98.44 191 VAL B CA 1
ATOM 3153 C C . VAL B 1 191 ? 6.031 -19.234 -7.598 1 98.44 191 VAL B C 1
ATOM 3155 O O . VAL B 1 191 ? 6.453 -19.266 -8.758 1 98.44 191 VAL B O 1
ATOM 3158 N N . ARG B 1 192 ? 4.949 -19.859 -7.219 1 97.38 192 ARG B N 1
ATOM 3159 C CA . ARG B 1 192 ? 4.176 -20.672 -8.148 1 97.38 192 ARG B CA 1
ATOM 3160 C C . ARG B 1 192 ? 3.66 -19.828 -9.312 1 97.38 192 ARG B C 1
ATOM 3162 O O . ARG B 1 192 ? 3.613 -20.312 -10.453 1 97.38 192 ARG B O 1
ATOM 3169 N N . GLY B 1 193 ? 3.24 -18.641 -9.008 1 98 193 GLY B N 1
ATOM 3170 C CA . GLY B 1 193 ? 2.709 -17.766 -10.039 1 98 193 GLY B CA 1
ATOM 3171 C C . GLY B 1 193 ? 3.766 -17.281 -11.008 1 98 193 GLY B C 1
ATOM 3172 O O . GLY B 1 193 ? 3.479 -17.047 -12.188 1 98 193 GLY B O 1
ATOM 3173 N N . LEU B 1 194 ? 4.992 -17.125 -10.508 1 97.94 194 LEU B N 1
ATOM 3174 C CA . LEU B 1 194 ? 6.023 -16.453 -11.289 1 97.94 194 LEU B CA 1
ATOM 3175 C C . LEU B 1 194 ? 6.934 -17.469 -11.977 1 97.94 194 LEU B C 1
ATOM 3177 O O . LEU B 1 194 ? 7.578 -17.141 -12.977 1 97.94 194 LEU B O 1
ATOM 3181 N N . ARG B 1 195 ? 6.965 -18.656 -11.375 1 95.94 195 ARG B N 1
ATOM 3182 C CA . ARG B 1 195 ? 7.91 -19.641 -11.867 1 95.94 195 ARG B CA 1
ATOM 3183 C C . ARG B 1 195 ? 7.445 -20.234 -13.203 1 95.94 195 ARG B C 1
ATOM 3185 O O . ARG B 1 195 ? 6.258 -20.516 -13.375 1 95.94 195 ARG B O 1
ATOM 3192 N N . GLU B 1 196 ? 8.336 -20.391 -14.148 1 88.94 196 GLU B N 1
ATOM 3193 C CA . GLU B 1 196 ? 8.047 -21.047 -15.422 1 88.94 196 GLU B CA 1
ATOM 3194 C C . GLU B 1 196 ? 8.172 -22.562 -15.305 1 88.94 196 GLU B C 1
ATOM 3196 O O . GLU B 1 196 ? 9.016 -23.062 -14.562 1 88.94 196 GLU B O 1
#

Nearest PDB structures (foldseek):
  3pas-assembly1_A  TM=8.398E-01  e=2.127E-09  Marinobacter nauticus VT8
  4me9-assembly1_B  TM=8.288E-01  e=5.850E-07  Bacillus cereus ATCC 10987
  3ppb-assembly1_B  TM=7.952E-01  e=1.200E-05  Shewanella loihica PV-4
  2f07-assembly1_B  TM=6.264E-01  e=2.942E-05  Bacillus subtilis subsp. subtilis str. 168
  5n1i-assembly1_B  TM=6.833E-01  e=5.755E-04  Mycobacterium tuberculosis H37Rv

Secondary structure (DSSP, 8-state):
-----HHHHHHHHHHHHHHHHHH-GGG--HHHHHHHHT--HHHHHHH-SSHHHHHHHHHHHHHHHHHHHHTTT--TTS-HHHHHHHHHHHHHHHHHS-HHHHHHHHHHHTSTTHHHHHHHHHHTTHHHHHHHHHHHHHTTSB----HHHHHHHHHHHHHHHHHHHHHTB-GGG-B----HHHHHHHHHHHHHHHB-/-----HHHHHHHHHHHHHHHHHH-GGG--HHHHHHHHT--HHHHHHH-SSHHHHHHHHHHHHHHHHHHHHTTT--TTS-HHHHHHHHHHHHHHHHHS-HHHHHHHHHHHTSTTHHHHHHHHHHTTHHHHHHHHHHHHHTTSB----HHHHHHHHHHHHHHHHHHHHHTB-GGG-B----HHHHHHHHHHHHHHHB-

Solvent-accessible surface area (backbone atoms only — not comparable to full-atom values): 20432 Å² total; per-residue (Å²): 123,91,66,91,46,70,68,56,54,51,47,47,51,51,51,48,43,50,48,31,31,75,54,29,71,85,68,54,48,66,64,60,49,19,56,74,64,72,46,52,57,68,59,49,45,71,78,23,86,42,68,66,51,45,52,46,48,49,28,29,50,50,16,36,51,51,28,51,46,39,45,62,90,62,52,50,82,46,54,57,68,60,38,50,48,50,40,49,50,29,42,47,53,54,45,69,74,28,59,58,55,46,40,29,47,55,47,38,64,73,41,93,45,27,63,49,18,40,45,30,22,29,67,75,36,47,62,50,51,49,50,25,52,52,46,26,34,75,71,55,43,27,70,86,67,58,65,65,44,52,46,17,54,71,42,27,25,57,53,45,45,49,49,24,33,72,68,42,23,40,82,65,67,38,76,37,75,76,47,70,68,51,52,51,50,42,46,50,28,37,47,51,23,50,48,99,126,92,66,91,45,70,68,56,53,50,46,46,52,51,50,49,45,51,47,31,30,73,53,29,72,84,67,53,46,66,64,60,49,18,57,75,65,72,46,52,56,68,59,48,45,71,77,22,86,43,69,66,51,44,54,46,49,50,28,31,51,51,15,36,51,50,28,51,45,37,45,62,89,64,51,51,80,46,54,57,69,61,39,52,49,49,39,48,49,30,42,47,53,54,45,70,76,26,59,60,53,46,40,30,47,55,47,39,63,74,40,93,45,26,64,50,17,41,44,30,22,29,67,75,35,47,62,52,51,50,50,25,52,52,45,26,33,74,71,54,43,28,73,86,67,60,65,66,45,51,48,16,54,70,41,27,24,57,53,44,45,50,48,24,34,72,66,41,24,40,83,66,66,38,77,35,76,77,46,71,67,51,52,51,51,43,48,50,28,39,47,51,24,51,48,98

Radius of gyration: 22.88 Å; Cα contacts (8 Å, |Δi|>4): 500; chains: 2; bounding box: 68×58×46 Å

pLDDT: mean 89.55, std 8.5, range [41.09, 98.62]

InterPro domains:
  IPR001647 DNA-binding HTH domain, TetR-type [PF00440] (16-57)
  IPR001647 DNA-binding HTH domain, TetR-type [PR00455] (12-25)
  IPR001647 DNA-binding HTH domain, TetR-type [PR00455] (33-56)
  IPR001647 DNA-binding HTH domain, TetR-type [PS50977] (6-66)
  IPR009057 Homedomain-like superfamily [SSF46689] (2-68)
  IPR050624 Nucleoid occlusion factor SlmA/HTH-type transcriptional regulator [PTHR43479] (3-126)